Protein AF-A0A4S2IQI5-F1 (afdb_monomer)

Structure (mmCIF, N/CA/C/O backbone):
data_AF-A0A4S2IQI5-F1
#
_entry.id   AF-A0A4S2IQI5-F1
#
loop_
_atom_site.group_PDB
_atom_site.id
_atom_site.type_symbol
_atom_site.label_atom_id
_atom_site.label_alt_id
_atom_site.label_comp_id
_atom_site.label_asym_id
_atom_site.label_entity_id
_atom_site.label_seq_id
_atom_site.pdbx_PDB_ins_code
_atom_site.Cartn_x
_atom_site.Cartn_y
_atom_site.Cartn_z
_atom_site.occupancy
_atom_site.B_iso_or_equiv
_atom_site.auth_seq_id
_atom_site.auth_comp_id
_atom_site.auth_asym_id
_atom_site.auth_atom_id
_atom_site.pdbx_PDB_model_num
ATOM 1 N N . MET A 1 1 ? -12.179 1.549 22.633 1.00 78.75 1 MET A N 1
ATOM 2 C CA . MET A 1 1 ? -13.226 1.926 21.645 1.00 78.75 1 MET A CA 1
ATOM 3 C C . MET A 1 1 ? -14.650 1.801 22.226 1.00 78.75 1 MET A C 1
ATOM 5 O O . MET A 1 1 ? -14.870 0.925 23.069 1.00 78.75 1 MET A O 1
ATOM 9 N N . PRO A 1 2 ? -15.629 2.650 21.844 1.00 80.69 2 PRO A N 1
ATOM 10 C CA . PRO A 1 2 ? -17.055 2.474 22.178 1.00 80.69 2 PRO A CA 1
ATOM 11 C C . PRO A 1 2 ? -17.652 1.202 21.554 1.00 80.69 2 PRO A C 1
ATOM 13 O O . PRO A 1 2 ? -17.249 0.814 20.467 1.00 80.69 2 PRO A O 1
ATOM 16 N N . GLY A 1 3 ? -18.587 0.527 22.233 1.00 82.44 3 GLY A N 1
ATOM 17 C CA . GLY A 1 3 ? -19.268 -0.668 21.696 1.00 82.44 3 GLY A CA 1
ATOM 18 C C . GLY A 1 3 ? -18.464 -1.982 21.692 1.00 82.44 3 GLY A C 1
ATOM 19 O O . GLY A 1 3 ? -19.008 -3.016 21.309 1.00 82.44 3 GLY A O 1
ATOM 20 N N . VAL A 1 4 ? -17.208 -1.969 22.161 1.00 89.62 4 VAL A N 1
ATOM 21 C CA . VAL A 1 4 ? -16.311 -3.149 22.197 1.00 89.62 4 VAL A CA 1
ATOM 22 C C . VAL A 1 4 ? -16.664 -4.181 23.283 1.00 89.62 4 VAL A C 1
ATOM 24 O O . VAL A 1 4 ? -16.078 -5.247 23.349 1.00 89.62 4 VAL A O 1
ATOM 27 N N . GLY A 1 5 ? -17.649 -3.893 24.141 1.00 87.81 5 GLY A N 1
ATOM 28 C CA . GLY A 1 5 ? -18.143 -4.854 25.136 1.00 87.81 5 GLY A CA 1
ATOM 29 C C . GLY A 1 5 ? -17.539 -4.749 26.539 1.00 87.81 5 GLY A C 1
ATOM 30 O O . GLY A 1 5 ? -17.815 -5.617 27.355 1.00 87.81 5 GLY A O 1
ATOM 31 N N . LYS A 1 6 ? -16.799 -3.678 26.865 1.00 89.94 6 LYS A N 1
ATOM 32 C CA . LYS A 1 6 ? -16.174 -3.485 28.194 1.00 89.94 6 LYS A CA 1
ATOM 33 C C . LYS A 1 6 ? -17.148 -3.645 29.370 1.00 89.94 6 LYS A C 1
ATOM 35 O O . LYS A 1 6 ? -16.855 -4.382 30.300 1.00 89.94 6 LYS A O 1
ATOM 40 N N . SER A 1 7 ? -18.322 -3.016 29.301 1.00 88.25 7 SER A N 1
ATOM 41 C CA . SER A 1 7 ? -19.344 -3.117 30.353 1.00 88.25 7 SER A CA 1
ATOM 42 C C . SER A 1 7 ? -19.908 -4.535 30.487 1.00 88.25 7 SER A C 1
ATOM 44 O O . SER A 1 7 ? -20.199 -4.978 31.590 1.00 88.25 7 SER A O 1
ATOM 46 N N . ALA A 1 8 ? -20.032 -5.273 29.376 1.00 89.06 8 ALA A N 1
ATOM 47 C CA . ALA A 1 8 ? -20.459 -6.670 29.412 1.00 89.06 8 ALA A CA 1
ATOM 48 C C . ALA A 1 8 ? -19.377 -7.559 30.038 1.00 89.06 8 ALA A C 1
ATOM 50 O O . ALA A 1 8 ? -19.693 -8.357 30.909 1.00 89.06 8 ALA A O 1
ATOM 51 N N . LEU A 1 9 ? -18.108 -7.366 29.660 1.00 92.81 9 LEU A N 1
ATOM 52 C CA . LEU A 1 9 ? -16.983 -8.091 30.249 1.00 92.81 9 LEU A CA 1
ATOM 53 C C . LEU A 1 9 ? -16.879 -7.843 31.758 1.00 92.81 9 LEU A C 1
ATOM 55 O O . LEU A 1 9 ? -16.718 -8.793 32.510 1.00 92.81 9 LEU A O 1
ATOM 59 N N . ALA A 1 10 ? -17.029 -6.596 32.211 1.00 92.62 10 ALA A N 1
ATOM 60 C CA . ALA A 1 10 ? -17.003 -6.273 33.637 1.00 92.62 10 ALA A CA 1
ATOM 61 C C . ALA A 1 10 ? -18.103 -7.001 34.425 1.00 92.62 10 ALA A C 1
ATOM 63 O O . ALA A 1 10 ? -17.853 -7.471 35.531 1.00 92.62 10 ALA A O 1
ATOM 64 N N . VAL A 1 11 ? -19.302 -7.130 33.847 1.00 91.69 11 VAL A N 1
ATOM 65 C CA . VAL A 1 11 ? -20.400 -7.891 34.459 1.00 91.69 11 VAL A CA 1
ATOM 66 C C . VAL A 1 11 ? -20.099 -9.391 34.476 1.00 91.69 11 VAL A C 1
ATOM 68 O O . VAL A 1 11 ? -20.281 -10.015 35.514 1.00 91.69 11 VAL A O 1
ATOM 71 N N . GLU A 1 12 ? -19.604 -9.970 33.379 1.00 92.50 12 GLU A N 1
ATOM 72 C CA . GLU A 1 12 ? -19.247 -11.400 33.330 1.00 92.50 12 GLU A CA 1
ATOM 73 C C . GLU A 1 12 ? -18.115 -11.746 34.310 1.00 92.50 12 GLU A C 1
ATOM 75 O O . GLU A 1 12 ? -18.186 -12.751 35.013 1.00 92.50 12 GLU A O 1
ATOM 80 N N . VAL A 1 13 ? -17.098 -10.885 34.421 1.00 93.56 13 VAL A N 1
ATOM 81 C CA . VAL A 1 13 ? -16.024 -11.035 35.415 1.00 93.56 13 VAL A CA 1
ATOM 82 C C . VAL A 1 13 ? -16.589 -10.956 36.829 1.00 93.56 13 VAL A C 1
ATOM 84 O O . VAL A 1 13 ? -16.226 -11.769 37.672 1.00 93.56 13 VAL A O 1
ATOM 87 N N . ALA A 1 14 ? -17.504 -10.023 37.093 1.00 92.56 14 ALA A N 1
ATOM 88 C CA . ALA A 1 14 ? -18.126 -9.915 38.404 1.00 92.56 14 ALA A CA 1
ATOM 89 C C . ALA A 1 14 ? -18.928 -11.171 38.770 1.00 92.56 14 ALA A C 1
ATOM 91 O O . ALA A 1 14 ? -18.811 -11.652 39.891 1.00 92.56 14 ALA A O 1
ATOM 92 N N . VAL A 1 15 ? -19.658 -11.758 37.815 1.00 92.44 15 VAL A N 1
ATOM 93 C CA . VAL A 1 15 ? -20.350 -13.043 38.007 1.00 92.44 15 VAL A CA 1
ATOM 94 C C . VAL A 1 15 ? -19.356 -14.178 38.275 1.00 92.44 15 VAL A C 1
ATOM 96 O O . VAL A 1 15 ? -19.576 -14.984 39.174 1.00 92.44 15 VAL A O 1
ATOM 99 N N . ALA A 1 16 ? -18.244 -14.239 37.538 1.00 93.56 16 ALA A N 1
ATOM 100 C CA . ALA A 1 16 ? -17.218 -15.265 37.734 1.00 93.56 16 ALA A CA 1
ATOM 101 C C . ALA A 1 16 ? -16.493 -15.149 39.089 1.00 93.56 16 ALA A C 1
ATOM 103 O O . ALA A 1 16 ? -16.002 -16.148 39.616 1.00 93.56 16 ALA A O 1
ATOM 104 N N . LEU A 1 17 ? -16.420 -13.938 39.647 1.00 93.44 17 LEU A N 1
ATOM 105 C CA . LEU A 1 17 ? -15.749 -13.650 40.913 1.00 93.44 17 LEU A CA 1
ATOM 106 C C . LEU A 1 17 ? -16.695 -13.569 42.120 1.00 93.44 17 LEU A C 1
ATOM 108 O O . LEU A 1 17 ? -16.205 -13.389 43.231 1.00 93.44 17 LEU A O 1
ATOM 112 N N . ASP A 1 18 ? -18.007 -13.734 41.935 1.00 91.44 18 ASP A N 1
ATOM 113 C CA . ASP A 1 18 ? -19.039 -13.565 42.973 1.00 91.44 18 ASP A CA 1
ATOM 114 C C . ASP A 1 18 ? -18.711 -14.327 44.271 1.00 91.44 18 ASP A C 1
ATOM 116 O O . ASP A 1 18 ? -18.774 -13.777 45.367 1.00 91.44 18 ASP A O 1
ATOM 120 N N . GLN A 1 19 ? -18.206 -15.560 44.148 1.00 92.69 19 GLN A N 1
ATOM 121 C CA . GLN A 1 19 ? -17.821 -16.402 45.289 1.00 92.69 19 GLN A CA 1
ATOM 122 C C . GLN A 1 19 ? -16.702 -15.826 46.181 1.00 92.69 19 GLN A C 1
ATOM 124 O O . GLN A 1 19 ? -16.531 -16.286 47.309 1.00 92.69 19 GLN A O 1
ATOM 129 N N . TYR A 1 20 ? -15.916 -14.863 45.688 1.00 92.62 20 TYR A N 1
ATOM 130 C CA . TYR A 1 20 ? -14.817 -14.237 46.431 1.00 92.62 20 TYR A CA 1
ATOM 131 C C . TYR A 1 20 ? -15.238 -12.958 47.170 1.00 92.62 20 TYR A C 1
ATOM 133 O O . TYR A 1 20 ? -14.494 -12.488 48.028 1.00 92.62 20 TYR A O 1
ATOM 141 N N . PHE A 1 21 ? -16.422 -12.412 46.876 1.00 94.19 21 PHE A N 1
ATOM 142 C CA . PHE A 1 21 ? -16.916 -11.155 47.440 1.00 94.19 21 PHE A CA 1
ATOM 143 C C . PHE A 1 21 ? -18.197 -11.397 48.243 1.00 94.19 21 PHE A C 1
ATOM 145 O O . PHE A 1 21 ? -19.309 -11.146 47.784 1.00 94.19 21 PHE A O 1
ATOM 152 N N . ALA A 1 22 ? -18.027 -11.907 49.467 1.00 91.94 22 ALA A N 1
ATOM 153 C CA . ALA A 1 22 ? -19.124 -12.359 50.329 1.00 91.94 22 ALA A CA 1
ATOM 154 C C . ALA A 1 22 ? -20.135 -11.260 50.707 1.00 91.94 22 ALA A C 1
ATOM 156 O O . ALA A 1 22 ? -21.283 -11.570 51.024 1.00 91.94 22 ALA A O 1
ATOM 157 N N . ASP A 1 23 ? -19.724 -9.990 50.666 1.00 91.12 23 ASP A N 1
ATOM 158 C CA . ASP A 1 23 ? -20.580 -8.840 50.969 1.00 91.12 23 ASP A CA 1
ATOM 159 C C . ASP A 1 23 ? -21.266 -8.261 49.715 1.00 91.12 23 ASP A C 1
ATOM 161 O O . ASP A 1 23 ? -22.015 -7.285 49.805 1.00 91.12 23 ASP A O 1
ATOM 165 N N . GLY A 1 24 ? -21.055 -8.887 48.553 1.00 90.38 24 GLY A N 1
ATOM 166 C CA . GLY A 1 24 ? -21.800 -8.654 47.322 1.00 90.38 24 GLY A CA 1
ATOM 167 C C . GLY A 1 24 ? -21.104 -7.766 46.290 1.00 90.38 24 GLY A C 1
ATOM 168 O O . GLY A 1 24 ? -19.949 -7.354 46.418 1.00 90.38 24 GLY A O 1
ATOM 169 N N . ILE A 1 25 ? -21.849 -7.475 45.223 1.00 92.56 25 ILE A N 1
ATOM 170 C CA . ILE A 1 25 ? -21.382 -6.725 44.054 1.00 92.56 25 ILE A CA 1
ATOM 171 C C . ILE A 1 25 ? -22.230 -5.459 43.906 1.00 92.56 25 ILE A C 1
ATOM 173 O O . ILE A 1 25 ? -23.454 -5.529 43.789 1.00 92.56 25 ILE A O 1
ATOM 177 N N . LEU A 1 26 ? -21.582 -4.295 43.856 1.00 91.38 26 LEU A N 1
ATOM 178 C CA . LEU A 1 26 ? -22.236 -2.998 43.677 1.00 91.38 26 LEU A CA 1
ATOM 179 C C . LEU A 1 26 ? -21.862 -2.397 42.323 1.00 91.38 26 LEU A C 1
ATOM 181 O O . LEU A 1 26 ? -20.688 -2.188 42.026 1.00 91.38 26 LEU A O 1
ATOM 185 N N . ARG A 1 27 ? -22.863 -2.068 41.500 1.00 89.81 27 ARG A N 1
ATOM 186 C CA . ARG A 1 27 ? -22.655 -1.442 40.186 1.00 89.81 27 ARG A CA 1
ATOM 187 C C . ARG A 1 27 ? -23.141 0.002 40.163 1.00 89.81 27 ARG A C 1
ATOM 189 O O . ARG A 1 27 ? -24.308 0.287 40.432 1.00 89.81 27 ARG A O 1
ATOM 196 N N . VAL A 1 28 ? -22.256 0.889 39.726 1.00 87.31 28 VAL A N 1
ATOM 197 C CA . VAL A 1 28 ? -22.530 2.295 39.431 1.00 87.31 28 VAL A CA 1
ATOM 198 C C . VAL A 1 28 ? -22.365 2.507 37.934 1.00 87.31 28 VAL A C 1
ATOM 200 O O . VAL A 1 28 ? -21.309 2.218 37.385 1.00 87.31 28 VAL A O 1
ATOM 203 N N . ASP A 1 29 ? -23.397 3.028 37.278 1.00 83.06 29 ASP A N 1
ATOM 204 C CA . ASP A 1 29 ? -23.313 3.476 35.888 1.00 83.06 29 ASP A CA 1
ATOM 205 C C . ASP A 1 29 ? -23.379 5.002 35.838 1.00 83.06 29 ASP A C 1
ATOM 207 O O . ASP A 1 29 ? -24.419 5.600 36.126 1.00 83.06 29 ASP A O 1
ATOM 211 N N . PHE A 1 30 ? -22.265 5.634 35.472 1.00 75.25 30 PHE A N 1
ATOM 212 C CA . PHE A 1 30 ? -22.156 7.089 35.392 1.00 75.25 30 PHE A CA 1
ATOM 213 C C . PHE A 1 30 ? -22.896 7.705 34.198 1.00 75.25 30 PHE A C 1
ATOM 215 O O . PHE A 1 30 ? -23.077 8.924 34.175 1.00 75.25 30 PHE A O 1
ATOM 222 N N . ALA A 1 31 ? -23.321 6.898 33.221 1.00 62.41 31 ALA A N 1
ATOM 223 C CA . ALA A 1 31 ? -24.119 7.345 32.079 1.00 62.41 31 ALA A CA 1
ATOM 224 C C . ALA A 1 31 ? -25.637 7.184 32.294 1.00 62.41 31 ALA A C 1
ATOM 226 O O . ALA A 1 31 ? -26.407 7.470 31.378 1.00 62.41 31 ALA A O 1
ATOM 227 N N . GLY A 1 32 ? -26.075 6.735 33.479 1.00 51.44 32 GLY A N 1
ATOM 228 C CA . GLY A 1 32 ? -27.487 6.515 33.797 1.00 51.44 32 GLY A CA 1
ATOM 229 C C . GLY A 1 32 ? -28.382 7.746 33.577 1.00 51.44 32 GLY A C 1
ATOM 230 O O . GLY A 1 32 ? -27.926 8.887 33.625 1.00 51.44 32 GLY A O 1
ATOM 231 N N . VAL A 1 33 ? -29.678 7.500 33.343 1.00 38.66 33 VAL A N 1
ATOM 232 C CA . VAL A 1 33 ? -30.696 8.503 32.975 1.00 38.66 33 VAL A CA 1
ATOM 233 C C . VAL A 1 33 ? -30.832 9.593 34.047 1.00 38.66 33 VAL A C 1
ATOM 235 O O . VAL A 1 33 ? -31.588 9.447 35.007 1.00 38.66 33 VAL A O 1
ATOM 238 N N . VAL A 1 34 ? -30.136 10.714 33.854 1.00 40.91 34 VAL A N 1
ATOM 239 C CA . VAL A 1 34 ? -30.406 11.984 34.537 1.00 40.91 34 VAL A CA 1
ATOM 240 C C . VAL A 1 34 ? -30.634 13.057 33.464 1.00 40.91 34 VAL A C 1
ATOM 242 O O . VAL A 1 34 ? -29.778 13.219 32.593 1.00 40.91 34 VAL A O 1
ATOM 245 N N . PRO A 1 35 ? -31.754 13.804 33.494 1.00 35.59 35 PRO A N 1
ATOM 246 C CA . PRO A 1 35 ? -32.099 14.787 32.458 1.00 35.59 35 PRO A CA 1
ATOM 247 C C . PRO A 1 35 ? -31.101 15.947 32.262 1.00 35.59 35 PRO A C 1
ATOM 249 O O . PRO A 1 35 ? -31.210 16.659 31.269 1.00 35.59 35 PRO A O 1
ATOM 252 N N . GLU A 1 36 ? -30.137 16.153 33.170 1.00 37.09 36 GLU A N 1
ATOM 253 C CA . GLU A 1 36 ? -29.284 17.360 33.214 1.00 37.09 36 GLU A CA 1
ATOM 254 C C . GLU A 1 36 ? -27.766 17.091 33.334 1.00 37.09 36 GLU A C 1
ATOM 256 O O . GLU A 1 36 ? -26.997 17.971 33.719 1.00 37.09 36 GLU A O 1
ATOM 261 N N . GLY A 1 37 ? -27.289 15.905 32.945 1.00 50.12 37 GLY A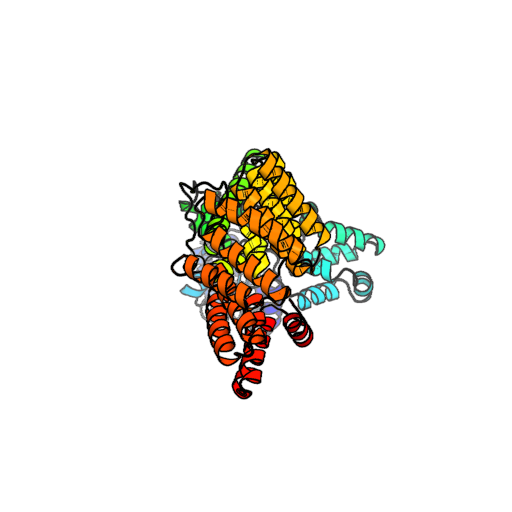 N 1
ATOM 262 C CA . GLY A 1 37 ? -25.852 15.601 32.861 1.00 50.12 37 GLY A CA 1
ATOM 263 C C . GLY A 1 37 ? -25.357 14.571 33.879 1.00 50.12 37 GLY A C 1
ATOM 264 O O . GLY A 1 37 ? -26.150 13.901 34.532 1.00 50.12 37 GLY A O 1
ATOM 265 N N . LEU A 1 38 ? -24.026 14.412 33.953 1.00 53.03 38 LEU A N 1
ATOM 266 C CA . LEU A 1 38 ? -23.328 13.403 34.771 1.00 53.03 38 LEU A CA 1
ATOM 267 C C . LEU A 1 38 ? -23.869 13.350 36.209 1.00 53.03 38 LEU A C 1
ATOM 269 O O . LEU A 1 38 ? -24.048 14.390 36.847 1.00 53.03 38 LEU A O 1
ATOM 273 N N . LEU A 1 39 ? -24.066 12.134 36.731 1.00 61.66 39 LEU A N 1
ATOM 274 C CA . LEU A 1 39 ? -24.396 11.908 38.139 1.00 61.66 39 LEU A CA 1
ATOM 275 C C . LEU A 1 39 ? -23.373 12.624 39.030 1.00 61.66 39 LEU A C 1
ATOM 277 O O . LEU A 1 39 ? -22.178 12.343 38.960 1.00 61.66 39 LEU A O 1
ATOM 281 N N . ARG A 1 40 ? -23.839 13.552 39.874 1.00 70.94 40 ARG A N 1
ATOM 282 C CA . ARG A 1 40 ? -22.966 14.207 40.858 1.00 70.94 40 ARG A CA 1
ATOM 283 C C . ARG A 1 40 ? -22.483 13.184 41.889 1.00 70.94 40 ARG A C 1
ATOM 285 O O . ARG A 1 40 ? -23.271 12.334 42.315 1.00 70.94 40 ARG A O 1
ATOM 292 N N . HIS A 1 41 ? -21.224 13.293 42.314 1.00 74.75 41 HIS A N 1
ATOM 293 C CA . HIS A 1 41 ? -20.594 12.384 43.280 1.00 74.75 41 HIS A CA 1
ATOM 294 C C . HIS A 1 41 ? -21.418 12.183 44.549 1.00 74.75 41 HIS A C 1
ATOM 296 O O . HIS A 1 41 ? -21.497 11.061 45.040 1.00 74.75 41 HIS A O 1
ATOM 302 N N . GLU A 1 42 ? -22.082 13.225 45.050 1.00 80.06 42 GLU A N 1
ATOM 303 C CA . GLU A 1 42 ? -22.905 13.140 46.257 1.00 80.06 42 GLU A CA 1
ATOM 304 C C . GLU A 1 42 ? -24.028 12.105 46.115 1.00 80.06 42 GLU A C 1
ATOM 306 O O . GLU A 1 42 ? -24.264 11.326 47.035 1.00 80.06 42 GLU A O 1
ATOM 311 N N . HIS A 1 43 ? -24.687 12.044 44.953 1.00 80.44 43 HIS A N 1
ATOM 312 C CA . HIS A 1 43 ? -25.762 11.080 44.707 1.00 80.44 43 HIS A CA 1
ATOM 313 C C . HIS A 1 43 ? -25.234 9.649 44.605 1.00 80.44 43 HIS A C 1
ATOM 315 O O . HIS A 1 43 ? -25.872 8.718 45.094 1.00 80.44 43 HIS A O 1
ATOM 321 N N . VAL A 1 44 ? -24.066 9.473 43.982 1.00 84.19 44 VAL A N 1
ATOM 322 C CA . VAL A 1 44 ? -23.434 8.159 43.823 1.00 84.19 44 VAL A CA 1
ATOM 323 C C . VAL A 1 44 ? -23.009 7.604 45.180 1.00 84.19 44 VAL A C 1
ATOM 325 O O . VAL A 1 44 ? -23.381 6.484 45.523 1.00 84.19 44 VAL A O 1
ATOM 328 N N . VAL A 1 45 ? -22.290 8.396 45.981 1.00 85.88 45 VAL A N 1
ATOM 329 C CA . VAL A 1 45 ? -21.825 7.968 47.308 1.00 85.88 45 VAL A CA 1
ATOM 330 C C . VAL A 1 45 ? -23.009 7.733 48.247 1.00 85.88 45 VAL A C 1
ATOM 332 O O . VAL A 1 45 ? -23.023 6.735 48.960 1.00 85.88 45 VAL A O 1
ATOM 335 N N . ALA A 1 46 ? -24.036 8.591 48.221 1.00 84.81 46 ALA A N 1
ATOM 336 C CA . ALA A 1 46 ? -25.238 8.396 49.032 1.00 84.81 46 ALA A CA 1
ATOM 337 C C . ALA A 1 46 ? -25.971 7.089 48.686 1.00 84.81 46 ALA A C 1
ATOM 339 O O . ALA A 1 46 ? -26.424 6.382 49.586 1.00 84.81 46 ALA A O 1
ATOM 340 N N . ARG A 1 47 ? -26.061 6.737 47.395 1.00 85.56 47 ARG A N 1
ATOM 341 C CA . ARG A 1 47 ? -26.623 5.452 46.959 1.00 85.56 47 ARG A CA 1
ATOM 342 C C . ARG A 1 47 ? -25.797 4.275 47.482 1.00 85.56 47 ARG A C 1
ATOM 344 O O . ARG A 1 47 ? -26.370 3.376 48.082 1.00 85.56 47 ARG A O 1
ATOM 351 N N . LEU A 1 48 ? -24.473 4.316 47.325 1.00 88.31 48 LEU A N 1
ATOM 352 C CA . LEU A 1 48 ? -23.581 3.258 47.814 1.00 88.31 48 LEU A CA 1
ATOM 353 C C . LEU A 1 48 ? -23.662 3.087 49.337 1.00 88.31 48 LEU A C 1
ATOM 355 O O . LEU A 1 48 ? -23.707 1.967 49.831 1.00 88.31 48 LEU A O 1
ATOM 359 N N . LEU A 1 49 ? -23.728 4.186 50.092 1.00 89.25 49 LEU A N 1
ATOM 360 C CA . LEU A 1 49 ? -23.910 4.152 51.546 1.00 89.25 49 LEU A CA 1
ATOM 361 C C . LEU A 1 49 ? -25.236 3.500 51.953 1.00 89.25 49 LEU A C 1
ATOM 363 O O . LEU A 1 49 ? -25.259 2.718 52.904 1.00 89.25 49 LEU A O 1
ATOM 367 N N . ASN A 1 50 ? -26.320 3.786 51.225 1.00 87.69 50 ASN A N 1
ATOM 368 C CA . ASN A 1 50 ? -27.615 3.144 51.451 1.00 87.69 50 ASN A CA 1
ATOM 369 C C . ASN A 1 50 ? -27.562 1.641 51.154 1.00 87.69 50 ASN A C 1
ATOM 371 O O . ASN A 1 50 ? -28.039 0.860 51.974 1.00 87.69 50 ASN A O 1
ATOM 375 N N . ASP A 1 51 ? -26.941 1.242 50.041 1.00 86.75 51 ASP A N 1
ATOM 376 C CA . ASP A 1 51 ? -26.779 -0.169 49.666 1.00 86.75 51 ASP A CA 1
ATOM 377 C C . ASP A 1 51 ? -25.916 -0.928 50.700 1.00 86.75 51 ASP A C 1
ATOM 379 O O . ASP A 1 51 ? -26.187 -2.084 51.017 1.00 86.75 51 ASP A O 1
ATOM 383 N N . LEU A 1 52 ? -24.928 -0.257 51.306 1.00 88.12 52 LEU A N 1
ATOM 384 C CA . LEU A 1 52 ? -24.095 -0.797 52.390 1.00 88.12 52 LEU A CA 1
ATOM 385 C C . LEU A 1 52 ? -24.757 -0.723 53.782 1.00 88.12 52 LEU A C 1
ATOM 387 O O . LEU A 1 52 ? -24.211 -1.275 54.746 1.00 88.12 52 LEU A O 1
ATOM 391 N N . GLY A 1 53 ? -25.899 -0.043 53.919 1.00 88.12 53 GLY A N 1
ATOM 392 C CA . GLY A 1 53 ? -26.602 0.149 55.190 1.00 88.12 53 GLY A CA 1
ATOM 393 C C . GLY A 1 53 ? -25.873 1.054 56.194 1.00 88.12 53 GLY A C 1
ATOM 394 O O . GLY A 1 53 ? -26.060 0.901 57.401 1.00 88.12 53 GLY A O 1
ATOM 395 N N . VAL A 1 54 ? -25.031 1.982 55.726 1.00 89.19 54 VAL A N 1
ATOM 396 C CA . VAL A 1 54 ? -24.190 2.847 56.574 1.00 89.19 54 VAL A CA 1
ATOM 397 C C . VAL A 1 54 ? -24.666 4.294 56.523 1.00 89.19 54 VAL A C 1
ATOM 399 O O . VAL A 1 54 ? -24.936 4.844 55.460 1.00 89.19 54 VAL A O 1
ATOM 402 N N . ARG A 1 55 ? -24.746 4.944 57.690 1.00 88.25 55 ARG A N 1
ATOM 403 C CA . ARG A 1 55 ? -25.067 6.374 57.792 1.00 88.25 55 ARG A CA 1
ATOM 404 C C . ARG A 1 55 ? -23.795 7.191 58.021 1.00 88.25 55 ARG A C 1
ATOM 406 O O . ARG A 1 55 ? -23.051 6.874 58.949 1.00 88.25 55 ARG A O 1
ATOM 413 N N . PRO A 1 56 ? -23.543 8.242 57.226 1.00 87.31 56 PRO A N 1
ATOM 414 C CA . PRO A 1 56 ? -22.376 9.090 57.412 1.00 87.31 56 PRO A CA 1
ATOM 415 C C . PRO A 1 56 ? -22.539 9.985 58.646 1.00 87.31 56 PRO A C 1
ATOM 417 O O . PRO A 1 56 ? -23.649 10.393 58.990 1.00 87.31 56 PRO A O 1
ATOM 420 N N . ALA A 1 57 ? -21.425 10.319 59.300 1.00 84.31 57 ALA A N 1
ATOM 421 C CA . ALA A 1 57 ? -21.425 11.201 60.472 1.00 84.31 57 ALA A CA 1
ATOM 422 C C . ALA A 1 57 ? -21.796 12.654 60.118 1.00 84.31 57 ALA A C 1
ATOM 424 O O . ALA A 1 57 ? -22.411 13.354 60.921 1.00 84.31 57 ALA A O 1
ATOM 425 N N . THR A 1 58 ? -21.449 13.100 58.908 1.00 85.81 58 THR A N 1
ATOM 426 C CA . THR A 1 58 ? -21.809 14.414 58.365 1.00 85.81 58 THR A CA 1
ATOM 427 C C . THR A 1 58 ? -22.368 14.267 56.947 1.00 85.81 58 THR A C 1
ATOM 429 O O . THR A 1 58 ? -21.908 13.407 56.197 1.00 85.81 58 THR A O 1
ATOM 432 N N . PRO A 1 59 ? -23.320 15.121 56.527 1.00 80.75 59 PRO A N 1
ATOM 433 C CA . PRO A 1 59 ? -23.897 15.084 55.179 1.00 80.75 59 PRO A CA 1
ATOM 434 C C . PRO A 1 59 ? -22.992 15.733 54.111 1.00 80.75 59 PRO A C 1
ATOM 436 O O . PRO A 1 59 ? -23.446 16.046 53.015 1.00 80.75 59 PRO A O 1
ATOM 439 N N . THR A 1 60 ? -21.722 15.991 54.431 1.00 87.69 60 THR A N 1
ATOM 440 C CA . THR A 1 60 ? -20.734 16.548 53.498 1.00 87.69 60 THR A CA 1
ATOM 441 C C . THR A 1 60 ? -20.167 15.448 52.605 1.00 87.69 60 THR A C 1
ATOM 443 O O . THR A 1 60 ? -20.090 14.296 53.027 1.00 87.69 60 THR A O 1
ATOM 446 N N . LEU A 1 61 ? -19.721 15.788 51.389 1.00 84.19 61 LEU A N 1
ATOM 447 C CA . LEU A 1 61 ? -19.122 14.810 50.472 1.00 84.19 61 LEU A CA 1
ATOM 448 C C . LEU A 1 61 ? -17.933 14.074 51.112 1.00 84.19 61 LEU A C 1
ATOM 450 O O . LEU A 1 61 ? -17.888 12.849 51.070 1.00 84.19 61 LEU A O 1
ATOM 454 N N . ASP A 1 62 ? -17.044 14.797 51.795 1.00 86.38 62 ASP A N 1
ATOM 455 C CA . ASP A 1 62 ? -15.916 14.195 52.517 1.00 86.38 62 ASP A CA 1
ATOM 456 C C . ASP A 1 62 ? -16.372 13.255 53.642 1.00 86.38 62 ASP A C 1
ATOM 458 O O . ASP A 1 62 ? -15.805 12.178 53.826 1.00 86.38 62 ASP A O 1
ATOM 462 N N . GLY A 1 63 ? -17.429 13.628 54.372 1.00 89.00 63 GLY A N 1
ATOM 463 C CA . GLY A 1 63 ? -18.016 12.791 55.419 1.00 89.00 63 GLY A CA 1
ATOM 464 C C . GLY A 1 63 ? -18.643 11.515 54.866 1.00 89.00 63 GLY A C 1
ATOM 465 O O . GLY A 1 63 ? -18.472 10.439 55.439 1.00 89.00 63 GLY A O 1
ATOM 466 N N . MET A 1 64 ? -19.316 11.622 53.719 1.00 90.38 64 MET A N 1
ATOM 467 C CA . MET A 1 64 ? -19.885 10.488 52.997 1.00 90.38 64 MET A CA 1
ATOM 468 C C . MET A 1 64 ? -18.799 9.555 52.455 1.00 90.38 64 MET A C 1
ATOM 470 O O . MET A 1 64 ? -18.891 8.347 52.657 1.00 90.38 64 MET A O 1
ATOM 474 N N . ILE A 1 65 ? -17.746 10.092 51.828 1.00 89.50 65 ILE A N 1
ATOM 475 C CA . ILE A 1 65 ? -16.612 9.301 51.321 1.00 89.50 65 ILE A CA 1
ATOM 476 C C . ILE A 1 65 ? -15.879 8.606 52.471 1.00 89.50 65 ILE A C 1
ATOM 478 O O . ILE A 1 65 ? -15.534 7.433 52.351 1.00 89.50 65 ILE A O 1
ATOM 482 N N . SER A 1 66 ? -15.657 9.307 53.587 1.00 90.19 66 SER A N 1
ATOM 483 C CA . SER A 1 66 ? -15.017 8.735 54.774 1.00 90.19 66 SER A CA 1
ATOM 484 C C . SER A 1 66 ? -15.825 7.555 55.319 1.00 90.19 66 SER A C 1
ATOM 486 O O . SER A 1 66 ? -15.298 6.451 55.428 1.00 90.19 66 SER A O 1
ATOM 488 N N . ALA A 1 67 ? -17.133 7.742 55.541 1.00 90.25 67 ALA A N 1
ATOM 489 C CA . ALA A 1 67 ? -18.020 6.676 56.006 1.00 90.25 67 ALA A CA 1
ATOM 490 C C . ALA A 1 67 ? -18.080 5.489 55.032 1.00 90.25 67 ALA A C 1
ATOM 492 O O . ALA A 1 67 ? -18.073 4.337 55.459 1.00 90.25 67 ALA A O 1
ATOM 493 N N . TYR A 1 68 ? -18.098 5.769 53.728 1.00 91.25 68 TYR A N 1
ATOM 494 C CA . TYR A 1 68 ? -18.091 4.760 52.674 1.00 91.25 68 TYR A CA 1
ATOM 495 C C . TYR A 1 68 ? -16.800 3.932 52.690 1.00 91.25 68 TYR A C 1
ATOM 497 O O . TYR A 1 68 ? -16.854 2.705 52.712 1.00 91.25 68 TYR A O 1
ATOM 505 N N . ARG A 1 69 ? -15.633 4.582 52.757 1.00 90.25 69 ARG A N 1
ATOM 506 C CA . ARG A 1 69 ? -14.341 3.884 52.821 1.00 90.25 69 ARG A CA 1
ATOM 507 C C . ARG A 1 69 ? -14.192 3.079 54.108 1.00 90.25 69 ARG A C 1
ATOM 509 O O . ARG A 1 69 ? -13.723 1.950 54.048 1.00 90.25 69 ARG A O 1
ATOM 516 N N . THR A 1 70 ? -14.636 3.610 55.248 1.00 90.38 70 THR A N 1
ATOM 517 C CA . THR A 1 70 ? -14.668 2.854 56.510 1.00 90.38 70 THR A CA 1
ATOM 518 C C . THR A 1 70 ? -15.571 1.626 56.404 1.00 90.38 70 THR A C 1
ATOM 520 O O . THR A 1 70 ? -15.196 0.563 56.883 1.00 90.38 70 THR A O 1
ATOM 523 N N . ALA A 1 71 ? -16.725 1.736 55.741 1.00 90.56 71 ALA A N 1
ATOM 524 C CA . ALA A 1 71 ? -17.632 0.606 55.541 1.00 90.56 71 ALA A CA 1
ATOM 525 C C . ALA A 1 71 ? -17.024 -0.518 54.686 1.00 90.56 71 ALA A C 1
ATOM 527 O O . ALA A 1 71 ? -17.353 -1.682 54.901 1.00 90.56 71 ALA A O 1
ATOM 528 N N . LEU A 1 72 ? -16.158 -0.177 53.728 1.00 92.00 72 LEU A N 1
ATOM 529 C CA . LEU A 1 72 ? -15.498 -1.137 52.839 1.00 92.00 72 LEU A CA 1
ATOM 530 C C . LEU A 1 72 ? -14.228 -1.767 53.420 1.00 92.00 72 LEU A C 1
ATOM 532 O O . LEU A 1 72 ? -13.773 -2.773 52.887 1.00 92.00 72 LEU A O 1
ATOM 536 N N . ALA A 1 73 ? -13.653 -1.202 54.486 1.00 89.19 73 ALA A N 1
ATOM 537 C CA . ALA A 1 73 ? -12.373 -1.657 55.034 1.00 89.19 73 ALA A CA 1
ATOM 538 C C . ALA A 1 73 ? -12.394 -3.139 55.460 1.00 89.19 73 ALA A C 1
ATOM 540 O O . ALA A 1 73 ? -11.444 -3.865 55.181 1.00 89.19 73 ALA A O 1
ATOM 541 N N . ASP A 1 74 ? -13.503 -3.586 56.058 1.00 85.62 74 ASP A N 1
ATOM 542 C CA . ASP A 1 74 ? -13.666 -4.950 56.582 1.00 85.62 74 ASP A CA 1
ATOM 543 C C . ASP A 1 74 ? -14.656 -5.804 55.766 1.00 85.62 74 ASP A C 1
ATOM 545 O O . ASP A 1 74 ? -15.017 -6.900 56.191 1.00 85.62 74 ASP A O 1
ATOM 549 N N . ARG A 1 75 ? -15.120 -5.312 54.606 1.00 92.31 75 ARG A N 1
ATOM 550 C CA . ARG A 1 75 ? -16.092 -6.009 53.747 1.00 92.31 75 ARG A CA 1
ATOM 551 C C . ARG A 1 75 ? -15.468 -6.436 52.428 1.00 92.31 75 ARG A C 1
ATOM 553 O O . ARG A 1 75 ? -14.702 -5.687 51.825 1.00 92.31 75 ARG A O 1
ATOM 560 N N . ALA A 1 76 ? -15.827 -7.618 51.954 1.00 93.75 76 ALA A N 1
ATOM 561 C CA . ALA A 1 76 ? -15.443 -8.150 50.657 1.00 93.75 76 ALA A CA 1
ATOM 562 C C . ALA A 1 76 ? -16.502 -7.773 49.610 1.00 93.75 76 ALA A C 1
ATOM 564 O O . ALA A 1 76 ? -17.394 -8.566 49.313 1.00 93.75 76 ALA A O 1
ATOM 565 N N . VAL A 1 77 ? -16.410 -6.552 49.070 1.00 94.69 77 VAL A N 1
ATOM 566 C CA . VAL A 1 77 ? -17.327 -6.024 48.046 1.00 94.69 77 VAL A CA 1
ATOM 567 C C . VAL A 1 77 ? -16.590 -5.815 46.726 1.00 94.69 77 VAL A C 1
ATOM 569 O O . VAL A 1 77 ? -15.493 -5.252 46.698 1.00 94.69 77 VAL A O 1
ATOM 572 N N . LEU A 1 78 ? -17.219 -6.202 45.615 1.00 94.94 78 LEU A N 1
ATOM 573 C CA . LEU A 1 78 ? -16.756 -5.850 44.272 1.00 94.94 78 LEU A CA 1
ATOM 574 C C . LEU A 1 78 ? -17.536 -4.651 43.728 1.00 94.94 78 LEU A C 1
ATOM 576 O O . LEU A 1 78 ? -18.755 -4.702 43.564 1.00 94.94 78 LEU A O 1
ATOM 580 N N . LEU A 1 79 ? -16.829 -3.575 43.398 1.00 94.06 79 LEU A N 1
ATOM 581 C CA . LEU A 1 79 ? -17.401 -2.375 42.790 1.00 94.06 79 LEU A CA 1
ATOM 582 C C . LEU A 1 79 ? -17.220 -2.392 41.275 1.00 94.06 79 LEU A C 1
ATOM 584 O O . LEU A 1 79 ? -16.104 -2.506 40.782 1.00 94.06 79 LEU A O 1
ATOM 588 N N . ILE A 1 80 ? -18.300 -2.196 40.524 1.00 93.88 80 ILE A N 1
ATOM 589 C CA . ILE A 1 80 ? -18.250 -1.969 39.076 1.00 93.88 80 ILE A CA 1
ATOM 590 C C . ILE A 1 80 ? -18.563 -0.498 38.817 1.00 93.88 80 ILE A C 1
ATOM 592 O O . ILE A 1 80 ? -19.702 -0.061 38.982 1.00 93.88 80 ILE A O 1
ATOM 596 N N . LEU A 1 81 ? -17.553 0.262 38.403 1.00 91.81 81 LEU A N 1
ATOM 597 C CA . LEU A 1 81 ? -17.643 1.688 38.092 1.00 91.81 81 LEU A CA 1
ATOM 598 C C . LEU A 1 81 ? -17.693 1.872 36.568 1.00 91.81 81 LEU A C 1
ATOM 600 O O . LEU A 1 81 ? -16.660 1.988 35.907 1.00 91.81 81 LEU A O 1
ATOM 604 N N . ASP A 1 82 ? -18.900 1.850 36.005 1.00 87.88 82 ASP A N 1
ATOM 605 C CA . ASP A 1 82 ? -19.163 1.813 34.564 1.00 87.88 82 ASP A CA 1
ATOM 606 C C . ASP A 1 82 ? -19.371 3.209 33.956 1.00 87.88 82 ASP A C 1
ATOM 608 O O . ASP A 1 82 ? -19.939 4.099 34.584 1.00 87.88 82 ASP A O 1
ATOM 612 N N . ASN A 1 83 ? -18.917 3.404 32.715 1.00 79.00 83 ASN A N 1
ATOM 613 C CA . ASN A 1 83 ? -18.872 4.694 32.012 1.00 79.00 83 ASN A CA 1
ATOM 614 C C . ASN A 1 83 ? -18.067 5.802 32.731 1.00 79.00 83 ASN A C 1
ATOM 616 O O . ASN A 1 83 ? -18.412 6.986 32.669 1.00 79.00 83 ASN A O 1
ATOM 620 N N . ALA A 1 84 ? -16.949 5.448 33.366 1.00 84.56 84 ALA A N 1
ATOM 621 C CA . ALA A 1 84 ? -16.045 6.409 33.990 1.00 84.56 84 ALA A CA 1
ATOM 622 C C . ALA A 1 84 ? -15.526 7.460 32.985 1.00 84.56 84 ALA A C 1
ATOM 624 O O . ALA A 1 84 ? -15.103 7.141 31.866 1.00 84.56 84 ALA A O 1
ATOM 625 N N . ARG A 1 85 ? -15.547 8.734 33.402 1.00 76.44 85 ARG A N 1
ATOM 626 C CA . ARG A 1 85 ? -15.132 9.881 32.569 1.00 76.44 85 ARG A CA 1
ATOM 627 C C . ARG A 1 85 ? -13.625 10.134 32.623 1.00 76.44 85 ARG A C 1
ATOM 629 O O . ARG A 1 85 ? -13.031 10.420 31.589 1.00 76.44 85 ARG A O 1
ATOM 636 N N . ASN A 1 86 ? -13.046 10.122 33.819 1.00 79.94 86 ASN A N 1
ATOM 637 C CA . ASN A 1 86 ? -11.629 10.360 34.103 1.00 79.94 86 ASN A CA 1
ATOM 638 C C . ASN A 1 86 ? -11.277 9.776 35.486 1.00 79.94 86 ASN A C 1
ATOM 640 O O . ASN A 1 86 ? -12.154 9.278 36.195 1.00 79.94 86 ASN A O 1
ATOM 644 N N . GLU A 1 87 ? -10.006 9.849 35.868 1.00 87.19 87 GLU A N 1
ATOM 645 C CA . GLU A 1 87 ? -9.483 9.291 37.117 1.00 87.19 87 GLU A CA 1
ATOM 646 C C . GLU A 1 87 ? -10.030 10.020 38.350 1.00 87.19 87 GLU A C 1
ATOM 648 O O . GLU A 1 87 ? -10.377 9.388 39.346 1.00 87.19 87 GLU A O 1
ATOM 653 N N . GLU A 1 88 ? -10.176 11.346 38.280 1.00 84.44 88 GLU A N 1
ATOM 654 C CA . GLU A 1 88 ? -10.752 12.156 39.365 1.00 84.44 88 GLU A CA 1
ATOM 655 C C . GLU A 1 88 ? -12.204 11.772 39.672 1.00 84.44 88 GLU A C 1
ATOM 657 O O . GLU A 1 88 ? -12.634 11.833 40.822 1.00 84.44 88 GLU A O 1
ATOM 662 N N . HIS A 1 89 ? -12.953 11.326 38.659 1.00 81.75 89 HIS A N 1
ATOM 663 C CA . HIS A 1 89 ? -14.333 10.887 38.816 1.00 81.75 89 HIS A CA 1
ATOM 664 C C . HIS A 1 89 ? -14.430 9.618 39.675 1.00 81.75 89 HIS A C 1
ATOM 666 O O . HIS A 1 89 ? -15.348 9.503 40.482 1.00 81.75 89 HIS A O 1
ATOM 672 N N . VAL A 1 90 ? -13.481 8.689 39.550 1.00 89.25 90 VAL A N 1
ATOM 673 C CA . VAL A 1 90 ? -13.562 7.373 40.205 1.00 89.25 90 VAL A CA 1
ATOM 674 C C . VAL A 1 90 ? -12.736 7.267 41.482 1.00 89.25 90 VAL A C 1
ATOM 676 O O . VAL A 1 90 ? -13.134 6.538 42.384 1.00 89.25 90 VAL A O 1
ATOM 679 N N . ARG A 1 91 ? -11.636 8.021 41.615 1.00 90.19 91 ARG A N 1
ATOM 680 C CA . ARG A 1 91 ? -10.708 7.939 42.760 1.00 90.19 91 ARG A CA 1
ATOM 681 C C . ARG A 1 91 ? -11.384 8.066 44.140 1.00 90.19 91 ARG A C 1
ATOM 683 O O . ARG A 1 91 ? -11.010 7.317 45.046 1.00 90.19 91 ARG A O 1
ATOM 690 N N . PRO A 1 92 ? -12.386 8.942 44.352 1.00 88.31 92 PRO A N 1
ATOM 691 C CA . PRO A 1 92 ? -13.098 9.004 45.631 1.00 88.31 92 PRO A CA 1
ATOM 692 C C . PRO A 1 92 ? -13.846 7.711 45.991 1.00 88.31 92 PRO A C 1
ATOM 694 O O . PRO A 1 92 ? -14.020 7.419 47.171 1.00 88.31 92 PRO A O 1
ATOM 697 N N . LEU A 1 93 ? -14.261 6.939 44.983 1.00 89.31 93 LEU A N 1
ATOM 698 C CA . LEU A 1 93 ? -15.091 5.740 45.108 1.00 89.31 93 LEU A CA 1
ATOM 699 C C . LEU A 1 93 ? -14.279 4.443 45.170 1.00 89.31 93 LEU A C 1
ATOM 701 O O . LEU A 1 93 ? -14.853 3.390 45.444 1.00 89.31 93 LEU A O 1
ATOM 705 N N . LEU A 1 94 ? -12.970 4.502 44.916 1.00 91.38 94 LEU A N 1
ATOM 706 C CA . LEU A 1 94 ? -12.114 3.324 44.996 1.00 91.38 94 LEU A CA 1
ATOM 707 C C . LEU A 1 94 ? -12.070 2.794 46.440 1.00 91.38 94 LEU A C 1
ATOM 709 O O . LEU A 1 94 ? -11.982 3.601 47.380 1.00 91.38 94 LEU A O 1
ATOM 713 N N . PRO A 1 95 ? -12.147 1.463 46.623 1.00 89.81 95 PRO A N 1
ATOM 714 C CA . PRO A 1 95 ? -12.037 0.853 47.938 1.00 89.81 95 PRO A CA 1
ATOM 715 C C . PRO A 1 95 ? -10.646 1.122 48.538 1.00 89.81 95 PRO A C 1
ATOM 717 O O . PRO A 1 95 ? -9.668 1.253 47.796 1.00 89.81 95 PRO A O 1
ATOM 720 N N . PRO A 1 96 ? -10.530 1.228 49.875 1.00 86.94 96 PRO A N 1
ATOM 721 C CA . PRO A 1 96 ? -9.229 1.220 50.535 1.00 86.94 96 PRO A CA 1
ATOM 722 C C . PRO A 1 96 ? -8.563 -0.161 50.404 1.00 86.94 96 PRO A C 1
ATOM 724 O O . PRO A 1 96 ? -9.202 -1.133 50.004 1.00 86.94 96 PRO A O 1
ATOM 727 N N . ALA A 1 97 ? -7.286 -0.260 50.785 1.00 83.50 97 ALA A N 1
ATOM 728 C CA . ALA A 1 97 ? -6.607 -1.551 50.880 1.00 83.50 97 ALA A CA 1
ATOM 729 C C . ALA A 1 97 ? -7.374 -2.489 51.830 1.00 83.50 97 ALA A C 1
ATOM 731 O O . ALA A 1 97 ? -7.662 -2.113 52.967 1.00 83.50 97 ALA A O 1
ATOM 732 N N . GLY A 1 98 ? -7.707 -3.691 51.359 1.00 87.44 98 GLY A N 1
ATOM 733 C CA . GLY A 1 98 ? -8.566 -4.626 52.078 1.00 87.44 98 GLY A CA 1
ATOM 734 C C . GLY A 1 98 ? -9.122 -5.723 51.163 1.00 87.44 98 GLY A C 1
ATOM 735 O O . GLY A 1 98 ? -8.573 -5.952 50.085 1.00 87.44 98 GLY A O 1
ATOM 736 N N . PRO A 1 99 ? -10.203 -6.407 51.575 1.00 91.25 99 PRO A N 1
ATOM 737 C CA . PRO A 1 99 ? -10.805 -7.502 50.813 1.00 91.25 99 PRO A CA 1
ATOM 738 C C . PRO A 1 99 ? -11.756 -7.038 49.692 1.00 91.25 99 PRO A C 1
ATOM 740 O O . PRO A 1 99 ? -12.273 -7.868 48.947 1.00 91.25 99 PRO A O 1
ATOM 743 N N . SER A 1 100 ? -12.003 -5.732 49.562 1.00 94.19 100 SER A N 1
ATOM 744 C CA . SER A 1 100 ? -12.794 -5.144 48.474 1.00 94.19 100 SER A CA 1
ATOM 745 C C . SER A 1 100 ? -11.947 -4.856 47.230 1.00 94.19 100 SER A C 1
ATOM 747 O O . SER A 1 100 ? -10.768 -4.525 47.333 1.00 94.19 100 SER A O 1
ATOM 749 N N . ALA A 1 101 ? -12.568 -4.897 46.049 1.00 93.75 101 ALA A N 1
ATOM 750 C CA . ALA A 1 101 ? -11.922 -4.569 44.776 1.00 93.75 101 ALA A CA 1
ATOM 751 C C . ALA A 1 101 ? -12.837 -3.730 43.871 1.00 93.75 101 ALA A C 1
ATOM 753 O O . ALA A 1 101 ? -14.050 -3.671 44.075 1.00 93.75 101 ALA A O 1
ATOM 754 N N . ALA A 1 102 ? -12.264 -3.072 42.859 1.00 94.38 102 ALA A N 1
ATOM 755 C CA . ALA A 1 102 ? -13.019 -2.282 41.890 1.00 94.38 102 ALA A CA 1
ATOM 756 C C . ALA A 1 102 ? -12.620 -2.596 40.443 1.00 94.38 102 ALA A C 1
ATOM 758 O O . ALA A 1 102 ? -11.441 -2.626 40.105 1.00 94.38 102 ALA A O 1
ATOM 759 N N . ILE A 1 103 ? -13.621 -2.750 39.578 1.00 95.06 103 ILE A N 1
ATOM 760 C CA . ILE A 1 103 ? -13.489 -2.796 38.123 1.00 95.06 103 ILE A CA 1
ATOM 761 C C . ILE A 1 103 ? -13.972 -1.454 37.578 1.00 95.06 103 ILE A C 1
ATOM 763 O O . ILE A 1 103 ? -15.149 -1.107 37.700 1.00 95.06 103 ILE A O 1
ATOM 767 N N . VAL A 1 104 ? -13.070 -0.699 36.956 1.00 93.50 104 VAL A N 1
ATOM 768 C CA . VAL A 1 104 ? -13.390 0.598 36.350 1.00 93.50 104 VAL A CA 1
ATOM 769 C C . VAL A 1 104 ? -13.502 0.448 34.840 1.00 93.50 104 VAL A C 1
ATOM 771 O O . VAL A 1 104 ? -12.544 0.084 34.164 1.00 93.50 104 VAL A O 1
ATOM 774 N N . VAL A 1 105 ? -14.669 0.778 34.288 1.00 89.62 105 VAL A N 1
ATOM 775 C CA . VAL A 1 105 ? -14.906 0.772 32.843 1.00 89.62 105 VAL A CA 1
ATOM 776 C C . VAL A 1 105 ? -14.993 2.208 32.345 1.00 89.62 105 VAL A C 1
ATOM 778 O O . VAL A 1 105 ? -15.998 2.893 32.516 1.00 89.62 105 VAL A O 1
ATOM 781 N N . GLY A 1 106 ? -13.929 2.669 31.694 1.00 84.25 106 GLY A N 1
ATOM 782 C CA . GLY A 1 106 ? -13.866 3.984 31.061 1.00 84.25 106 GLY A CA 1
ATOM 783 C C . GLY A 1 106 ? -14.031 3.921 29.546 1.00 84.25 106 GLY A C 1
ATOM 784 O O . GLY A 1 106 ? -13.757 2.906 28.906 1.00 84.25 106 GLY A O 1
ATOM 785 N N . ARG A 1 107 ? -14.448 5.035 28.935 1.00 76.75 107 ARG A N 1
ATOM 786 C CA . ARG A 1 107 ? -14.267 5.243 27.480 1.00 76.75 107 ARG A CA 1
ATOM 787 C C . ARG A 1 107 ? -12.888 5.807 27.145 1.00 76.75 107 ARG A C 1
ATOM 789 O O . ARG A 1 107 ? -12.517 5.787 25.975 1.00 76.75 107 ARG A O 1
ATOM 796 N N . ARG A 1 108 ? -12.175 6.295 28.164 1.00 78.75 108 ARG A N 1
ATOM 797 C CA . ARG A 1 108 ? -10.828 6.841 28.068 1.00 78.75 108 ARG A CA 1
ATOM 798 C C . ARG A 1 108 ? -9.781 5.866 28.592 1.00 78.75 108 ARG A C 1
ATOM 800 O O . ARG A 1 108 ? -10.107 5.054 29.455 1.00 78.75 108 ARG A O 1
ATOM 807 N N . HIS A 1 109 ? -8.545 6.002 28.123 1.00 79.88 109 HIS A N 1
ATOM 808 C CA . HIS A 1 109 ? -7.383 5.491 28.852 1.00 79.88 109 HIS A CA 1
ATOM 809 C C . HIS A 1 109 ? -7.275 6.234 30.193 1.00 79.88 109 HIS A C 1
ATOM 811 O O . HIS A 1 109 ? -7.355 7.464 30.219 1.00 79.88 109 HIS A O 1
ATOM 817 N N . LEU A 1 110 ? -7.201 5.479 31.293 1.00 84.56 110 LEU A N 1
ATOM 818 C CA . LEU A 1 110 ? -7.183 5.973 32.677 1.00 84.56 110 LEU A CA 1
ATOM 819 C C . LEU A 1 110 ? -5.814 5.696 33.311 1.00 84.56 110 LEU A C 1
ATOM 821 O O . LEU A 1 110 ? -5.723 5.1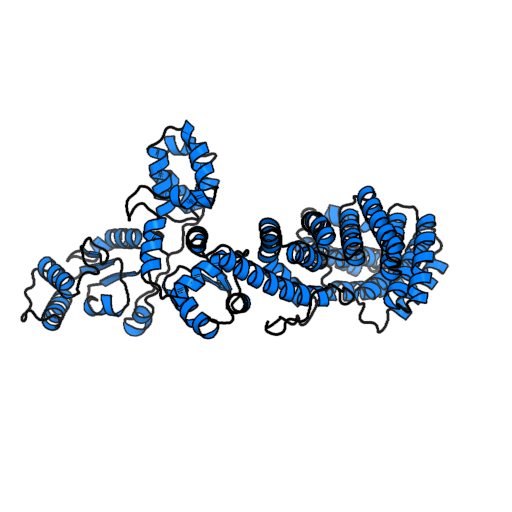07 34.388 1.00 84.56 110 LEU A O 1
ATOM 825 N N . ASP A 1 111 ? -4.745 6.077 32.610 1.00 86.06 111 ASP A N 1
ATOM 826 C CA . ASP A 1 111 ? -3.363 5.712 32.948 1.00 86.06 111 ASP A CA 1
ATOM 827 C C . ASP A 1 111 ? -2.955 6.201 34.344 1.00 86.06 111 ASP A C 1
ATOM 829 O O . ASP A 1 111 ? -2.137 5.578 35.023 1.00 86.06 111 ASP A O 1
ATOM 833 N N . GLY A 1 112 ? -3.585 7.282 34.820 1.00 86.81 112 GLY A N 1
ATOM 834 C CA . GLY A 1 112 ? -3.374 7.785 36.171 1.00 86.81 112 GLY A CA 1
ATOM 835 C C . GLY A 1 112 ? -3.708 6.765 37.264 1.00 86.81 112 GLY A C 1
ATOM 836 O O . GLY A 1 112 ? -3.060 6.811 38.308 1.00 86.81 112 GLY A O 1
ATOM 837 N N . LEU A 1 113 ? -4.651 5.844 37.016 1.00 90.06 113 LEU A N 1
ATOM 838 C CA . LEU A 1 113 ? -4.989 4.756 37.942 1.00 90.06 113 LEU A CA 1
ATOM 839 C C . LEU A 1 113 ? -3.890 3.694 38.009 1.00 90.06 113 LEU A C 1
ATOM 841 O O . LEU A 1 113 ? -3.593 3.200 39.091 1.00 90.06 113 LEU A O 1
ATOM 845 N N . GLY A 1 114 ? -3.245 3.381 36.884 1.00 88.38 114 GLY A N 1
ATOM 846 C CA . GLY A 1 114 ? -2.100 2.466 36.872 1.00 88.38 114 GLY A CA 1
ATOM 847 C C . GLY A 1 114 ? -0.896 3.048 37.612 1.00 88.38 114 GLY A C 1
ATOM 848 O O . GLY A 1 114 ? -0.221 2.354 38.357 1.00 88.38 114 GLY A O 1
ATOM 849 N N . 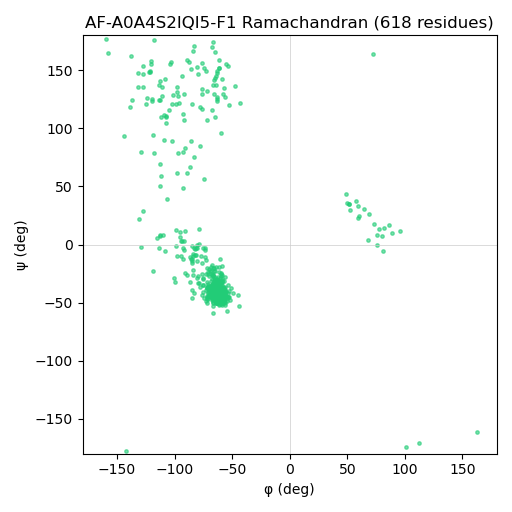ILE 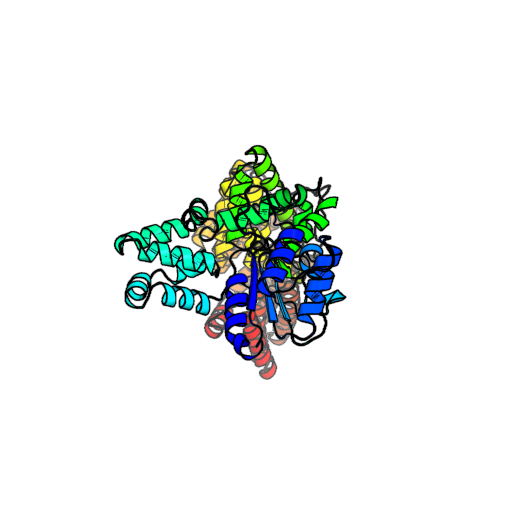A 1 115 ? -0.651 4.354 37.471 1.00 89.31 115 ILE A N 1
ATOM 850 C CA . ILE A 1 115 ? 0.522 5.008 38.074 1.00 89.31 115 ILE A CA 1
ATOM 851 C C . ILE A 1 115 ? 0.360 5.232 39.583 1.00 89.31 115 ILE A C 1
ATOM 853 O O . ILE A 1 115 ? 1.322 5.087 40.334 1.00 89.31 115 ILE A O 1
ATOM 857 N N . ARG A 1 116 ? -0.817 5.687 40.031 1.00 89.12 116 ARG A N 1
ATOM 858 C CA . ARG A 1 116 ? -1.025 6.119 41.427 1.00 89.12 116 ARG A CA 1
ATOM 859 C C . ARG A 1 116 ? -1.690 5.069 42.298 1.00 89.12 116 ARG A C 1
ATOM 861 O O . ARG A 1 116 ? -1.445 5.052 43.500 1.00 89.12 116 ARG A O 1
ATOM 868 N N . GLU A 1 117 ? -2.555 4.260 41.708 1.00 90.19 117 GLU A N 1
ATOM 869 C CA . GLU A 1 117 ? -3.361 3.266 42.408 1.00 90.19 117 GLU A CA 1
ATOM 870 C C . GLU A 1 117 ? -2.953 1.824 42.046 1.00 90.19 117 GLU A C 1
ATOM 872 O O . GLU A 1 117 ? -3.628 0.894 42.476 1.00 90.19 117 GLU A O 1
ATOM 877 N N . ASP A 1 118 ? -1.853 1.652 41.294 1.00 87.81 118 ASP A N 1
ATOM 878 C CA . ASP A 1 118 ? -1.292 0.362 40.846 1.00 87.81 118 ASP A CA 1
ATOM 879 C C . ASP A 1 118 ? -2.338 -0.537 40.161 1.00 87.81 118 ASP A C 1
ATOM 881 O O . ASP A 1 118 ? -2.367 -1.755 40.321 1.00 87.81 118 ASP A O 1
ATOM 885 N N . ALA A 1 119 ? -3.272 0.092 39.437 1.00 91.62 119 ALA A N 1
ATOM 886 C CA . ALA A 1 119 ? -4.364 -0.607 38.778 1.00 91.62 119 ALA A CA 1
ATOM 887 C C . ALA A 1 119 ? -3.896 -1.325 37.503 1.00 91.62 119 ALA A C 1
ATOM 889 O O . ALA A 1 119 ? -3.279 -0.715 36.626 1.00 91.62 119 ALA A O 1
ATOM 890 N N . ASP A 1 120 ? -4.306 -2.585 37.343 1.00 91.81 120 ASP A N 1
ATOM 891 C CA . ASP A 1 120 ? -4.109 -3.338 36.105 1.00 91.81 120 ASP A CA 1
ATOM 892 C C . ASP A 1 120 ? -4.956 -2.755 34.962 1.00 91.81 120 ASP A C 1
ATOM 894 O O . ASP A 1 120 ? -6.193 -2.773 34.983 1.00 91.81 120 ASP A O 1
ATOM 898 N N . LEU A 1 121 ? -4.288 -2.238 33.928 1.00 91.12 121 LEU A N 1
ATOM 899 C CA . LEU A 1 121 ? -4.941 -1.632 32.769 1.00 91.12 121 LEU A CA 1
ATOM 900 C C . LEU A 1 121 ? -5.138 -2.663 31.654 1.00 91.12 121 LEU A C 1
ATOM 902 O O . LEU A 1 121 ? -4.186 -3.095 31.008 1.00 91.12 121 LEU A O 1
ATOM 906 N N . ILE A 1 122 ? -6.399 -3.011 31.383 1.00 91.00 122 ILE A N 1
ATOM 907 C CA . ILE A 1 122 ? -6.770 -3.971 30.336 1.00 91.00 122 ILE A CA 1
ATOM 908 C C . ILE A 1 122 ? -7.404 -3.234 29.150 1.00 91.00 122 ILE A C 1
ATOM 910 O O . ILE A 1 122 ? -8.527 -2.726 29.231 1.00 91.00 122 ILE A O 1
ATOM 914 N N . ALA A 1 123 ? -6.695 -3.201 28.021 1.00 86.69 123 ALA A N 1
ATOM 915 C CA . ALA A 1 123 ? -7.225 -2.701 26.757 1.00 86.69 123 ALA A CA 1
ATOM 916 C C . ALA A 1 123 ? -7.998 -3.812 26.029 1.00 86.69 123 ALA A C 1
ATOM 918 O O . ALA A 1 123 ? -7.439 -4.857 25.711 1.00 86.69 123 ALA A O 1
ATOM 919 N N . LEU A 1 124 ? -9.288 -3.583 25.758 1.00 89.31 124 LEU A N 1
ATOM 920 C CA . LEU A 1 124 ? -10.126 -4.533 25.023 1.00 89.31 124 LEU A CA 1
ATOM 921 C C . LEU A 1 124 ? -10.194 -4.166 23.537 1.00 89.31 124 LEU A C 1
ATOM 923 O O . LEU A 1 124 ? -10.649 -3.068 23.184 1.00 89.31 124 LEU A O 1
ATOM 927 N N . GLU A 1 125 ? -9.778 -5.101 22.689 1.00 88.38 125 GLU A N 1
ATOM 928 C CA . GLU A 1 125 ? -9.818 -4.997 21.229 1.00 88.38 125 GLU A CA 1
ATOM 929 C C . GLU A 1 125 ? -11.148 -5.523 20.654 1.00 88.38 125 GLU A C 1
ATOM 931 O O . GLU A 1 125 ? -11.871 -6.259 21.335 1.00 88.38 125 GLU A O 1
ATOM 936 N N . PRO A 1 126 ? -11.533 -5.123 19.423 1.00 90.62 126 PRO A N 1
ATOM 937 C CA . PRO A 1 126 ? -12.618 -5.777 18.693 1.00 90.62 126 PRO A CA 1
ATOM 938 C C . PRO A 1 126 ? -12.393 -7.289 18.580 1.00 90.62 126 PRO A C 1
ATOM 940 O O . PRO A 1 126 ? -11.257 -7.755 18.583 1.00 90.62 126 PRO A O 1
ATOM 943 N N . LEU A 1 127 ? -13.481 -8.049 18.455 1.00 93.69 127 LEU A N 1
ATOM 944 C CA . LEU A 1 127 ? -13.396 -9.500 18.310 1.00 93.69 127 LEU A CA 1
ATOM 945 C C . LEU A 1 127 ? -12.707 -9.864 16.999 1.00 93.69 127 LEU A C 1
ATOM 947 O O . LEU A 1 127 ? -12.944 -9.232 15.962 1.00 93.69 127 LEU A O 1
ATOM 951 N N . ASP A 1 128 ? -11.917 -10.933 17.037 1.00 94.38 128 ASP A N 1
ATOM 952 C CA . ASP A 1 128 ? -11.405 -11.531 15.818 1.00 94.38 128 ASP A CA 1
ATOM 953 C C . ASP A 1 128 ? -12.542 -12.152 14.981 1.00 94.38 128 ASP A C 1
ATOM 955 O O . ASP A 1 128 ? -13.713 -12.202 15.375 1.00 94.38 128 ASP A O 1
ATOM 959 N N . ARG A 1 129 ? -12.211 -12.626 13.776 1.00 93.62 129 ARG A N 1
ATOM 960 C CA . ARG A 1 129 ? -13.216 -13.185 12.861 1.00 93.62 129 ARG A CA 1
ATOM 961 C C . ARG A 1 129 ? -13.912 -14.424 13.438 1.00 93.62 129 ARG A C 1
ATOM 963 O O . ARG A 1 129 ? -15.094 -14.622 13.144 1.00 93.62 129 ARG A O 1
ATOM 970 N N . ALA A 1 130 ? -13.206 -15.255 14.201 1.00 95.12 130 ALA A N 1
ATOM 971 C CA . ALA A 1 130 ? -13.756 -16.483 14.762 1.00 95.12 130 ALA A CA 1
ATOM 972 C C . ALA A 1 130 ? -14.742 -16.156 15.891 1.00 95.12 130 ALA A C 1
ATOM 974 O O . ALA A 1 130 ? -15.902 -16.565 15.819 1.00 95.12 130 ALA A O 1
ATOM 975 N N . ASP A 1 131 ? -14.336 -15.317 16.840 1.00 95.81 131 ASP A N 1
ATOM 976 C CA . ASP A 1 131 ? -15.159 -14.894 17.972 1.00 95.81 131 ASP A CA 1
ATOM 977 C C . ASP A 1 131 ? -16.357 -14.044 17.532 1.00 95.81 131 ASP A C 1
ATOM 979 O O . ASP A 1 131 ? -17.465 -14.184 18.052 1.00 95.81 131 ASP A O 1
ATOM 983 N N . ALA A 1 132 ? -16.184 -13.186 16.522 1.00 95.56 132 ALA A N 1
ATOM 984 C CA . ALA A 1 132 ? -17.281 -12.418 15.939 1.00 95.56 132 ALA A CA 1
ATOM 985 C C . ALA A 1 132 ? -18.323 -13.321 15.258 1.00 95.56 132 ALA A C 1
ATOM 987 O O . ALA A 1 132 ? -19.532 -13.089 15.382 1.00 95.56 132 ALA A O 1
ATOM 988 N N . THR A 1 133 ? -17.861 -14.359 14.553 1.00 96.00 133 THR A N 1
ATOM 989 C CA . THR A 1 133 ? -18.731 -15.368 13.932 1.00 96.00 133 THR A CA 1
ATOM 990 C C . THR A 1 133 ? -19.474 -16.167 14.994 1.00 96.00 133 THR A C 1
ATOM 992 O O . THR A 1 133 ? -20.678 -16.396 14.865 1.00 96.00 133 THR A O 1
ATOM 995 N N . GLU A 1 134 ? -18.782 -16.542 16.066 1.00 96.00 134 GLU A N 1
ATOM 996 C CA . GLU A 1 134 ? -19.364 -17.276 17.181 1.00 96.00 134 GLU A CA 1
ATOM 997 C C . GLU A 1 134 ? -20.417 -16.440 17.917 1.00 96.00 134 GLU A C 1
ATOM 999 O O . GLU A 1 134 ? -21.536 -16.902 18.145 1.00 96.00 134 GLU A O 1
ATOM 1004 N N . LEU A 1 135 ? -20.133 -15.163 18.186 1.00 95.00 135 LEU A N 1
ATOM 1005 C CA . LEU A 1 135 ? -21.109 -14.242 18.765 1.00 95.00 135 LEU A CA 1
ATOM 1006 C C . LEU A 1 135 ? -22.361 -14.115 17.883 1.00 95.00 135 LEU A C 1
ATOM 1008 O O . LEU A 1 135 ? -23.484 -14.093 18.399 1.00 95.00 135 LEU A O 1
ATOM 1012 N N . LEU A 1 136 ? -22.187 -14.034 16.560 1.00 95.50 136 LEU A N 1
ATOM 1013 C CA . LEU A 1 136 ? -23.301 -13.999 15.614 1.00 95.50 136 LEU A CA 1
ATOM 1014 C C . LEU A 1 136 ? -24.115 -15.300 15.670 1.00 95.50 136 LEU A C 1
ATOM 1016 O O . LEU A 1 136 ? -25.343 -15.240 15.767 1.00 95.50 136 LEU A O 1
ATOM 1020 N N . ARG A 1 137 ? -23.446 -16.461 15.677 1.00 95.44 137 ARG A N 1
ATOM 1021 C CA . ARG A 1 137 ? -24.078 -17.785 15.778 1.00 95.44 137 ARG A CA 1
ATOM 1022 C C . ARG A 1 137 ? -24.908 -17.910 17.052 1.00 95.44 137 ARG A C 1
ATOM 1024 O O . ARG A 1 137 ? -26.092 -18.235 16.970 1.00 95.44 137 ARG A O 1
ATOM 1031 N N . VAL A 1 138 ? -24.330 -17.577 18.208 1.00 94.81 138 VAL A N 1
ATOM 1032 C CA . VAL A 1 138 ? -25.007 -17.627 19.516 1.00 94.81 138 VAL A CA 1
ATOM 1033 C C . VAL A 1 138 ? -26.265 -16.754 19.528 1.00 94.81 138 VAL A C 1
ATOM 1035 O O . VAL A 1 138 ? -27.279 -17.132 20.109 1.00 94.81 138 VAL A O 1
ATOM 1038 N N . ARG A 1 139 ? -26.238 -15.589 18.870 1.00 93.81 139 ARG A N 1
ATOM 1039 C CA . ARG A 1 139 ? -27.383 -14.663 18.841 1.00 93.81 139 ARG A CA 1
ATOM 1040 C C . ARG A 1 139 ? -28.471 -15.040 17.840 1.00 93.81 139 ARG A C 1
ATOM 1042 O O . ARG A 1 139 ? -29.626 -14.683 18.064 1.00 93.81 139 ARG A O 1
ATOM 1049 N N . LEU A 1 140 ? -28.119 -15.714 16.749 1.00 93.44 140 LEU A N 1
ATOM 1050 C CA . LEU A 1 140 ? -29.071 -16.155 15.729 1.00 93.44 140 LEU A CA 1
ATOM 1051 C C . LEU A 1 140 ? -29.696 -17.520 16.049 1.00 93.44 140 LEU A C 1
ATOM 1053 O O . LEU A 1 140 ? -30.849 -17.756 15.684 1.00 93.44 140 LEU A O 1
ATOM 1057 N N . GLY A 1 141 ? -28.953 -18.406 16.714 1.00 92.69 141 GLY A N 1
ATOM 1058 C CA . GLY A 1 141 ? -29.283 -19.827 16.809 1.00 92.69 141 GLY A CA 1
ATOM 1059 C C . GLY A 1 141 ? -29.043 -20.571 15.486 1.00 92.69 141 GLY A C 1
ATOM 1060 O O . GLY A 1 141 ? -28.925 -19.966 14.418 1.00 92.69 141 GLY A O 1
ATOM 1061 N N . GLU A 1 142 ? -28.989 -21.904 15.547 1.00 90.88 142 GLU A N 1
ATOM 1062 C CA . GLU A 1 142 ? -28.553 -22.759 14.427 1.00 90.88 142 GLU A CA 1
ATOM 1063 C C . GLU A 1 142 ? -29.401 -22.604 13.152 1.00 90.88 142 GLU A C 1
ATOM 1065 O O . GLU A 1 142 ? -28.868 -22.463 12.049 1.00 90.88 142 GLU A O 1
ATOM 1070 N N . ASP A 1 143 ? -30.730 -22.548 13.279 1.00 87.56 143 ASP A N 1
ATOM 1071 C CA . ASP A 1 143 ? -31.620 -22.481 12.113 1.00 87.56 143 ASP A CA 1
ATOM 1072 C C . ASP A 1 143 ? -31.484 -21.171 11.323 1.00 87.56 143 ASP A C 1
ATOM 1074 O O . ASP A 1 143 ? -31.469 -21.169 10.083 1.00 87.56 143 ASP A O 1
ATOM 1078 N N . ARG A 1 144 ? -31.358 -20.039 12.025 1.00 89.12 144 ARG A N 1
ATOM 1079 C CA . ARG A 1 144 ? -31.137 -18.735 11.384 1.00 89.12 144 ARG A CA 1
ATOM 1080 C C . ARG A 1 144 ? -29.706 -18.606 10.887 1.00 89.12 144 ARG A C 1
ATOM 1082 O O . ARG A 1 144 ? -29.510 -18.043 9.811 1.00 89.12 144 ARG A O 1
ATOM 1089 N N . MET A 1 145 ? -28.735 -19.173 11.601 1.00 92.06 145 MET A N 1
ATOM 1090 C CA . MET A 1 145 ? -27.341 -19.185 11.169 1.00 92.06 145 MET A CA 1
ATOM 1091 C C . MET A 1 145 ? -27.169 -19.920 9.836 1.00 92.06 145 MET A C 1
ATOM 1093 O O . MET A 1 145 ? -26.530 -19.389 8.932 1.00 92.06 145 MET A O 1
ATOM 1097 N N . ARG A 1 146 ? -27.825 -21.074 9.644 1.00 91.31 146 ARG A N 1
ATOM 1098 C CA . ARG A 1 146 ? -27.811 -21.802 8.359 1.00 91.31 146 ARG A CA 1
ATOM 1099 C C . ARG A 1 146 ? -28.305 -20.945 7.192 1.00 91.31 146 ARG A C 1
ATOM 1101 O O . ARG A 1 146 ? -27.759 -21.016 6.097 1.00 91.31 146 ARG A O 1
ATOM 1108 N N . THR A 1 147 ? -29.316 -20.112 7.432 1.00 89.00 147 THR A N 1
ATOM 1109 C CA . THR A 1 147 ? -29.839 -19.175 6.423 1.00 89.00 147 THR A CA 1
ATOM 1110 C C . THR A 1 147 ? -28.857 -18.032 6.147 1.00 89.00 147 THR A C 1
ATOM 1112 O O . THR A 1 147 ? -28.768 -17.550 5.020 1.00 89.00 147 THR A O 1
ATOM 1115 N N . ALA A 1 148 ? -28.118 -17.596 7.169 1.00 90.00 148 ALA A N 1
ATOM 1116 C CA . ALA A 1 148 ? -27.162 -16.502 7.071 1.00 90.00 148 ALA A CA 1
ATOM 1117 C C . ALA A 1 148 ? -25.768 -16.912 6.587 1.00 90.00 148 ALA A C 1
ATOM 1119 O O . ALA A 1 148 ? -25.006 -16.028 6.208 1.00 90.00 148 ALA A O 1
ATOM 1120 N N . ALA A 1 149 ? -25.454 -18.211 6.548 1.00 92.88 149 ALA A N 1
ATOM 1121 C CA . ALA A 1 149 ? -24.135 -18.752 6.218 1.00 92.88 149 ALA A CA 1
ATOM 1122 C C . ALA A 1 149 ? -23.448 -18.103 4.995 1.00 92.88 149 ALA A C 1
ATOM 1124 O O . ALA A 1 149 ? -22.275 -17.751 5.124 1.00 92.88 149 ALA A O 1
ATOM 1125 N N . PRO A 1 150 ? -24.135 -17.838 3.859 1.00 94.06 150 PRO A N 1
ATOM 1126 C CA . PRO A 1 150 ? -23.504 -17.189 2.704 1.00 94.06 150 PRO A CA 1
ATOM 1127 C C . PRO A 1 150 ? -23.020 -15.754 2.961 1.00 94.06 150 PRO A C 1
ATOM 1129 O O . PRO A 1 150 ? -22.197 -15.247 2.209 1.00 94.06 150 PRO A O 1
ATOM 1132 N N . PHE A 1 151 ? -23.539 -15.095 3.998 1.00 94.50 151 PHE A N 1
ATOM 1133 C CA . PHE A 1 151 ? -23.319 -13.678 4.291 1.00 94.50 151 PHE A CA 1
ATOM 1134 C C . PHE A 1 151 ? -22.528 -13.430 5.582 1.00 94.50 151 PHE A C 1
ATOM 1136 O O . PHE A 1 151 ? -22.251 -12.280 5.916 1.00 94.50 151 PHE A O 1
ATOM 1143 N N . VAL A 1 152 ? -22.177 -14.479 6.335 1.00 94.06 152 VAL A N 1
ATOM 1144 C CA . VAL A 1 152 ? -21.497 -14.354 7.639 1.00 94.06 152 VAL A CA 1
ATOM 1145 C C . VAL A 1 152 ? -20.189 -13.582 7.514 1.00 94.06 152 VAL A C 1
ATOM 1147 O O . VAL A 1 152 ? -19.945 -12.678 8.310 1.00 94.06 152 VAL A O 1
ATOM 1150 N N . ALA A 1 153 ? -19.385 -13.901 6.496 1.00 93.25 153 ALA A N 1
ATOM 1151 C CA . ALA A 1 153 ? -18.115 -13.228 6.251 1.00 93.25 153 ALA A CA 1
ATOM 1152 C C . ALA A 1 153 ? -18.308 -11.715 6.059 1.00 93.25 153 ALA A C 1
ATOM 1154 O O . ALA A 1 153 ? -17.649 -10.937 6.743 1.00 93.25 153 ALA A O 1
ATOM 1155 N N . ASP A 1 154 ? -19.275 -11.308 5.229 1.00 92.81 154 ASP A N 1
ATOM 1156 C CA . ASP A 1 154 ? -19.571 -9.890 4.981 1.00 92.81 154 ASP A CA 1
ATOM 1157 C C . ASP A 1 154 ? -20.086 -9.172 6.230 1.00 92.81 154 ASP A C 1
ATOM 1159 O O . ASP A 1 154 ? -19.742 -8.018 6.481 1.00 92.81 154 ASP A O 1
ATOM 1163 N N . ILE A 1 155 ? -20.947 -9.837 7.011 1.00 93.94 155 ILE A N 1
ATOM 1164 C CA . ILE A 1 155 ? -21.506 -9.263 8.238 1.00 93.94 155 ILE A CA 1
ATOM 1165 C C . ILE A 1 155 ? -20.378 -9.002 9.233 1.00 93.94 155 ILE A C 1
ATOM 1167 O O . ILE A 1 155 ? -20.272 -7.897 9.757 1.00 93.94 155 ILE A O 1
ATOM 1171 N N . VAL A 1 156 ? -19.526 -10.000 9.477 1.00 94.62 156 VAL A N 1
ATOM 1172 C CA . VAL A 1 156 ? -18.407 -9.884 10.419 1.00 94.62 156 VAL A CA 1
ATOM 1173 C C . VAL A 1 156 ? -17.403 -8.832 9.952 1.00 94.62 156 VAL A C 1
ATOM 1175 O O . VAL A 1 156 ? -16.982 -8.001 10.757 1.00 94.62 156 VAL A O 1
ATOM 1178 N N . GLU A 1 157 ? -17.071 -8.823 8.660 1.00 92.44 157 GLU A N 1
ATOM 1179 C CA . GLU A 1 157 ? -16.154 -7.852 8.063 1.00 92.44 157 GLU A CA 1
ATOM 1180 C C . GLU A 1 157 ? -16.671 -6.417 8.210 1.00 92.44 157 GLU A C 1
ATOM 1182 O O . GLU A 1 157 ? -15.946 -5.548 8.681 1.00 92.44 157 GLU A O 1
ATOM 1187 N N . HIS A 1 158 ? -17.935 -6.149 7.875 1.00 92.81 158 HIS A N 1
ATOM 1188 C CA . HIS A 1 158 ? -18.476 -4.784 7.888 1.00 92.81 158 HIS A CA 1
ATOM 1189 C C . HIS A 1 158 ? -19.018 -4.327 9.246 1.00 92.81 158 HIS A C 1
ATOM 1191 O O . HIS A 1 158 ? -19.293 -3.139 9.438 1.00 92.81 158 HIS A O 1
ATOM 1197 N N . CYS A 1 159 ? -19.153 -5.245 10.202 1.00 93.38 159 CYS A N 1
ATOM 1198 C CA . CYS A 1 159 ? -19.237 -4.918 11.622 1.00 93.38 159 CYS A CA 1
ATOM 1199 C C . CYS A 1 159 ? -17.853 -4.689 12.252 1.00 93.38 159 CYS A C 1
ATOM 1201 O O . CYS A 1 159 ? -17.800 -4.237 13.398 1.00 93.38 159 CYS A O 1
ATOM 1203 N N . SER A 1 160 ? -16.764 -4.989 11.532 1.00 89.81 160 SER A N 1
ATOM 1204 C CA . SER A 1 160 ? -15.368 -4.804 11.947 1.00 89.81 160 SER A CA 1
ATOM 1205 C C . SER A 1 160 ? -15.085 -5.372 13.343 1.00 89.81 160 SER A C 1
ATOM 1207 O O . SER A 1 160 ? -14.505 -4.708 14.194 1.00 89.81 160 SER A O 1
ATOM 1209 N N . GLY A 1 161 ? -15.597 -6.576 13.623 1.00 90.38 161 GLY A N 1
ATOM 1210 C CA . GLY A 1 161 ? -15.399 -7.254 14.912 1.00 90.38 161 GLY A CA 1
ATOM 1211 C C . GLY A 1 161 ? -16.087 -6.596 16.118 1.00 90.38 161 GLY A C 1
ATOM 1212 O O . GLY A 1 161 ? -15.928 -7.062 17.244 1.00 90.38 161 GLY A O 1
ATOM 1213 N N . LEU A 1 162 ? -16.871 -5.526 15.933 1.00 92.75 162 LEU A N 1
ATOM 1214 C CA . LEU A 1 162 ? -17.475 -4.794 17.044 1.00 92.75 162 LEU A CA 1
ATOM 1215 C C . LEU A 1 162 ? -18.684 -5.560 17.625 1.00 92.75 162 LEU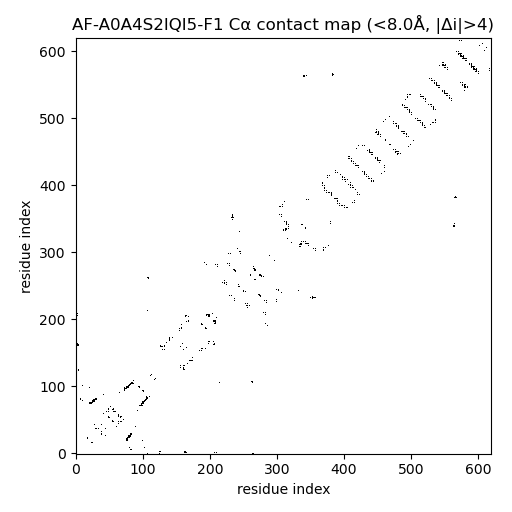 A C 1
ATOM 1217 O O . LEU A 1 162 ? -19.713 -5.666 16.946 1.00 92.75 162 LEU A O 1
ATOM 1221 N N . PRO A 1 163 ? -18.653 -6.015 18.896 1.00 92.81 163 PRO A N 1
ATOM 1222 C CA . PRO A 1 163 ? -19.741 -6.796 19.490 1.00 92.81 163 PRO A CA 1
ATOM 1223 C C . PRO A 1 163 ? -21.103 -6.108 19.440 1.00 92.81 163 PRO A C 1
ATOM 1225 O O . PRO A 1 163 ? -22.117 -6.763 19.198 1.00 92.81 163 PRO A O 1
ATOM 1228 N N . LEU A 1 164 ? -21.150 -4.788 19.656 1.00 91.19 164 LEU A N 1
ATOM 1229 C CA . LEU A 1 164 ? -22.389 -4.017 19.548 1.00 91.19 164 LEU A CA 1
ATOM 1230 C C . LEU A 1 164 ? -22.978 -4.083 18.129 1.00 91.19 164 LEU A C 1
ATOM 1232 O O . LEU A 1 164 ? -24.168 -4.353 17.975 1.00 91.19 164 LEU A O 1
ATOM 1236 N N . ALA A 1 165 ? -22.149 -3.899 17.097 1.00 92.75 165 ALA A N 1
ATOM 1237 C CA . ALA A 1 165 ? -22.587 -3.965 15.704 1.00 92.75 165 ALA A CA 1
ATOM 1238 C C . ALA A 1 165 ? -23.113 -5.365 15.346 1.00 92.75 165 ALA A C 1
ATOM 1240 O O . ALA A 1 165 ? -24.190 -5.489 14.761 1.00 92.75 165 ALA A O 1
ATOM 1241 N N . ILE A 1 166 ? -22.407 -6.416 15.779 1.00 94.19 166 ILE A N 1
ATOM 1242 C CA . ILE A 1 166 ? -22.805 -7.816 15.565 1.00 94.19 166 ILE A CA 1
ATOM 1243 C C . ILE A 1 166 ? -24.149 -8.106 16.243 1.00 94.19 166 ILE A C 1
ATOM 1245 O O . ILE A 1 166 ? -25.043 -8.682 15.624 1.00 94.19 166 ILE A O 1
ATOM 1249 N N . LYS A 1 167 ? -24.340 -7.660 17.493 1.00 92.50 167 LYS A N 1
ATOM 1250 C CA . LYS A 1 167 ? -25.607 -7.821 18.227 1.00 92.50 167 LYS A CA 1
ATOM 1251 C C . LYS A 1 167 ? -26.769 -7.102 17.537 1.00 92.50 167 LYS A C 1
ATOM 1253 O O . LYS A 1 167 ? -27.859 -7.667 17.449 1.00 92.50 167 LYS A O 1
ATOM 1258 N N . ILE A 1 168 ? -26.543 -5.894 17.018 1.00 91.75 168 ILE A N 1
ATOM 1259 C CA . ILE A 1 168 ? -27.554 -5.141 16.263 1.00 91.75 168 ILE A CA 1
ATOM 1260 C C . ILE A 1 168 ? -27.924 -5.878 14.973 1.00 91.75 168 ILE A C 1
ATOM 1262 O O . ILE A 1 168 ? -29.111 -6.061 14.693 1.00 91.75 168 ILE A O 1
ATOM 1266 N N . MET A 1 169 ? -26.932 -6.357 14.216 1.00 93.19 169 MET A N 1
ATOM 1267 C CA . MET A 1 169 ? -27.183 -7.131 13.001 1.00 93.19 169 MET A CA 1
ATOM 1268 C C . MET A 1 169 ? -27.932 -8.425 13.301 1.00 93.19 169 MET A C 1
ATOM 1270 O O . MET A 1 169 ? -28.943 -8.690 12.652 1.00 93.19 169 MET A O 1
ATOM 1274 N N . ALA A 1 170 ? -27.525 -9.178 14.324 1.00 92.62 170 ALA A N 1
ATOM 1275 C CA . ALA A 1 170 ? -28.234 -10.378 14.749 1.00 92.62 170 ALA A CA 1
ATOM 1276 C C . ALA A 1 170 ? -29.702 -10.074 15.094 1.00 92.62 170 ALA A C 1
ATOM 1278 O O . ALA A 1 170 ? -30.609 -10.736 14.593 1.00 92.62 170 ALA A O 1
ATOM 1279 N N . ALA A 1 171 ? -29.961 -9.009 15.861 1.00 90.38 171 ALA A N 1
ATOM 1280 C CA . ALA A 1 171 ? -31.316 -8.588 16.207 1.00 90.38 171 ALA A CA 1
ATOM 1281 C C . ALA A 1 171 ? -32.148 -8.172 14.979 1.00 90.38 171 ALA A C 1
ATOM 1283 O O . ALA A 1 171 ? -33.327 -8.529 14.888 1.00 90.38 171 ALA A O 1
ATOM 1284 N N . ARG A 1 172 ? -31.560 -7.455 14.007 1.00 89.94 172 ARG A N 1
ATOM 1285 C CA . ARG A 1 172 ? -32.242 -7.113 12.744 1.00 89.94 172 ARG A CA 1
ATOM 1286 C C . ARG A 1 172 ? -32.573 -8.361 11.935 1.00 89.94 172 ARG A C 1
ATOM 1288 O O . ARG A 1 172 ? -33.684 -8.457 11.416 1.00 89.94 172 ARG A O 1
ATOM 1295 N N . ILE A 1 173 ? -31.638 -9.308 11.848 1.00 91.31 173 ILE A N 1
ATOM 1296 C CA . ILE A 1 173 ? -31.831 -10.566 11.125 1.00 91.31 173 ILE A CA 1
ATOM 1297 C C . ILE A 1 173 ? -32.976 -11.333 11.776 1.00 91.31 173 ILE A C 1
ATOM 1299 O O . ILE A 1 173 ? -33.901 -11.719 11.076 1.00 91.31 173 ILE A O 1
ATOM 1303 N N . THR A 1 174 ? -32.996 -11.498 13.096 1.00 90.00 174 THR A N 1
ATOM 1304 C CA . THR A 1 174 ? -34.074 -12.219 13.797 1.00 90.00 174 THR A CA 1
ATOM 1305 C C . THR A 1 174 ? -35.460 -11.603 13.566 1.00 90.00 174 THR A C 1
ATOM 1307 O O . THR A 1 174 ? -36.445 -12.331 13.492 1.00 90.00 174 THR A O 1
ATOM 1310 N N . ARG A 1 175 ? -35.553 -10.278 13.384 1.00 87.12 175 ARG A N 1
ATOM 1311 C CA . ARG A 1 175 ? -36.824 -9.557 13.176 1.00 87.12 175 ARG A CA 1
ATOM 1312 C C . ARG A 1 175 ? -37.338 -9.549 11.730 1.00 87.12 175 ARG A C 1
ATOM 1314 O O . ARG A 1 175 ? -38.448 -9.069 11.505 1.00 87.12 175 ARG A O 1
ATOM 1321 N N . ARG A 1 176 ? -36.565 -10.017 10.742 1.00 84.12 176 ARG A N 1
ATOM 1322 C CA . ARG A 1 176 ? -36.941 -9.962 9.315 1.00 84.12 176 ARG A CA 1
ATOM 1323 C C . ARG A 1 176 ? -37.019 -11.339 8.659 1.00 84.12 176 ARG A C 1
ATOM 1325 O O . ARG A 1 176 ? -36.379 -12.304 9.083 1.00 84.12 176 ARG A O 1
ATOM 1332 N N . SER A 1 177 ? -37.806 -11.427 7.586 1.00 84.44 177 SER A N 1
ATOM 1333 C CA . SER A 1 177 ? -37.891 -12.639 6.767 1.00 84.44 177 SER A CA 1
ATOM 1334 C C . SER A 1 177 ? -36.526 -12.978 6.154 1.00 84.44 177 SER A C 1
ATOM 1336 O O . SER A 1 177 ? -35.701 -12.098 5.913 1.00 84.44 177 SER A O 1
ATOM 1338 N N . ALA A 1 178 ? -36.280 -14.264 5.884 1.00 82.44 178 ALA A N 1
ATOM 1339 C CA . ALA A 1 178 ? -35.027 -14.721 5.270 1.00 82.44 178 ALA A CA 1
ATOM 1340 C C . ALA A 1 178 ? -34.736 -14.048 3.912 1.00 82.44 178 ALA A C 1
ATOM 1342 O O . ALA A 1 178 ? -33.583 -13.799 3.577 1.00 82.44 178 ALA A O 1
ATOM 1343 N N . GLN A 1 179 ? -35.786 -13.699 3.164 1.00 86.69 179 GLN A N 1
ATOM 1344 C CA . GLN A 1 179 ? -35.695 -13.048 1.854 1.00 86.69 179 GLN A CA 1
ATOM 1345 C C . GLN A 1 179 ? -35.109 -11.629 1.923 1.00 86.69 179 GLN A C 1
ATOM 1347 O O . GLN A 1 179 ? -34.574 -11.152 0.931 1.00 86.69 179 GLN A O 1
ATOM 1352 N N . ALA A 1 180 ? -35.171 -10.963 3.081 1.00 89.62 180 ALA A N 1
ATOM 1353 C CA . ALA A 1 180 ? -34.630 -9.615 3.261 1.00 89.62 180 ALA A CA 1
ATOM 1354 C C . ALA A 1 180 ? -33.124 -9.595 3.583 1.00 89.62 180 ALA A C 1
ATOM 1356 O O . ALA A 1 180 ? -32.516 -8.524 3.605 1.00 89.62 180 ALA A O 1
ATOM 1357 N N . LEU A 1 181 ? -32.513 -10.753 3.863 1.00 90.62 181 LEU A N 1
ATOM 1358 C CA . LEU A 1 181 ? -31.117 -10.829 4.294 1.00 90.62 181 LEU A CA 1
ATOM 1359 C C . LEU A 1 181 ? -30.112 -10.312 3.245 1.00 90.62 181 LEU A C 1
ATOM 1361 O O . LEU A 1 181 ? -29.247 -9.523 3.631 1.00 90.62 181 LEU A O 1
ATOM 1365 N N . PRO A 1 182 ? -30.224 -10.658 1.946 1.00 92.81 182 PRO A N 1
ATOM 1366 C CA . PRO A 1 182 ? -29.310 -10.133 0.931 1.00 92.81 182 PRO A CA 1
ATOM 1367 C C . PRO A 1 182 ? -29.340 -8.601 0.856 1.00 92.81 182 PRO A C 1
ATOM 1369 O O . PRO A 1 182 ? -28.293 -7.961 0.765 1.00 92.81 182 PRO A O 1
ATOM 1372 N N . ASP A 1 183 ? -30.527 -7.997 0.965 1.00 91.75 183 ASP A N 1
ATOM 1373 C CA . ASP A 1 183 ? -30.684 -6.541 0.967 1.00 91.75 183 ASP A CA 1
ATOM 1374 C C . ASP A 1 183 ? -30.079 -5.889 2.208 1.00 91.75 183 ASP A C 1
ATOM 1376 O O . ASP A 1 183 ? -29.408 -4.865 2.096 1.00 91.75 183 ASP A O 1
ATOM 1380 N N . MET A 1 184 ? -30.246 -6.495 3.384 1.00 90.06 184 MET A N 1
ATOM 1381 C CA . MET A 1 184 ? -29.620 -5.999 4.612 1.00 90.06 184 MET A CA 1
ATOM 1382 C C . MET A 1 184 ? -28.091 -6.018 4.528 1.00 90.06 184 MET A C 1
ATOM 1384 O O . MET A 1 184 ? -27.435 -5.073 4.962 1.00 90.06 184 MET A O 1
ATOM 1388 N N . VAL A 1 185 ? -27.516 -7.079 3.960 1.00 92.50 185 VAL A N 1
ATOM 1389 C CA . VAL A 1 185 ? -26.063 -7.204 3.776 1.00 92.50 185 VAL A CA 1
ATOM 1390 C C . VAL A 1 185 ? -25.573 -6.204 2.729 1.00 92.50 185 VAL A C 1
ATOM 1392 O O . VAL A 1 185 ? -24.542 -5.562 2.920 1.00 92.50 185 VAL A O 1
ATOM 1395 N N . ARG A 1 186 ? -26.345 -5.985 1.658 1.00 92.44 186 ARG A N 1
ATOM 1396 C CA . ARG A 1 186 ? -26.073 -4.941 0.662 1.00 92.44 186 ARG A CA 1
ATOM 1397 C C . ARG A 1 186 ? -26.085 -3.538 1.280 1.00 92.44 186 ARG A C 1
ATOM 1399 O O . ARG A 1 186 ? -25.199 -2.746 0.976 1.00 92.44 186 ARG A O 1
ATOM 1406 N N . GLU A 1 187 ? -27.036 -3.234 2.163 1.00 91.31 187 GLU A N 1
ATOM 1407 C CA . GLU A 1 187 ? -27.062 -1.971 2.920 1.00 91.31 187 GLU A CA 1
ATOM 1408 C C . GLU A 1 187 ? -25.857 -1.823 3.867 1.00 91.31 187 GLU A C 1
ATOM 1410 O O . GLU A 1 187 ? -25.351 -0.715 4.043 1.00 91.31 187 GLU A O 1
ATOM 1415 N N . LEU A 1 188 ? -25.383 -2.920 4.466 1.00 92.31 188 LEU A N 1
ATOM 1416 C CA . LEU A 1 188 ? -24.222 -2.924 5.361 1.00 92.31 188 LEU A CA 1
ATOM 1417 C C . LEU A 1 188 ? -22.894 -2.717 4.601 1.00 92.31 188 LEU A C 1
ATOM 1419 O O . LEU A 1 188 ? -22.003 -2.013 5.085 1.00 92.31 188 LEU A O 1
ATOM 1423 N N . ARG A 1 189 ? -22.783 -3.285 3.392 1.00 91.69 189 ARG A N 1
ATOM 1424 C CA . ARG A 1 189 ? -21.635 -3.114 2.479 1.00 91.69 189 ARG A CA 1
ATOM 1425 C C . ARG A 1 189 ? -21.405 -1.647 2.118 1.00 91.69 189 ARG A C 1
ATOM 1427 O O . ARG A 1 189 ? -20.268 -1.178 2.115 1.00 91.69 189 ARG A O 1
ATOM 1434 N N . VAL A 1 190 ? -22.478 -0.901 1.871 1.00 90.19 190 VAL A N 1
ATOM 1435 C CA . VAL A 1 190 ? -22.409 0.499 1.434 1.00 90.19 190 VAL A CA 1
ATOM 1436 C C . VAL A 1 190 ? -22.110 1.438 2.611 1.00 90.19 190 VAL A C 1
ATOM 1438 O O . VAL A 1 190 ? -22.909 1.565 3.534 1.00 90.19 190 VAL A O 1
ATOM 1441 N N . GLU A 1 191 ? -20.981 2.154 2.552 1.00 85.12 191 GLU A N 1
ATOM 1442 C CA . GLU A 1 191 ? -20.501 3.055 3.620 1.00 85.12 191 GLU A CA 1
ATOM 1443 C C . GLU A 1 191 ? -21.543 4.094 4.051 1.00 85.12 191 GLU A C 1
ATOM 1445 O O . GLU A 1 191 ? -21.804 4.252 5.244 1.00 85.12 191 GLU A O 1
ATOM 1450 N N . SER A 1 192 ? -22.219 4.735 3.093 1.00 82.75 192 SER A N 1
ATOM 1451 C CA . SER A 1 192 ? -23.223 5.771 3.371 1.00 82.75 192 SER A CA 1
ATOM 1452 C C . SER A 1 192 ? -24.463 5.253 4.111 1.00 82.75 192 SER A C 1
ATOM 1454 O O . SER A 1 192 ? -25.149 6.026 4.780 1.00 82.75 192 SER A O 1
ATOM 1456 N N . THR A 1 193 ? -24.754 3.950 4.033 1.00 87.38 193 THR A N 1
ATOM 1457 C CA . THR A 1 193 ? -25.883 3.310 4.727 1.00 87.38 193 THR A CA 1
ATOM 1458 C C . THR A 1 193 ? -25.456 2.413 5.884 1.00 87.38 193 THR A C 1
ATOM 1460 O O . THR A 1 193 ? -26.323 1.944 6.626 1.00 87.38 193 THR A O 1
ATOM 1463 N N . ARG A 1 194 ? -24.151 2.198 6.091 1.00 92.12 194 ARG A N 1
ATOM 1464 C CA . ARG A 1 194 ? -23.612 1.253 7.078 1.00 92.12 194 ARG A CA 1
ATOM 1465 C C . ARG A 1 194 ? -24.017 1.606 8.504 1.00 92.12 194 ARG A C 1
ATOM 1467 O O . ARG A 1 194 ? -24.601 0.776 9.188 1.00 92.12 194 ARG A O 1
ATOM 1474 N N . LEU A 1 195 ? -23.806 2.849 8.945 1.00 90.25 195 LEU A N 1
ATOM 1475 C CA . LEU A 1 195 ? -24.188 3.256 10.308 1.00 90.25 195 LEU A CA 1
ATOM 1476 C C . LEU A 1 195 ? -25.700 3.235 10.531 1.00 90.25 195 LEU A C 1
ATOM 1478 O O . LEU A 1 195 ? -26.148 2.811 11.587 1.00 90.25 195 LEU A O 1
ATOM 1482 N N . ARG A 1 196 ? -26.488 3.615 9.518 1.00 88.00 196 ARG A N 1
ATOM 1483 C CA . ARG A 1 196 ? -27.953 3.489 9.562 1.00 88.00 196 ARG A CA 1
ATOM 1484 C C . ARG A 1 196 ? -28.387 2.025 9.668 1.00 88.00 196 ARG A C 1
ATOM 1486 O O . ARG A 1 196 ? -29.413 1.722 10.262 1.00 88.00 196 ARG A O 1
ATOM 1493 N N . SER A 1 197 ? -27.607 1.113 9.091 1.00 87.19 197 SER A N 1
ATOM 1494 C CA . SER A 1 197 ? -27.846 -0.325 9.195 1.00 87.19 197 SER A CA 1
ATOM 1495 C C . SER A 1 197 ? -27.528 -0.886 10.584 1.00 87.19 197 SER A C 1
ATOM 1497 O O . SER A 1 197 ? -28.032 -1.949 10.947 1.00 87.19 197 SER A O 1
ATOM 1499 N N . LEU A 1 198 ? -26.727 -0.167 11.364 1.00 90.25 198 LEU A N 1
ATOM 1500 C CA . LEU A 1 198 ? -26.302 -0.516 12.715 1.00 90.25 198 LEU A CA 1
ATOM 1501 C C . LEU A 1 198 ? -27.015 0.355 13.758 1.00 90.25 198 LEU A C 1
ATOM 1503 O O . LEU A 1 198 ? -26.410 0.783 14.743 1.00 90.25 198 LEU A O 1
ATOM 1507 N N . ASP A 1 199 ? -28.300 0.618 13.518 1.00 88.00 199 ASP A N 1
ATOM 1508 C CA . ASP A 1 199 ? -29.149 1.440 14.372 1.00 88.00 199 ASP A CA 1
ATOM 1509 C C . ASP A 1 199 ? -30.535 0.799 14.554 1.00 88.00 199 ASP A C 1
ATOM 1511 O O . ASP A 1 199 ? -31.231 0.483 13.584 1.00 88.00 199 ASP A O 1
ATOM 1515 N N . LEU A 1 200 ? -30.924 0.586 15.812 1.00 83.81 200 LEU A N 1
ATOM 1516 C CA . LEU A 1 200 ? -32.258 0.128 16.216 1.00 83.81 200 LEU A CA 1
ATOM 1517 C C . LEU A 1 200 ? -33.046 1.194 16.998 1.00 83.81 200 LEU A C 1
ATOM 1519 O O . LEU A 1 200 ? -34.128 0.887 17.498 1.00 83.81 200 LEU A O 1
ATOM 1523 N N . GLY A 1 201 ? -32.543 2.432 17.073 1.00 70.69 201 GLY A N 1
ATOM 1524 C CA . GLY A 1 201 ? -33.266 3.584 17.616 1.00 70.69 201 GLY A CA 1
ATOM 1525 C C . GLY A 1 201 ? -33.124 3.820 19.123 1.00 70.69 201 GLY A C 1
ATOM 1526 O O . GLY A 1 201 ? -33.838 4.665 19.657 1.00 70.69 201 GLY A O 1
ATOM 1527 N N . SER A 1 202 ? -32.224 3.115 19.817 1.00 69.81 202 SER A N 1
ATOM 1528 C CA . SER A 1 202 ? -31.863 3.397 21.217 1.00 69.81 202 SER A CA 1
ATOM 1529 C C . SER A 1 202 ? -30.349 3.544 21.385 1.00 69.81 202 SER A C 1
ATOM 1531 O O . SER A 1 202 ? -29.581 2.982 20.603 1.00 69.81 202 SER A O 1
ATOM 1533 N N . GLU A 1 203 ? -29.910 4.295 22.403 1.00 63.59 203 GLU A N 1
ATOM 1534 C CA . GLU A 1 203 ? -28.485 4.596 22.637 1.00 63.59 203 GLU A CA 1
ATOM 1535 C C . GLU A 1 203 ? -27.643 3.321 22.841 1.00 63.59 203 GLU A C 1
ATOM 1537 O O . GLU A 1 203 ? -26.562 3.198 22.267 1.00 63.59 203 GLU A O 1
ATOM 1542 N N . ASP A 1 204 ? -28.196 2.315 23.527 1.00 69.31 204 ASP A N 1
ATOM 1543 C CA . ASP A 1 204 ? -27.549 1.011 23.748 1.00 69.31 204 ASP A CA 1
ATOM 1544 C C . ASP A 1 204 ? -27.578 0.070 22.531 1.00 69.31 204 ASP A C 1
ATOM 1546 O O . ASP A 1 204 ? -26.930 -0.977 22.538 1.00 69.31 204 ASP A O 1
ATOM 1550 N N . LEU A 1 205 ? -28.338 0.410 21.483 1.00 81.50 205 LEU A N 1
ATOM 1551 C CA . LEU A 1 205 ? -28.511 -0.399 20.269 1.00 81.50 205 LEU A CA 1
ATOM 1552 C C . LEU A 1 205 ? -28.222 0.407 18.994 1.00 81.50 205 LEU A C 1
ATOM 1554 O O . LEU A 1 205 ? -28.775 0.120 17.928 1.00 81.50 205 LEU A O 1
ATOM 1558 N N . SER A 1 206 ? -27.347 1.407 19.100 1.00 86.12 206 SER A N 1
ATOM 1559 C CA . SER A 1 206 ? -26.914 2.225 17.974 1.00 86.12 206 SER A CA 1
ATOM 1560 C C . SER A 1 206 ? -25.420 2.498 18.047 1.00 86.12 206 SER A C 1
ATOM 1562 O O . SER A 1 206 ? -24.920 3.146 18.969 1.00 86.12 206 SER A O 1
ATOM 1564 N N . VAL A 1 207 ? -24.686 2.037 17.031 1.00 87.38 207 VAL A N 1
ATOM 1565 C CA . VAL A 1 207 ? -23.251 2.343 16.913 1.00 87.38 207 VAL A CA 1
ATOM 1566 C C . VAL A 1 207 ? -23.045 3.850 16.758 1.00 87.38 207 VAL A C 1
ATOM 1568 O O . VAL A 1 207 ? -22.125 4.412 17.350 1.00 87.38 207 VAL A O 1
ATOM 1571 N N . ARG A 1 208 ? -23.926 4.518 16.003 1.00 88.50 208 ARG A N 1
ATOM 1572 C CA . ARG A 1 208 ? -23.851 5.962 15.773 1.00 88.50 208 ARG A CA 1
ATOM 1573 C C . ARG A 1 208 ? -24.013 6.748 17.072 1.00 88.50 208 ARG A C 1
ATOM 1575 O O . ARG A 1 208 ? -23.154 7.571 17.364 1.00 88.50 208 ARG A O 1
ATOM 1582 N N . LEU A 1 209 ? -25.048 6.464 17.866 1.00 85.12 209 LEU A N 1
ATOM 1583 C CA . LEU A 1 209 ? -25.277 7.184 19.127 1.00 85.12 209 LEU A CA 1
ATOM 1584 C C . LEU A 1 209 ? -24.140 6.953 20.135 1.00 85.12 209 LEU A C 1
ATOM 1586 O O . LEU A 1 209 ? -23.721 7.886 20.820 1.00 85.12 209 LEU A O 1
ATOM 1590 N N . SER A 1 210 ? -23.568 5.742 20.166 1.00 84.81 210 SER A N 1
ATOM 1591 C CA . SER A 1 210 ? -22.387 5.442 20.987 1.00 84.81 210 SER A CA 1
ATOM 1592 C C . SER A 1 210 ? -21.174 6.307 20.605 1.00 84.81 210 SER A C 1
ATOM 1594 O O . SER A 1 210 ? -20.479 6.825 21.485 1.00 84.81 210 SER A O 1
ATOM 1596 N N . LEU A 1 211 ? -20.946 6.509 19.300 1.00 88.06 211 LEU A N 1
ATOM 1597 C CA . LEU A 1 211 ? -19.888 7.378 18.777 1.00 88.06 211 LEU A CA 1
ATOM 1598 C C . LEU A 1 211 ? -20.191 8.866 19.007 1.00 88.06 211 LEU A C 1
ATOM 1600 O O . LEU A 1 211 ? -19.294 9.584 19.442 1.00 88.06 211 LEU A O 1
ATOM 1604 N N . ASP A 1 212 ? -21.439 9.310 18.826 1.00 87.25 212 ASP A N 1
ATOM 1605 C CA . ASP A 1 212 ? -21.878 10.686 19.113 1.00 87.25 212 ASP A CA 1
ATOM 1606 C C . ASP A 1 212 ? -21.633 11.063 20.583 1.00 87.25 212 ASP A C 1
ATOM 1608 O O . ASP A 1 212 ? -21.162 12.158 20.896 1.00 87.25 212 ASP A O 1
ATOM 1612 N N . ALA A 1 213 ? -21.887 10.144 21.515 1.00 82.44 213 ALA A N 1
ATOM 1613 C CA . ALA A 1 213 ? -21.615 10.359 22.933 1.00 82.44 213 ALA A CA 1
ATOM 1614 C C . ALA A 1 213 ? -20.113 10.512 23.253 1.00 82.44 213 ALA A C 1
ATOM 1616 O O . ALA A 1 213 ? -19.762 11.274 24.156 1.00 82.44 213 ALA A O 1
ATOM 1617 N N . SER A 1 214 ? -19.224 9.830 22.522 1.00 85.56 214 SER A N 1
ATOM 1618 C CA . SER A 1 214 ? -17.773 10.051 22.634 1.00 85.56 214 SER A CA 1
ATOM 1619 C C . SER A 1 214 ? -17.334 11.345 21.945 1.00 85.56 214 SER A C 1
ATOM 1621 O O . SER A 1 214 ? -16.530 12.090 22.499 1.00 85.56 214 SER A O 1
ATOM 1623 N N . HIS A 1 215 ? -17.892 11.648 20.771 1.00 88.25 215 HIS A N 1
ATOM 1624 C CA . HIS A 1 215 ? -17.585 12.852 19.995 1.00 88.25 215 HIS A CA 1
ATOM 1625 C C . HIS A 1 215 ? -17.950 14.143 20.737 1.00 88.25 215 HIS A C 1
ATOM 1627 O O . HIS A 1 215 ? -17.143 15.069 20.766 1.00 88.25 215 HIS A O 1
ATOM 1633 N N . ARG A 1 216 ? -19.095 14.181 21.434 1.00 88.12 216 ARG A N 1
ATOM 1634 C CA . ARG A 1 216 ? -19.523 15.331 22.260 1.00 88.12 216 ARG A CA 1
ATOM 1635 C C . ARG A 1 216 ? -18.549 15.706 23.382 1.00 88.12 216 ARG A C 1
ATOM 1637 O O . ARG A 1 216 ? -18.646 16.804 23.918 1.00 88.12 216 ARG A O 1
ATOM 1644 N N . GLN A 1 217 ? -17.640 14.808 23.763 1.00 85.75 217 GLN A N 1
ATOM 1645 C CA . GLN A 1 217 ? -16.634 15.072 24.794 1.00 85.75 217 GLN A CA 1
ATOM 1646 C C . GLN A 1 217 ? -15.317 15.621 24.238 1.00 85.75 217 GLN A C 1
ATOM 1648 O O . GLN A 1 217 ? -14.426 15.908 25.038 1.00 85.75 217 GLN A O 1
ATOM 1653 N N . LEU A 1 218 ? -15.178 15.714 22.911 1.00 90.50 218 LEU A N 1
ATOM 1654 C CA . LEU A 1 218 ? -13.964 16.188 22.260 1.00 90.50 218 LEU A CA 1
ATOM 1655 C C . LEU A 1 218 ? -13.865 17.711 22.277 1.00 90.50 218 LEU A C 1
ATOM 1657 O O . LEU A 1 218 ? -14.856 18.424 22.102 1.00 90.50 218 LEU A O 1
ATOM 1661 N N . SER A 1 219 ? -12.636 18.205 22.375 1.00 91.56 219 SER A N 1
ATOM 1662 C CA . SER A 1 219 ? -12.312 19.586 22.045 1.00 91.56 219 SER A CA 1
ATOM 1663 C C . SER A 1 219 ? -12.600 19.904 20.567 1.00 91.56 219 SER A C 1
ATOM 1665 O O . SER A 1 219 ? -12.644 19.027 19.693 1.00 91.56 219 SER A O 1
ATOM 1667 N N . ALA A 1 220 ? -12.765 21.192 20.249 1.00 89.94 220 ALA A N 1
ATOM 1668 C CA . ALA A 1 220 ? -12.936 21.630 18.864 1.00 89.94 220 ALA A CA 1
ATOM 1669 C C . ALA A 1 220 ? -11.741 21.245 17.953 1.00 89.94 220 ALA A C 1
ATOM 1671 O O . ALA A 1 220 ? -11.988 20.796 16.829 1.00 89.94 220 ALA A O 1
ATOM 1672 N N . PRO A 1 221 ? -10.464 21.348 18.385 1.00 90.56 221 PRO A N 1
ATOM 1673 C CA . PRO A 1 221 ? -9.324 20.811 17.635 1.00 90.56 221 PRO A CA 1
ATOM 1674 C C . PRO A 1 221 ? -9.411 19.303 17.351 1.00 90.56 221 PRO A C 1
ATOM 1676 O O . PRO A 1 221 ? -9.287 18.911 16.190 1.00 90.56 221 PRO A O 1
ATOM 1679 N N . ALA A 1 222 ? -9.701 18.463 18.352 1.00 91.69 222 ALA A N 1
ATOM 1680 C CA . ALA A 1 222 ? -9.797 17.010 18.169 1.00 91.69 222 ALA A CA 1
ATOM 1681 C C . ALA A 1 222 ? -10.964 16.603 17.255 1.00 91.69 222 ALA A C 1
ATOM 1683 O O . ALA A 1 222 ? -10.810 15.751 16.379 1.00 91.69 222 ALA A O 1
ATOM 1684 N N . SER A 1 223 ? -12.116 17.269 17.383 1.00 91.69 223 SER A N 1
ATOM 1685 C CA . SER A 1 223 ? -13.265 17.073 16.489 1.00 91.69 223 SER A CA 1
ATOM 1686 C C . SER A 1 223 ? -12.936 17.423 15.030 1.00 91.69 223 SER A C 1
ATOM 1688 O O . SER A 1 223 ? -13.281 16.668 14.114 1.00 91.69 223 SER A O 1
ATOM 1690 N N . ARG A 1 224 ? -12.225 18.537 14.791 1.00 89.62 224 ARG A N 1
ATOM 1691 C CA . ARG A 1 224 ? -11.753 18.915 13.447 1.00 89.62 224 ARG A CA 1
ATOM 1692 C C . ARG A 1 224 ? -10.763 17.889 12.904 1.00 89.62 224 ARG A C 1
ATOM 1694 O O . ARG A 1 224 ? -10.916 17.464 11.760 1.00 89.62 224 ARG A O 1
ATOM 1701 N N . LEU A 1 225 ? -9.794 17.460 13.714 1.00 91.69 225 LEU A N 1
ATOM 1702 C CA . LEU A 1 225 ? -8.803 16.460 13.323 1.00 91.69 225 LEU A CA 1
ATOM 1703 C C . LEU A 1 225 ? -9.462 15.129 12.933 1.00 91.69 225 LEU A C 1
ATOM 1705 O O . LEU A 1 225 ? -9.165 14.610 11.861 1.00 91.69 225 LEU A O 1
ATOM 1709 N N . LEU A 1 226 ? -10.427 14.634 13.714 1.00 92.62 226 LEU A N 1
ATOM 1710 C CA . LEU A 1 226 ? -11.163 13.401 13.410 1.00 92.62 226 LEU A CA 1
ATOM 1711 C C . LEU A 1 226 ? -11.797 13.425 12.006 1.00 92.62 226 LEU A C 1
ATOM 1713 O O . LEU A 1 226 ? -11.657 12.473 11.239 1.00 92.62 226 LEU A O 1
ATOM 1717 N N . ARG A 1 227 ? -12.440 14.539 11.633 1.00 91.00 227 ARG A N 1
ATOM 1718 C CA . ARG A 1 227 ? -13.041 14.727 10.296 1.00 91.00 227 ARG A CA 1
ATOM 1719 C C . ARG A 1 227 ? -11.989 14.749 9.184 1.00 91.00 227 ARG A C 1
ATOM 1721 O O . ARG A 1 227 ? -12.226 14.218 8.103 1.00 91.00 227 ARG A O 1
ATOM 1728 N N . ARG A 1 228 ? -10.822 15.352 9.439 1.00 89.25 228 ARG A N 1
ATOM 1729 C CA . ARG A 1 228 ? -9.697 15.400 8.485 1.00 89.25 228 ARG A CA 1
ATOM 1730 C C . ARG A 1 228 ? -9.100 14.014 8.256 1.00 89.25 228 ARG A C 1
ATOM 1732 O O . ARG A 1 228 ? -8.853 13.646 7.111 1.00 89.25 228 ARG A O 1
ATOM 1739 N N . LEU A 1 229 ? -8.930 13.237 9.325 1.00 91.25 229 LEU A N 1
ATOM 1740 C CA . LEU A 1 229 ? -8.427 11.863 9.269 1.00 91.25 229 LEU A CA 1
ATOM 1741 C C . LEU A 1 229 ? -9.308 10.963 8.392 1.00 91.25 229 LEU A C 1
ATOM 1743 O O . LEU A 1 229 ? -8.784 10.128 7.660 1.00 91.25 229 LEU A O 1
ATOM 1747 N N . ALA A 1 230 ? -10.626 11.176 8.389 1.00 90.38 230 ALA A N 1
ATOM 1748 C CA . ALA A 1 230 ? -11.545 10.429 7.528 1.00 90.38 230 ALA A CA 1
ATOM 1749 C C . ALA A 1 230 ? -11.360 10.704 6.025 1.00 90.38 230 ALA A C 1
ATOM 1751 O O . ALA A 1 230 ? -11.675 9.846 5.206 1.00 90.38 230 ALA A O 1
ATOM 1752 N N . ILE A 1 231 ? -10.838 11.880 5.651 1.00 91.38 231 ILE A N 1
ATOM 1753 C CA . ILE A 1 231 ? -10.550 12.232 4.249 1.00 91.38 231 ILE A CA 1
ATOM 1754 C C . ILE A 1 231 ? -9.273 11.536 3.756 1.00 91.38 231 ILE A C 1
ATOM 1756 O O . ILE A 1 231 ? -9.118 11.319 2.552 1.00 91.38 231 ILE A O 1
ATOM 1760 N N . HIS A 1 232 ? -8.358 11.178 4.662 1.00 92.50 232 HIS A N 1
ATOM 1761 C CA . HIS A 1 232 ? -7.125 10.498 4.294 1.00 92.50 232 HIS A CA 1
ATOM 1762 C C . HIS A 1 232 ? -7.427 9.116 3.673 1.00 92.50 232 HIS A C 1
ATOM 1764 O O . HIS A 1 232 ? -8.098 8.295 4.305 1.00 92.50 232 HIS A O 1
ATOM 1770 N N . PRO A 1 233 ? -6.925 8.821 2.458 1.00 91.75 233 PRO A N 1
ATOM 1771 C CA . PRO A 1 233 ? -7.330 7.645 1.685 1.00 91.75 233 PRO A CA 1
ATOM 1772 C C . PRO A 1 233 ? -6.724 6.325 2.190 1.00 91.75 233 PRO A C 1
ATOM 1774 O O . PRO A 1 233 ? -7.184 5.251 1.807 1.00 91.75 233 PRO A O 1
ATOM 1777 N N . GLY A 1 234 ? -5.680 6.393 3.019 1.00 87.44 234 GLY A N 1
ATOM 1778 C CA . GLY A 1 234 ? -4.973 5.226 3.547 1.00 87.44 234 GLY A CA 1
ATOM 1779 C C . GLY A 1 234 ? -5.577 4.662 4.835 1.00 87.44 234 GLY A C 1
ATOM 1780 O O . GLY A 1 234 ? -6.227 5.411 5.574 1.00 87.44 234 GLY A O 1
ATOM 1781 N N . PRO A 1 235 ? -5.329 3.372 5.138 1.00 81.06 235 PRO A N 1
ATOM 1782 C CA . PRO A 1 235 ? -5.779 2.726 6.375 1.00 81.06 235 PRO A CA 1
ATOM 1783 C C . PRO A 1 235 ? -5.131 3.355 7.616 1.00 81.06 235 PRO A C 1
ATOM 1785 O O . PRO A 1 235 ? -5.795 3.546 8.633 1.00 81.06 235 PRO A O 1
ATOM 1788 N N . THR A 1 236 ? -3.868 3.759 7.479 1.00 88.31 236 THR A N 1
ATOM 1789 C CA . THR A 1 236 ? -3.081 4.484 8.478 1.00 88.31 236 THR A CA 1
ATOM 1790 C C . THR A 1 236 ? -2.625 5.829 7.920 1.00 88.31 236 THR A C 1
ATOM 1792 O O . THR A 1 236 ? -2.501 5.990 6.705 1.00 88.31 236 THR A O 1
ATOM 1795 N N . ILE A 1 237 ? -2.312 6.777 8.797 1.00 89.81 237 ILE A N 1
ATOM 1796 C CA . ILE A 1 237 ? -1.711 8.068 8.462 1.00 89.81 237 ILE A CA 1
ATOM 1797 C C . ILE A 1 237 ? -0.451 8.283 9.305 1.00 89.81 237 ILE A C 1
ATOM 1799 O O . ILE A 1 237 ? -0.457 8.011 10.504 1.00 89.81 237 ILE A O 1
ATOM 1803 N N . SER A 1 238 ? 0.635 8.754 8.693 1.00 90.06 238 SER A N 1
ATOM 1804 C CA . SER A 1 238 ? 1.845 9.126 9.434 1.00 90.06 238 SER A CA 1
ATOM 1805 C C . SER A 1 238 ? 1.681 10.472 10.142 1.00 90.06 238 SER A C 1
ATOM 1807 O O . SER A 1 238 ? 0.917 11.331 9.697 1.00 90.06 238 SER A O 1
ATOM 1809 N N . TRP A 1 239 ? 2.447 10.704 11.204 1.00 89.81 239 TRP A N 1
ATOM 1810 C CA . TRP A 1 239 ? 2.50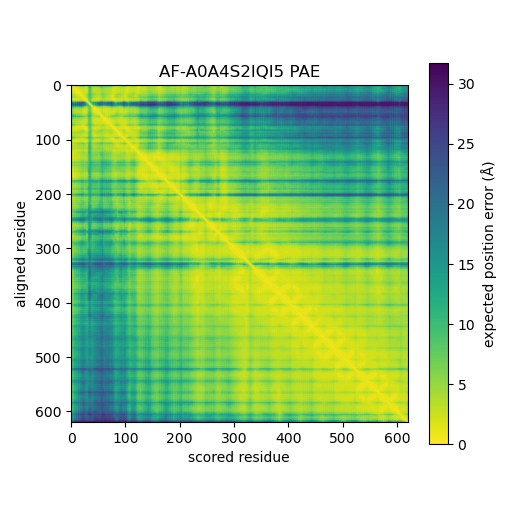8 12.002 11.880 1.00 89.81 239 TRP A CA 1
ATOM 1811 C C . TRP A 1 239 ? 2.841 13.158 10.920 1.00 89.81 239 TRP A C 1
ATOM 1813 O O . TRP A 1 239 ? 2.198 14.210 10.948 1.00 89.81 239 TRP A O 1
ATOM 1823 N N . ALA A 1 240 ? 3.789 12.943 10.002 1.00 88.50 240 ALA A N 1
ATOM 1824 C CA . ALA A 1 240 ? 4.141 13.919 8.971 1.00 88.50 240 ALA A CA 1
ATOM 1825 C C . ALA A 1 240 ? 2.945 14.266 8.065 1.00 88.50 240 ALA A C 1
ATOM 1827 O O . ALA A 1 240 ? 2.677 15.445 7.822 1.00 88.50 240 ALA A O 1
ATOM 1828 N N . ALA A 1 241 ? 2.189 13.257 7.618 1.00 88.88 241 ALA A N 1
ATOM 1829 C CA . ALA A 1 241 ? 0.980 13.463 6.826 1.00 88.88 241 ALA A CA 1
ATOM 1830 C C . ALA A 1 241 ? -0.100 14.200 7.630 1.00 88.88 241 ALA A C 1
ATOM 1832 O O . ALA A 1 241 ? -0.711 15.137 7.123 1.00 88.88 241 ALA A O 1
ATOM 1833 N N . LEU A 1 242 ? -0.299 13.829 8.898 1.00 89.44 242 LEU A N 1
ATOM 1834 C CA . LEU A 1 242 ? -1.275 14.452 9.792 1.00 89.44 242 LEU A CA 1
ATOM 1835 C C . LEU A 1 242 ? -1.017 15.959 9.939 1.00 89.44 242 LEU A C 1
ATOM 1837 O O . LEU A 1 242 ? -1.940 16.758 9.769 1.00 89.44 242 LEU A O 1
ATOM 1841 N N . ARG A 1 243 ? 0.242 16.358 10.158 1.00 87.06 243 ARG A N 1
ATOM 1842 C CA . ARG A 1 243 ? 0.645 17.773 10.230 1.00 87.06 243 ARG A CA 1
ATOM 1843 C C . ARG A 1 243 ? 0.497 18.508 8.897 1.00 87.06 243 ARG A C 1
ATOM 1845 O O . ARG A 1 243 ? 0.148 19.685 8.887 1.00 87.06 243 ARG A O 1
ATOM 1852 N N . ALA A 1 244 ? 0.741 17.830 7.775 1.00 84.75 244 ALA A N 1
ATOM 1853 C CA . ALA A 1 244 ? 0.634 18.428 6.445 1.00 84.75 244 ALA A CA 1
ATOM 1854 C C . ALA A 1 244 ? -0.817 18.714 6.016 1.00 84.75 244 ALA A C 1
ATOM 1856 O O . ALA A 1 244 ? -1.057 19.606 5.200 1.00 84.75 244 ALA A O 1
ATOM 1857 N N . ILE A 1 245 ? -1.795 17.983 6.560 1.00 82.62 245 ILE A N 1
ATOM 1858 C CA . ILE A 1 245 ? -3.213 18.178 6.227 1.00 82.62 245 ILE A CA 1
ATOM 1859 C C . ILE A 1 245 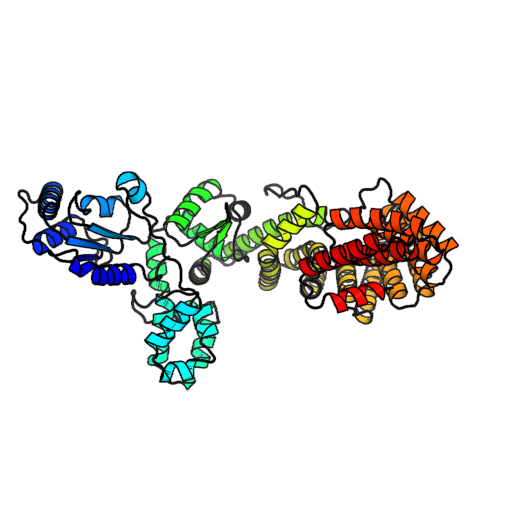? -3.727 19.539 6.709 1.00 82.62 245 ILE A C 1
ATOM 1861 O O . ILE A 1 245 ? -4.571 20.153 6.040 1.00 82.62 245 ILE A O 1
ATOM 1865 N N . ASP A 1 246 ? -3.211 20.037 7.834 1.00 77.00 246 ASP A N 1
ATOM 1866 C CA . ASP A 1 246 ? -3.521 21.386 8.286 1.00 77.00 246 ASP A CA 1
ATOM 1867 C C . ASP A 1 246 ? -2.346 22.110 8.954 1.00 77.00 246 ASP A C 1
ATOM 1869 O O . ASP A 1 246 ? -2.168 22.021 10.169 1.00 77.00 246 ASP A O 1
ATOM 1873 N N . PRO A 1 247 ? -1.579 22.884 8.168 1.00 75.38 247 PRO A N 1
ATOM 1874 C CA . PRO A 1 247 ? -0.465 23.671 8.684 1.00 75.38 247 PRO A CA 1
ATOM 1875 C C . PRO A 1 247 ? -0.884 24.721 9.723 1.00 75.38 247 PRO A C 1
ATOM 1877 O O . PRO A 1 247 ? -0.089 25.059 10.594 1.00 75.38 247 PRO A O 1
ATOM 1880 N N . GLU A 1 248 ? -2.117 25.233 9.640 1.00 75.62 248 GLU A N 1
ATOM 1881 C CA . GLU A 1 248 ? -2.615 26.321 10.493 1.00 75.62 248 GLU A CA 1
ATOM 1882 C C . GLU A 1 248 ? -2.873 25.852 11.935 1.00 75.62 248 GLU A C 1
ATOM 1884 O O . GLU A 1 248 ? -2.519 26.550 12.881 1.00 75.62 248 GLU A O 1
ATOM 1889 N N . ASP A 1 249 ? -3.407 24.639 12.119 1.00 76.12 249 ASP A N 1
ATOM 1890 C CA . ASP A 1 249 ? -3.584 24.015 13.438 1.00 76.12 249 ASP A CA 1
ATOM 1891 C C . ASP A 1 249 ? -2.422 23.072 13.822 1.00 76.12 249 ASP A C 1
ATOM 1893 O O . ASP A 1 249 ? -2.526 22.342 14.810 1.00 76.12 249 ASP A O 1
ATOM 1897 N N . ALA A 1 250 ? -1.302 23.059 13.085 1.00 75.06 250 ALA A N 1
ATOM 1898 C CA . ALA A 1 250 ? -0.224 22.083 13.294 1.00 75.06 250 ALA A CA 1
ATOM 1899 C C . ALA A 1 250 ? 0.375 22.113 14.714 1.00 75.06 250 ALA A C 1
ATOM 1901 O O . ALA A 1 250 ? 0.874 21.090 15.181 1.00 75.06 250 ALA A O 1
ATOM 1902 N N . ALA A 1 251 ? 0.303 23.254 15.409 1.00 79.25 251 ALA A N 1
ATOM 1903 C CA . ALA A 1 251 ? 0.722 23.387 16.805 1.00 79.25 251 ALA A CA 1
ATOM 1904 C C . ALA A 1 251 ? -0.167 22.587 17.779 1.00 79.25 251 ALA A C 1
ATOM 1906 O O . ALA A 1 251 ? 0.340 22.016 18.736 1.00 79.25 251 ALA A O 1
ATOM 1907 N N . HIS A 1 252 ? -1.471 22.484 17.500 1.00 84.31 252 HIS A N 1
ATOM 1908 C CA . HIS A 1 252 ? -2.439 21.745 18.323 1.00 84.31 252 HIS A CA 1
ATOM 1909 C C . HIS A 1 252 ? -2.623 20.293 17.864 1.00 84.31 252 HIS A C 1
ATOM 1911 O O . HIS A 1 252 ? -3.377 19.539 18.478 1.00 84.31 252 HIS A O 1
ATOM 1917 N N . ALA A 1 253 ? -1.962 19.883 16.776 1.00 86.81 253 ALA A N 1
ATOM 1918 C CA . ALA A 1 253 ? -2.100 18.541 16.220 1.00 86.81 253 ALA A CA 1
ATOM 1919 C C . ALA A 1 253 ? -1.704 17.451 17.228 1.00 86.81 253 ALA A C 1
ATOM 1921 O O . ALA A 1 253 ? -2.331 16.395 17.236 1.00 86.81 253 ALA A O 1
ATOM 1922 N N . GLY A 1 254 ? -0.710 17.714 18.086 1.00 89.06 254 GLY A N 1
ATOM 1923 C CA . GLY A 1 254 ? -0.251 16.768 19.111 1.00 89.06 254 GLY A CA 1
ATOM 1924 C C . GLY A 1 254 ? -1.320 16.547 20.170 1.00 89.06 254 GLY A C 1
ATOM 1925 O O . GLY A 1 254 ? -1.855 15.451 20.281 1.00 89.06 254 GLY A O 1
ATOM 1926 N N . GLU A 1 255 ? -1.734 17.625 20.838 1.00 91.56 255 GLU A N 1
ATOM 1927 C CA . GLU A 1 255 ? -2.778 17.594 21.872 1.00 91.56 255 GLU A CA 1
ATOM 1928 C C . GLU A 1 255 ? -4.094 16.989 21.359 1.00 91.56 255 GLU A C 1
ATOM 1930 O O . GLU A 1 255 ? -4.729 16.186 22.044 1.00 91.56 255 GLU A O 1
ATOM 1935 N N . ALA A 1 256 ? -4.490 17.333 20.129 1.00 92.62 256 ALA A N 1
ATOM 1936 C CA . ALA A 1 256 ? -5.673 16.774 19.485 1.00 92.62 256 ALA A CA 1
ATOM 1937 C C . ALA A 1 256 ? -5.526 15.272 19.191 1.00 92.62 256 ALA A C 1
ATOM 1939 O O . ALA A 1 256 ? -6.491 14.524 19.344 1.00 92.62 256 ALA A O 1
ATOM 1940 N N . THR A 1 257 ? -4.340 14.817 18.775 1.00 93.06 257 THR A N 1
ATOM 1941 C CA . THR A 1 257 ? -4.067 13.392 18.528 1.00 93.06 257 THR A CA 1
ATOM 1942 C C . THR A 1 257 ? -4.084 12.609 19.836 1.00 93.06 257 THR A C 1
ATOM 1944 O O . THR A 1 257 ? -4.772 11.592 19.918 1.00 93.06 257 THR A O 1
ATOM 1947 N N . ASP A 1 258 ? -3.435 13.126 20.880 1.00 91.06 258 ASP A N 1
ATOM 1948 C CA . ASP A 1 258 ? -3.429 12.531 22.218 1.00 91.06 258 ASP A CA 1
ATOM 1949 C C . ASP A 1 258 ? -4.842 12.431 22.794 1.00 91.06 258 ASP A C 1
ATOM 1951 O O . ASP A 1 258 ? -5.203 11.437 23.421 1.00 91.06 258 ASP A O 1
ATOM 1955 N N . GLU A 1 259 ? -5.686 13.439 22.564 1.00 92.12 259 GLU A N 1
ATOM 1956 C CA . GLU A 1 259 ? -7.090 13.390 22.959 1.00 92.12 259 GLU A CA 1
ATOM 1957 C C . GLU A 1 259 ? -7.870 12.297 22.211 1.00 92.12 259 GLU A C 1
ATOM 1959 O O . GLU A 1 259 ? -8.634 11.555 22.836 1.00 92.12 259 GLU A O 1
ATOM 1964 N N . LEU A 1 260 ? -7.667 12.154 20.898 1.00 92.62 260 LEU A N 1
ATOM 1965 C CA . LEU A 1 260 ? -8.322 11.111 20.101 1.00 92.62 260 LEU A CA 1
ATOM 1966 C C . LEU A 1 260 ? -7.853 9.696 20.475 1.00 92.62 260 LEU A C 1
ATOM 1968 O O . LEU A 1 260 ? -8.688 8.784 20.517 1.00 92.62 260 LEU A O 1
ATOM 1972 N N . LEU A 1 261 ? -6.561 9.522 20.777 1.00 90.12 261 LEU A N 1
ATOM 1973 C CA . LEU A 1 261 ? -5.988 8.286 21.323 1.00 90.12 261 LEU A CA 1
ATOM 1974 C C . LEU A 1 261 ? -6.598 7.972 22.686 1.00 90.12 261 LEU A C 1
ATOM 1976 O O . LEU A 1 261 ? -7.136 6.884 22.893 1.00 90.12 261 LEU A O 1
ATOM 1980 N N . ARG A 1 262 ? -6.622 8.961 23.589 1.00 86.88 262 ARG A N 1
ATOM 1981 C CA . ARG A 1 262 ? -7.208 8.819 24.924 1.00 86.88 262 ARG A CA 1
ATOM 1982 C C . ARG A 1 262 ? -8.666 8.397 24.845 1.00 86.88 262 ARG A C 1
ATOM 1984 O O . ARG A 1 262 ? -9.072 7.589 25.660 1.00 86.88 262 ARG A O 1
ATOM 1991 N N . MET A 1 263 ? -9.437 8.885 23.871 1.00 84.25 263 MET A N 1
ATOM 1992 C CA . MET A 1 263 ? -10.842 8.507 23.637 1.00 84.25 263 MET A CA 1
ATOM 1993 C C . MET A 1 263 ? -11.033 7.186 22.869 1.00 84.25 263 MET A C 1
ATOM 1995 O O . MET A 1 263 ? -12.171 6.792 22.589 1.00 84.25 263 MET A O 1
ATOM 1999 N N . SER A 1 264 ? -9.942 6.516 22.486 1.00 84.88 264 SER A N 1
ATOM 2000 C CA . SER A 1 264 ? -9.925 5.339 21.611 1.00 84.88 264 SER A CA 1
ATOM 2001 C C . SER A 1 264 ? -10.738 5.518 20.317 1.00 84.88 264 SER A C 1
ATOM 2003 O O . SER A 1 264 ? -11.423 4.586 19.876 1.00 84.88 264 SER A O 1
ATOM 2005 N N . LEU A 1 265 ? -10.731 6.730 19.754 1.00 89.06 265 LEU A N 1
ATOM 2006 C CA . LEU A 1 265 ? -11.285 7.024 18.425 1.00 89.06 265 LEU A CA 1
ATOM 2007 C C . LEU A 1 265 ? -10.214 6.879 17.339 1.00 89.06 265 LEU A C 1
ATOM 2009 O O . LEU A 1 265 ? -10.536 6.599 16.187 1.00 89.06 265 LEU A O 1
ATOM 2013 N N . VAL A 1 266 ? -8.953 7.031 17.733 1.00 90.88 266 VAL A N 1
ATOM 2014 C CA . VAL A 1 266 ? -7.756 6.747 16.946 1.00 90.88 266 VAL A CA 1
ATOM 2015 C C . VAL A 1 266 ? -6.933 5.709 17.705 1.00 90.88 266 VAL A C 1
ATOM 2017 O O . VAL A 1 266 ? -6.965 5.679 18.935 1.00 90.88 266 VAL A O 1
ATOM 2020 N N . THR A 1 267 ? -6.206 4.863 16.985 1.00 86.94 267 THR A N 1
ATOM 2021 C CA . THR A 1 267 ? -5.184 3.974 17.550 1.00 86.94 267 THR A CA 1
ATOM 2022 C C . THR A 1 267 ? -3.834 4.260 16.911 1.00 86.94 267 THR A C 1
ATOM 2024 O O . THR A 1 267 ? -3.767 4.646 15.745 1.00 86.94 267 THR A O 1
ATOM 2027 N N . GLU A 1 268 ? -2.751 4.070 17.657 1.00 87.06 268 GLU A N 1
ATOM 2028 C CA . GLU A 1 268 ? -1.398 4.090 17.107 1.00 87.06 268 GLU A CA 1
ATOM 2029 C C . GLU A 1 268 ? -1.011 2.656 16.725 1.00 87.06 268 GLU A C 1
ATOM 2031 O O . GLU A 1 268 ? -0.829 1.800 17.584 1.00 87.06 268 GLU A O 1
ATOM 2036 N N . SER A 1 269 ? -0.972 2.362 15.423 1.00 78.56 269 SER A N 1
ATOM 2037 C CA . SER A 1 269 ? -0.690 1.006 14.911 1.00 78.56 269 SER A CA 1
ATOM 2038 C C . SER A 1 269 ? 0.804 0.674 14.930 1.00 78.56 269 SER A C 1
ATOM 2040 O O . SER A 1 269 ? 1.202 -0.485 14.994 1.00 78.56 269 SER A O 1
ATOM 2042 N N . SER A 1 270 ? 1.634 1.706 14.837 1.00 79.88 270 SER A N 1
ATOM 2043 C CA . SER A 1 270 ? 3.086 1.677 14.992 1.00 79.88 270 SER A CA 1
ATOM 2044 C C . SER A 1 270 ? 3.537 3.088 15.351 1.00 79.88 270 SER A C 1
ATOM 2046 O O . SER A 1 270 ? 2.786 4.022 15.085 1.00 79.88 270 SER A O 1
ATOM 2048 N N . PHE A 1 271 ? 4.763 3.253 15.848 1.00 82.44 271 PHE A N 1
ATOM 2049 C CA . PHE A 1 271 ? 5.323 4.569 16.176 1.00 82.44 271 PHE A CA 1
ATOM 2050 C C . PHE A 1 271 ? 5.023 5.620 15.089 1.00 82.44 271 PHE A C 1
ATOM 2052 O O . PHE A 1 271 ? 5.351 5.412 13.916 1.00 82.44 271 PHE A O 1
ATOM 2059 N N . GLU A 1 272 ? 4.353 6.705 15.482 1.00 86.69 272 GLU A N 1
ATOM 2060 C CA . GLU A 1 272 ? 3.930 7.826 14.632 1.00 86.69 272 GLU A CA 1
ATOM 2061 C C . GLU A 1 272 ? 2.992 7.457 13.462 1.00 86.69 272 GLU A C 1
ATOM 2063 O O . GLU A 1 272 ? 2.893 8.199 12.476 1.00 86.69 272 GLU A O 1
ATOM 2068 N N . ARG A 1 273 ? 2.270 6.328 13.538 1.00 89.25 273 ARG A N 1
ATOM 2069 C CA . ARG A 1 273 ? 1.227 5.959 12.565 1.00 89.25 273 ARG A CA 1
ATOM 2070 C C . ARG A 1 273 ? -0.107 5.690 13.237 1.00 89.25 273 ARG A C 1
ATOM 2072 O O . ARG A 1 273 ? -0.266 4.758 14.022 1.00 89.25 273 ARG A O 1
ATOM 2079 N N . TYR A 1 274 ? -1.094 6.467 12.820 1.00 89.69 274 TYR A N 1
ATOM 2080 C CA . TYR A 1 274 ? -2.420 6.502 13.413 1.00 89.69 274 TYR A CA 1
ATOM 2081 C C . TYR A 1 274 ? -3.454 5.859 12.494 1.00 89.69 274 TYR A C 1
ATOM 2083 O O . TYR A 1 274 ? -3.405 6.040 11.277 1.00 89.69 274 TYR A O 1
ATOM 2091 N N . ALA A 1 275 ? -4.413 5.141 13.062 1.00 88.44 275 ALA A N 1
ATOM 2092 C CA . ALA A 1 275 ? -5.504 4.503 12.340 1.00 88.44 275 ALA A CA 1
ATOM 2093 C C . ALA A 1 275 ? -6.859 4.883 12.939 1.00 88.44 275 ALA A C 1
ATOM 2095 O O . ALA A 1 275 ? -7.007 5.056 14.149 1.00 88.44 275 ALA A O 1
ATOM 2096 N N . LEU A 1 276 ? -7.864 4.979 12.071 1.00 90.06 276 LEU A N 1
ATOM 2097 C CA . LEU A 1 276 ? -9.266 4.987 12.471 1.00 90.06 276 LEU A CA 1
ATOM 2098 C C . LEU A 1 276 ? -9.810 3.578 12.289 1.00 90.06 276 LEU A C 1
ATOM 2100 O O . LEU A 1 276 ? -9.683 3.014 11.203 1.00 90.06 276 LEU A O 1
ATOM 2104 N N . HIS A 1 277 ? -10.481 3.053 13.309 1.00 89.75 277 HIS A N 1
ATOM 2105 C CA . HIS A 1 277 ? -11.293 1.853 13.145 1.00 89.75 277 HIS A CA 1
ATOM 2106 C C . HIS A 1 277 ? -12.373 2.091 12.074 1.00 89.75 277 HIS A C 1
ATOM 2108 O O . HIS A 1 277 ? -12.959 3.174 12.043 1.00 89.75 277 HIS A O 1
ATOM 2114 N N . ASP A 1 278 ? -12.700 1.101 11.242 1.00 86.88 278 ASP A N 1
ATOM 2115 C CA . ASP A 1 278 ? -13.569 1.284 10.064 1.00 86.88 278 ASP A CA 1
ATOM 2116 C C . ASP A 1 278 ? -14.909 1.962 10.385 1.00 86.88 278 ASP A C 1
ATOM 2118 O O . ASP A 1 278 ? -15.323 2.901 9.709 1.00 86.88 278 ASP A O 1
ATOM 2122 N N . LEU A 1 279 ? -15.585 1.542 11.460 1.00 90.44 279 LEU A N 1
ATOM 2123 C CA . LEU A 1 279 ? -16.837 2.179 11.893 1.00 90.44 279 LEU A CA 1
ATOM 2124 C C . LEU A 1 279 ? -16.646 3.629 12.376 1.00 90.44 279 LEU A C 1
ATOM 2126 O O . LEU A 1 279 ? -17.530 4.458 12.160 1.00 90.44 279 LEU A O 1
ATOM 2130 N N . VAL A 1 280 ? -15.494 3.962 12.972 1.00 91.94 280 VAL A N 1
ATOM 2131 C CA . VAL A 1 280 ? -15.142 5.352 13.319 1.00 91.94 280 VAL A CA 1
ATOM 2132 C C . VAL A 1 280 ? -14.826 6.146 12.057 1.00 91.94 280 VAL A C 1
ATOM 2134 O O . VAL A 1 280 ? -15.225 7.301 11.964 1.00 91.94 280 VAL A O 1
ATOM 2137 N N . ARG A 1 281 ? -14.177 5.539 11.057 1.00 91.00 281 ARG A N 1
ATOM 2138 C CA . ARG A 1 281 ? -13.918 6.168 9.757 1.00 91.00 281 ARG A CA 1
ATOM 2139 C C . ARG A 1 281 ? -15.217 6.526 9.041 1.00 91.00 281 ARG A C 1
ATOM 2141 O O . ARG A 1 281 ? -15.368 7.674 8.642 1.00 91.00 281 ARG A O 1
ATOM 2148 N N . VAL A 1 282 ? -16.178 5.601 8.956 1.00 90.06 282 VAL A N 1
ATOM 2149 C CA . VAL A 1 282 ? -17.506 5.871 8.363 1.00 90.06 282 VAL A CA 1
ATOM 2150 C C . VAL A 1 282 ? -18.233 6.983 9.120 1.00 90.06 282 VAL A C 1
ATOM 2152 O O . VAL A 1 282 ? -18.853 7.859 8.518 1.00 90.06 282 VAL A O 1
ATOM 2155 N N . TYR A 1 283 ? -18.142 6.978 10.450 1.00 92.69 283 TYR A N 1
ATOM 2156 C CA . TYR A 1 283 ? -18.718 8.025 11.290 1.00 92.69 283 TYR A CA 1
ATOM 2157 C C . TYR A 1 283 ? -18.074 9.393 11.045 1.00 92.69 283 TYR A C 1
ATOM 2159 O O . TYR A 1 283 ? -18.766 10.376 10.790 1.00 92.69 283 TYR A O 1
ATOM 2167 N N . ALA A 1 284 ? -16.747 9.453 11.066 1.00 92.31 284 ALA A N 1
ATOM 2168 C CA . ALA A 1 284 ? -15.988 10.672 10.849 1.00 92.31 284 ALA A CA 1
ATOM 2169 C C . ALA A 1 284 ? -16.144 11.204 9.414 1.00 92.31 284 ALA A C 1
ATOM 2171 O O . ALA A 1 284 ? -16.184 12.419 9.210 1.00 92.31 284 ALA A O 1
ATOM 2172 N N . GLU A 1 285 ? -16.317 10.322 8.424 1.00 89.50 285 GLU A N 1
ATOM 2173 C CA . GLU A 1 285 ? -16.663 10.727 7.064 1.00 89.50 285 GLU A CA 1
ATOM 2174 C C . GLU A 1 285 ? -18.059 11.353 7.024 1.00 89.50 285 GLU A C 1
ATOM 2176 O O . GLU A 1 285 ? -18.220 12.421 6.433 1.00 89.50 285 GLU A O 1
ATOM 2181 N N . ALA A 1 286 ? -19.050 10.764 7.704 1.00 88.81 286 ALA A N 1
ATOM 2182 C CA . ALA A 1 286 ? -20.385 11.350 7.816 1.00 88.81 286 ALA A CA 1
ATOM 2183 C C . ALA A 1 286 ? -20.340 12.764 8.432 1.00 88.81 286 ALA A C 1
ATOM 2185 O O . ALA A 1 286 ? -20.996 13.672 7.922 1.00 88.81 286 ALA A O 1
ATOM 2186 N N . LEU A 1 287 ? -19.508 12.979 9.459 1.00 88.81 287 LEU A N 1
ATOM 2187 C CA . LEU A 1 287 ? -19.276 14.301 10.060 1.00 88.81 287 LEU A CA 1
ATOM 2188 C C . LEU A 1 287 ? -18.583 15.290 9.107 1.00 88.81 287 LEU A C 1
ATOM 2190 O O . LEU A 1 287 ? -18.776 16.500 9.217 1.00 88.81 287 LEU A O 1
ATOM 2194 N N . SER A 1 288 ? -17.768 14.806 8.165 1.00 85.31 288 SER A N 1
ATOM 2195 C CA . SER A 1 288 ? -17.075 15.668 7.197 1.00 85.31 288 SER A CA 1
ATOM 2196 C C . SER A 1 288 ? -18.028 16.360 6.211 1.00 85.31 288 SER A C 1
ATOM 2198 O O . SER A 1 288 ? -17.664 17.385 5.638 1.00 85.31 288 SER A O 1
ATOM 2200 N N . TYR A 1 289 ? -19.253 15.845 6.033 1.00 85.06 289 TYR A N 1
ATOM 2201 C CA . TYR A 1 289 ? -20.281 16.469 5.189 1.00 85.06 289 TYR A CA 1
ATOM 2202 C C . TYR A 1 289 ? -20.903 17.727 5.810 1.00 85.06 289 TYR A C 1
ATOM 2204 O O . TYR A 1 289 ? -21.606 18.452 5.112 1.00 85.06 289 TYR A O 1
ATOM 2212 N N . GLU A 1 290 ? -20.638 18.009 7.088 1.00 85.56 290 GLU A N 1
ATOM 2213 C CA . GLU A 1 290 ? -21.002 19.292 7.700 1.00 85.56 290 GLU A CA 1
ATOM 2214 C C . GLU A 1 290 ? -20.159 20.453 7.156 1.00 85.56 290 GLU A C 1
ATOM 2216 O O . GLU A 1 290 ? -20.582 21.605 7.221 1.00 85.56 290 GLU A O 1
ATOM 2221 N N . TRP A 1 291 ? -18.965 20.169 6.622 1.00 86.44 291 TRP A N 1
ATOM 2222 C CA . TRP A 1 291 ? -18.165 21.180 5.942 1.00 86.44 291 TRP A CA 1
ATOM 2223 C C . TRP A 1 291 ? -18.727 21.505 4.569 1.00 86.44 291 TRP A C 1
ATOM 2225 O O . TRP A 1 291 ? -19.298 20.664 3.869 1.00 86.44 291 TRP A O 1
ATOM 2235 N N . THR A 1 292 ? -18.473 22.733 4.130 1.00 90.50 292 THR A N 1
ATOM 2236 C CA . THR A 1 292 ? -18.778 23.115 2.759 1.00 90.50 292 THR A CA 1
ATOM 2237 C C . THR A 1 292 ? -17.980 22.250 1.779 1.00 90.50 292 THR A C 1
ATOM 2239 O O . THR A 1 292 ? -16.855 21.811 2.043 1.00 90.50 292 THR A O 1
ATOM 2242 N N . ARG A 1 293 ? -18.531 22.051 0.576 1.00 88.81 293 ARG A N 1
ATOM 2243 C CA . ARG A 1 293 ? -17.839 21.326 -0.504 1.00 88.81 293 ARG A CA 1
ATOM 2244 C C . ARG A 1 293 ? -16.445 21.905 -0.791 1.00 88.81 293 ARG A C 1
ATOM 2246 O O . ARG A 1 293 ? -15.530 21.151 -1.118 1.00 88.81 293 ARG A O 1
ATOM 2253 N N . VAL A 1 294 ? -16.285 23.224 -0.663 1.00 90.94 294 VAL A N 1
ATOM 2254 C CA . VAL A 1 294 ? -15.018 23.935 -0.887 1.00 90.94 294 VAL A CA 1
ATOM 2255 C C . VAL A 1 294 ? -13.984 23.575 0.178 1.00 90.94 294 VAL A C 1
ATOM 2257 O O . VAL A 1 294 ? -12.843 23.268 -0.164 1.00 90.94 294 VAL A O 1
ATOM 2260 N N . GLU A 1 295 ? -14.370 23.559 1.453 1.00 89.38 295 GLU A N 1
ATOM 2261 C CA . GLU A 1 295 ? -13.481 23.172 2.554 1.00 89.38 295 GLU A CA 1
ATOM 2262 C C . GLU A 1 295 ? -13.045 21.714 2.435 1.00 89.38 295 GLU A C 1
ATOM 2264 O O . GLU A 1 295 ? -11.850 21.425 2.504 1.00 89.38 295 GLU A O 1
ATOM 2269 N N . ARG A 1 296 ? -13.981 20.797 2.163 1.00 90.44 296 ARG A N 1
ATOM 2270 C CA . ARG A 1 296 ? -13.639 19.383 1.968 1.00 90.44 296 ARG A CA 1
ATOM 2271 C C . ARG A 1 296 ? -12.680 19.196 0.791 1.00 90.44 296 ARG A C 1
ATOM 2273 O O . ARG A 1 296 ? -11.679 18.496 0.928 1.00 90.44 296 ARG A O 1
ATOM 2280 N N . LEU A 1 297 ? -12.937 19.851 -0.345 1.00 92.81 297 LEU A N 1
ATOM 2281 C CA . LEU A 1 297 ? -12.056 19.772 -1.514 1.00 92.81 297 LEU A CA 1
ATOM 2282 C C . LEU A 1 297 ? -10.667 20.364 -1.234 1.00 92.81 297 LEU A C 1
ATOM 2284 O O . LEU A 1 297 ? -9.671 19.838 -1.730 1.00 92.81 297 LEU A O 1
ATOM 2288 N N . ARG A 1 298 ? -10.577 21.422 -0.417 1.00 91.56 298 ARG A N 1
ATOM 2289 C CA . ARG A 1 298 ? -9.298 21.987 0.038 1.00 91.56 298 ARG A CA 1
ATOM 2290 C C . ARG A 1 298 ? -8.483 20.949 0.810 1.00 91.56 298 ARG A C 1
ATOM 2292 O O . ARG A 1 298 ? -7.301 20.786 0.519 1.00 91.56 298 ARG A O 1
ATOM 2299 N N . ILE A 1 299 ? -9.109 20.220 1.736 1.00 91.31 299 ILE A N 1
ATOM 2300 C CA . ILE A 1 299 ? -8.438 19.161 2.504 1.00 91.31 299 ILE A CA 1
ATOM 2301 C C . ILE A 1 299 ? -8.022 17.994 1.602 1.00 91.31 299 ILE A C 1
ATOM 2303 O O . ILE A 1 299 ? -6.875 17.560 1.675 1.00 91.31 299 ILE A O 1
ATOM 2307 N N . VAL A 1 300 ? -8.896 17.545 0.692 1.00 94.25 300 VAL A N 1
ATOM 2308 C CA . VAL A 1 300 ? -8.552 16.514 -0.308 1.00 94.25 300 VAL A CA 1
ATOM 2309 C C . VAL A 1 300 ? -7.314 16.926 -1.107 1.00 94.25 300 VAL A C 1
ATOM 2311 O O . VAL A 1 300 ? -6.373 16.147 -1.222 1.00 94.25 300 VAL A O 1
ATOM 2314 N N . ARG A 1 301 ? -7.267 18.164 -1.617 1.00 94.19 301 ARG A N 1
ATOM 2315 C CA . ARG A 1 301 ? -6.104 18.673 -2.360 1.00 94.19 301 ARG A CA 1
ATOM 2316 C C . ARG A 1 301 ? -4.836 18.691 -1.510 1.00 94.19 301 ARG A C 1
ATOM 2318 O O . ARG A 1 301 ? -3.803 18.272 -2.012 1.00 94.19 301 ARG A O 1
ATOM 2325 N N . ARG A 1 302 ? -4.902 19.115 -0.241 1.00 92.12 302 ARG A N 1
ATOM 2326 C CA . ARG A 1 302 ? -3.742 19.099 0.674 1.00 92.12 302 ARG A CA 1
ATOM 2327 C C . ARG A 1 302 ? -3.208 17.679 0.891 1.00 92.12 302 ARG A C 1
ATOM 2329 O O . ARG A 1 302 ? -2.006 17.469 0.763 1.00 92.12 302 ARG A O 1
ATOM 2336 N N . VAL A 1 303 ? -4.093 16.706 1.133 1.00 93.69 303 VAL A N 1
ATOM 2337 C CA . VAL A 1 303 ? -3.721 15.285 1.272 1.00 93.69 303 VAL A CA 1
ATOM 2338 C C . VAL A 1 303 ? -3.033 14.775 0.005 1.00 93.69 303 VAL A C 1
ATOM 2340 O O . VAL A 1 303 ? -1.933 14.234 0.073 1.00 93.69 303 VAL A O 1
ATOM 2343 N N . LEU A 1 304 ? -3.657 14.971 -1.160 1.00 95.81 304 LEU A N 1
ATOM 2344 C CA . LEU A 1 304 ? -3.117 14.501 -2.439 1.00 95.81 304 LEU A CA 1
ATOM 2345 C C . LEU A 1 304 ? -1.794 15.184 -2.792 1.00 95.81 304 LEU A C 1
ATOM 2347 O O . LEU A 1 304 ? -0.890 14.539 -3.310 1.00 95.81 304 LEU A O 1
ATOM 2351 N N . HIS A 1 305 ? -1.666 16.474 -2.486 1.00 94.50 305 HIS A N 1
ATOM 2352 C CA . HIS A 1 305 ? -0.442 17.236 -2.688 1.00 94.50 305 HIS A CA 1
ATOM 2353 C C . HIS A 1 305 ? 0.702 16.702 -1.827 1.00 94.50 305 HIS A C 1
ATOM 2355 O O . HIS A 1 305 ? 1.768 16.413 -2.365 1.00 94.50 305 HIS A O 1
ATOM 2361 N N . PHE A 1 306 ? 0.468 16.482 -0.530 1.00 93.88 306 PHE A N 1
ATOM 2362 C CA . PHE A 1 306 ? 1.458 15.862 0.350 1.00 93.88 306 PHE A CA 1
ATOM 2363 C C . PHE A 1 306 ? 1.897 14.489 -0.177 1.00 93.88 306 PHE A C 1
ATOM 2365 O O . PHE A 1 306 ? 3.089 14.259 -0.377 1.00 93.88 306 PHE A O 1
ATOM 2372 N N . LEU A 1 307 ? 0.941 13.603 -0.477 1.00 95.44 307 LEU A N 1
ATOM 2373 C CA . LEU A 1 307 ? 1.234 12.259 -0.980 1.00 95.44 307 LEU A CA 1
ATOM 2374 C C . LEU A 1 307 ? 1.996 12.286 -2.310 1.00 95.44 307 LEU A C 1
ATOM 2376 O O . LEU A 1 307 ? 2.920 11.497 -2.493 1.00 95.44 307 LEU A O 1
ATOM 2380 N N . LEU A 1 308 ? 1.659 13.215 -3.211 1.00 96.75 308 LEU A N 1
ATOM 2381 C CA . LEU A 1 308 ? 2.359 13.380 -4.481 1.00 96.75 308 LEU A CA 1
ATOM 2382 C C . LEU A 1 308 ? 3.817 13.789 -4.277 1.00 96.75 308 LEU A C 1
ATOM 2384 O O . LEU A 1 308 ? 4.691 13.214 -4.916 1.00 96.75 308 LEU A O 1
ATOM 2388 N N . HIS A 1 309 ? 4.101 14.741 -3.387 1.00 95.50 309 HIS A N 1
ATOM 2389 C CA . HIS A 1 309 ? 5.481 15.160 -3.132 1.00 95.50 309 HIS A CA 1
ATOM 2390 C C . HIS A 1 309 ? 6.313 14.069 -2.454 1.00 95.50 309 HIS A C 1
ATOM 2392 O O . HIS A 1 309 ? 7.477 13.893 -2.812 1.00 95.50 309 HIS A O 1
ATOM 2398 N N . GLN A 1 310 ? 5.717 13.297 -1.541 1.00 95.19 310 GLN A N 1
ATOM 2399 C CA . GLN A 1 310 ? 6.384 12.144 -0.935 1.00 95.19 310 GLN A CA 1
ATOM 2400 C C . GLN A 1 310 ? 6.691 11.054 -1.974 1.00 95.19 310 GLN A C 1
ATOM 2402 O O . GLN A 1 310 ? 7.828 10.587 -2.070 1.00 95.19 310 GLN A O 1
ATOM 2407 N N . ALA A 1 311 ? 5.698 10.701 -2.800 1.00 96.75 311 ALA A N 1
ATOM 2408 C CA . ALA A 1 311 ? 5.865 9.734 -3.880 1.00 96.75 311 ALA A CA 1
ATOM 2409 C C . ALA A 1 311 ? 6.899 10.210 -4.904 1.00 96.75 311 ALA A C 1
ATOM 2411 O O . ALA A 1 311 ? 7.741 9.430 -5.334 1.00 96.75 311 ALA A O 1
ATOM 2412 N N . TRP A 1 312 ? 6.897 11.499 -5.242 1.00 96.06 312 TRP A N 1
ATOM 2413 C CA . TRP A 1 312 ? 7.858 12.084 -6.170 1.00 96.06 312 TRP A CA 1
ATOM 2414 C C . TRP A 1 312 ? 9.293 12.043 -5.644 1.00 96.06 312 TRP A C 1
ATOM 2416 O O . TRP A 1 312 ? 10.212 11.713 -6.389 1.00 96.06 312 TRP A O 1
ATOM 2426 N N . ALA A 1 313 ? 9.507 12.331 -4.359 1.00 94.56 313 ALA A N 1
ATOM 2427 C CA . ALA A 1 313 ? 10.834 12.218 -3.760 1.00 94.56 313 ALA A CA 1
ATOM 2428 C C . ALA A 1 313 ? 11.375 10.783 -3.807 1.00 94.56 313 ALA A C 1
ATOM 2430 O O . ALA A 1 313 ? 12.563 10.583 -4.066 1.00 94.56 313 ALA A O 1
ATOM 2431 N N . CYS A 1 314 ? 10.500 9.791 -3.621 1.00 95.81 314 CYS A N 1
ATOM 2432 C CA . CYS A 1 314 ? 10.857 8.385 -3.759 1.00 95.81 314 CYS A CA 1
ATOM 2433 C C . CYS A 1 314 ? 11.093 7.986 -5.220 1.00 95.81 314 CYS A C 1
ATOM 2435 O O . CYS A 1 314 ? 12.126 7.388 -5.515 1.00 95.81 314 CYS A O 1
ATOM 2437 N N . ASP A 1 315 ? 10.211 8.359 -6.151 1.00 95.44 315 ASP A N 1
ATOM 2438 C CA . ASP A 1 315 ? 10.371 8.030 -7.573 1.00 95.44 315 ASP A CA 1
ATOM 2439 C C . ASP A 1 315 ? 11.640 8.649 -8.161 1.00 95.44 315 ASP A C 1
ATOM 2441 O O . ASP A 1 315 ? 12.379 7.946 -8.834 1.00 95.44 315 ASP A O 1
ATOM 2445 N N . ARG A 1 316 ? 12.002 9.890 -7.805 1.00 92.88 316 ARG A N 1
ATOM 2446 C CA . ARG A 1 316 ? 13.286 10.492 -8.218 1.00 92.88 316 ARG A CA 1
ATOM 2447 C C . ARG A 1 316 ? 14.511 9.707 -7.751 1.00 92.88 316 ARG A C 1
ATOM 2449 O O . ARG A 1 316 ? 15.573 9.821 -8.358 1.00 92.88 316 ARG A O 1
ATOM 2456 N N . ARG A 1 317 ? 14.401 8.936 -6.664 1.00 92.12 317 ARG A N 1
ATOM 2457 C CA . ARG A 1 317 ? 15.476 8.042 -6.215 1.00 92.12 317 ARG A CA 1
ATOM 2458 C C . ARG A 1 317 ? 15.505 6.744 -7.017 1.00 92.12 317 ARG A C 1
ATOM 2460 O O . ARG A 1 317 ? 16.591 6.195 -7.215 1.00 92.12 317 ARG A O 1
ATOM 2467 N N . LEU A 1 318 ? 14.338 6.264 -7.451 1.00 91.75 318 LEU A N 1
ATOM 2468 C CA . LEU A 1 318 ? 14.204 5.079 -8.294 1.00 91.75 318 LEU A CA 1
ATOM 2469 C C . LEU A 1 318 ? 14.621 5.374 -9.743 1.00 91.75 318 LEU A C 1
ATOM 2471 O O . LEU A 1 318 ? 15.383 4.593 -10.307 1.00 91.75 318 LEU A O 1
ATOM 2475 N N . GLU A 1 319 ? 14.164 6.488 -10.310 1.00 88.94 319 GLU A N 1
ATOM 2476 C CA . GLU A 1 319 ? 14.371 6.934 -11.690 1.00 88.94 319 GLU A CA 1
ATOM 2477 C C . GLU A 1 319 ? 14.887 8.392 -11.721 1.00 88.94 319 GLU A C 1
ATOM 2479 O O . GLU A 1 319 ? 14.118 9.329 -11.952 1.00 88.94 319 GLU A O 1
ATOM 2484 N N . PRO A 1 320 ? 16.197 8.623 -11.484 1.00 84.62 320 PRO A N 1
ATOM 2485 C CA . PRO A 1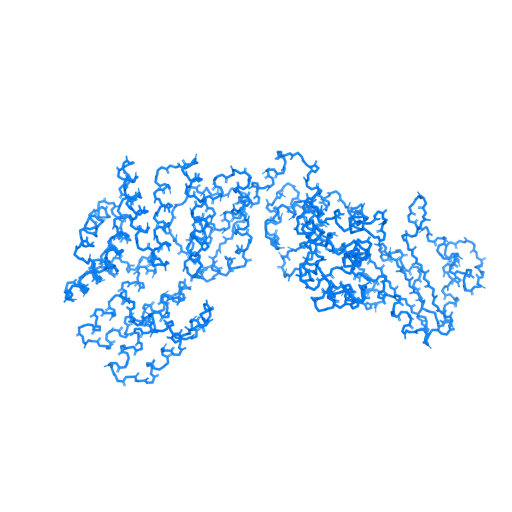 320 ? 16.773 9.971 -11.393 1.00 84.62 320 PRO A CA 1
ATOM 2486 C C . PRO A 1 320 ? 16.618 10.826 -12.655 1.00 84.62 320 PRO A C 1
ATOM 2488 O O . PRO A 1 320 ? 16.648 12.054 -12.566 1.00 84.62 320 PRO A O 1
ATOM 2491 N N . GLY A 1 321 ? 16.463 10.185 -13.818 1.00 82.25 321 GLY A N 1
ATOM 2492 C CA . GLY A 1 321 ? 16.261 10.853 -15.102 1.00 82.25 321 GLY A CA 1
ATOM 2493 C C . GLY A 1 321 ? 14.824 11.316 -15.350 1.00 82.25 321 GLY A C 1
ATOM 2494 O O . GLY A 1 321 ? 14.604 12.123 -16.256 1.00 82.25 321 GLY A O 1
ATOM 2495 N N . ARG A 1 322 ? 13.834 10.853 -14.565 1.00 88.44 322 ARG A N 1
ATOM 2496 C CA . ARG A 1 322 ? 12.436 11.248 -14.776 1.00 88.44 322 ARG A CA 1
ATOM 2497 C C . ARG A 1 322 ? 12.259 12.732 -14.478 1.00 88.44 322 ARG A C 1
ATOM 2499 O O . ARG A 1 322 ? 12.732 13.251 -13.467 1.00 88.44 322 ARG A O 1
ATOM 2506 N N . ARG A 1 323 ? 11.501 13.407 -15.340 1.00 89.75 323 ARG A N 1
ATOM 2507 C CA . ARG A 1 323 ? 11.003 14.764 -15.119 1.00 89.75 323 ARG A CA 1
ATOM 2508 C C . ARG A 1 323 ? 9.482 14.722 -15.140 1.00 89.75 323 ARG A C 1
ATOM 2510 O O . ARG A 1 323 ? 8.901 14.234 -16.100 1.00 89.75 323 ARG A O 1
ATOM 2517 N N . LEU A 1 324 ? 8.865 15.196 -14.066 1.00 93.06 324 LEU A N 1
ATOM 2518 C CA . LEU A 1 324 ? 7.425 15.414 -13.962 1.00 93.06 324 LEU A CA 1
ATOM 2519 C C . LEU A 1 324 ? 7.195 16.897 -13.631 1.00 93.06 324 LEU A C 1
ATOM 2521 O O . LEU A 1 324 ? 8.036 17.471 -12.930 1.00 93.06 324 LEU A O 1
ATOM 2525 N N . PRO A 1 325 ? 6.083 17.517 -14.072 1.00 93.38 325 PRO A N 1
ATOM 2526 C CA . PRO A 1 325 ? 5.735 18.911 -13.774 1.00 93.38 325 PRO A CA 1
ATOM 2527 C C . PRO A 1 325 ? 5.244 19.077 -12.322 1.00 93.38 325 PRO A C 1
ATOM 2529 O O . PRO A 1 325 ? 4.127 19.526 -12.046 1.00 93.38 325 PRO A O 1
ATOM 2532 N N . ILE A 1 326 ? 6.090 18.663 -11.378 1.00 92.19 326 ILE A N 1
ATOM 2533 C CA . ILE A 1 326 ? 5.891 18.726 -9.933 1.00 92.19 326 ILE A CA 1
ATOM 2534 C C . ILE A 1 326 ? 6.888 19.737 -9.382 1.00 92.19 326 ILE A C 1
ATOM 2536 O O . ILE A 1 326 ? 8.095 19.483 -9.344 1.00 92.19 326 ILE A O 1
ATOM 2540 N N . ASP A 1 327 ? 6.366 20.874 -8.938 1.00 86.81 327 ASP A N 1
ATOM 2541 C CA . ASP A 1 327 ? 7.171 21.953 -8.380 1.00 86.81 327 ASP A CA 1
ATOM 2542 C C . ASP A 1 327 ? 7.857 21.536 -7.073 1.00 86.81 327 ASP A C 1
ATOM 2544 O O . ASP A 1 327 ? 7.522 20.526 -6.447 1.00 86.81 327 ASP A O 1
ATOM 2548 N N . ARG A 1 328 ? 8.846 22.312 -6.628 1.00 79.19 328 ARG A N 1
ATOM 2549 C CA . ARG A 1 328 ? 9.366 22.124 -5.271 1.00 79.19 328 ARG A CA 1
ATOM 2550 C C . ARG A 1 328 ? 8.321 22.634 -4.281 1.00 79.19 328 ARG A C 1
ATOM 2552 O O . ARG A 1 328 ? 7.811 23.731 -4.483 1.00 79.19 328 ARG A O 1
ATOM 2559 N N . PRO A 1 329 ? 7.988 21.873 -3.231 1.00 78.94 329 PRO A N 1
ATOM 2560 C CA . PRO A 1 329 ? 7.043 22.364 -2.249 1.00 78.94 329 PRO A CA 1
ATOM 2561 C C . PRO A 1 329 ? 7.722 23.392 -1.341 1.00 78.94 329 PRO A C 1
ATOM 2563 O O . PRO A 1 329 ? 8.776 23.113 -0.773 1.00 78.94 329 PRO A O 1
ATOM 2566 N N . ASP A 1 330 ? 7.094 24.554 -1.170 1.00 68.31 330 ASP A N 1
ATOM 2567 C CA . ASP A 1 330 ? 7.657 25.651 -0.370 1.00 68.31 330 ASP A CA 1
ATOM 2568 C C . ASP A 1 330 ? 7.569 25.399 1.146 1.00 68.31 330 ASP A C 1
ATOM 2570 O O . ASP A 1 330 ? 8.402 25.877 1.912 1.00 68.31 330 ASP A O 1
ATOM 2574 N N . THR A 1 331 ? 6.563 24.644 1.599 1.00 73.62 331 THR A N 1
ATOM 2575 C CA . THR A 1 331 ? 6.234 24.505 3.033 1.00 73.62 331 THR A CA 1
ATOM 2576 C C . THR A 1 331 ? 6.103 23.062 3.517 1.00 73.62 331 THR A C 1
ATOM 2578 O O . THR A 1 331 ? 5.821 22.838 4.694 1.00 73.62 331 THR A O 1
ATOM 2581 N N . LEU A 1 332 ? 6.251 22.069 2.634 1.00 80.94 332 LEU A N 1
ATOM 2582 C CA . LEU A 1 332 ? 6.132 20.661 3.014 1.00 80.94 332 LEU A CA 1
ATOM 2583 C C . LEU A 1 332 ? 7.498 20.097 3.392 1.00 80.94 332 LEU A C 1
ATOM 2585 O O . LEU A 1 332 ? 8.453 20.183 2.623 1.00 80.94 332 LEU A O 1
ATOM 2589 N N . SER A 1 333 ? 7.565 19.448 4.553 1.00 81.31 333 SER A N 1
ATOM 2590 C CA . SER A 1 333 ? 8.684 18.566 4.861 1.00 81.31 333 SER A CA 1
ATOM 2591 C C . SER A 1 333 ? 8.544 17.319 3.997 1.00 81.31 333 SER A C 1
ATOM 2593 O O . SER A 1 333 ? 7.638 16.512 4.212 1.00 81.31 333 SER A O 1
ATOM 2595 N N . VAL A 1 334 ? 9.406 17.216 2.987 1.00 85.12 334 VAL A N 1
ATOM 2596 C CA . VAL A 1 334 ? 9.451 16.065 2.092 1.00 85.12 334 VAL A CA 1
ATOM 2597 C C . VAL A 1 334 ? 10.544 15.117 2.540 1.00 85.12 334 VAL A C 1
ATOM 2599 O O . VAL A 1 334 ? 11.654 15.544 2.857 1.00 85.12 334 VAL A O 1
ATOM 2602 N N . MET A 1 335 ? 10.236 13.825 2.552 1.00 85.50 335 MET A N 1
ATOM 2603 C CA . MET A 1 335 ? 11.242 12.817 2.866 1.00 85.50 335 MET A CA 1
ATOM 2604 C C . MET A 1 335 ? 12.379 12.810 1.839 1.00 85.50 335 MET A C 1
ATOM 2606 O O . MET A 1 335 ? 12.173 13.028 0.646 1.00 85.50 335 MET A O 1
ATOM 2610 N N . THR A 1 336 ? 13.580 12.483 2.299 1.00 87.81 336 THR A N 1
ATOM 2611 C CA . THR A 1 336 ? 14.751 12.269 1.446 1.00 87.81 336 THR A CA 1
ATOM 2612 C C . THR A 1 336 ? 15.222 10.832 1.624 1.00 87.81 336 THR A C 1
ATOM 2614 O O . THR A 1 336 ? 15.970 10.568 2.569 1.00 87.81 336 THR A O 1
ATOM 2617 N N . PRO A 1 337 ? 14.776 9.896 0.766 1.00 90.50 337 PRO A N 1
ATOM 2618 C CA . PRO A 1 337 ? 15.209 8.510 0.849 1.00 90.50 337 PRO A CA 1
ATOM 2619 C C . PRO A 1 337 ? 16.726 8.421 0.726 1.00 90.50 337 PRO A C 1
ATOM 2621 O O . PRO A 1 337 ? 17.325 8.989 -0.193 1.00 90.50 337 PRO A O 1
ATOM 2624 N N . THR A 1 338 ? 17.340 7.707 1.660 1.00 91.56 338 THR A N 1
ATOM 2625 C CA . THR A 1 338 ? 18.798 7.538 1.719 1.00 91.56 338 THR A CA 1
ATOM 2626 C C . THR A 1 338 ? 19.314 6.747 0.517 1.00 91.56 338 THR A C 1
ATOM 2628 O O . THR A 1 338 ? 20.277 7.131 -0.155 1.00 91.56 338 THR A O 1
ATOM 2631 N N . ASP A 1 339 ? 18.612 5.671 0.175 1.00 89.44 339 ASP A N 1
ATOM 2632 C CA . ASP A 1 339 ? 18.902 4.832 -0.972 1.00 89.44 339 ASP A CA 1
ATOM 2633 C C . ASP A 1 339 ? 17.634 4.316 -1.672 1.00 89.44 339 ASP A C 1
ATOM 2635 O O . ASP A 1 339 ? 16.501 4.679 -1.352 1.00 89.44 339 ASP A O 1
ATOM 2639 N N . THR A 1 340 ? 17.838 3.497 -2.703 1.00 91.31 340 THR A N 1
ATOM 2640 C CA . THR A 1 340 ? 16.751 2.866 -3.457 1.00 91.31 340 THR A CA 1
ATOM 2641 C C . THR A 1 340 ? 15.916 1.926 -2.585 1.00 91.31 340 THR A C 1
ATOM 2643 O O . THR A 1 340 ? 14.706 1.842 -2.777 1.00 91.31 340 THR A O 1
ATOM 2646 N N . ALA A 1 341 ? 16.531 1.211 -1.639 1.00 90.12 341 ALA A N 1
ATOM 2647 C CA . ALA A 1 341 ? 15.826 0.263 -0.782 1.00 90.12 341 ALA A CA 1
ATOM 2648 C C . ALA A 1 341 ? 14.903 0.991 0.206 1.00 90.12 341 ALA A C 1
ATOM 2650 O O . ALA A 1 341 ? 13.775 0.554 0.422 1.00 90.12 341 ALA A O 1
ATOM 2651 N N . ASP A 1 342 ? 15.350 2.128 0.736 1.00 93.31 342 ASP A N 1
ATOM 2652 C CA . ASP A 1 342 ? 14.567 3.030 1.580 1.00 93.31 342 ASP A CA 1
ATOM 2653 C C . ASP A 1 342 ? 13.343 3.588 0.826 1.00 93.31 342 ASP A C 1
ATOM 2655 O O . ASP A 1 342 ? 12.212 3.507 1.311 1.00 93.31 342 ASP A O 1
ATOM 2659 N N . ALA A 1 343 ? 13.529 4.027 -0.427 1.00 95.56 343 ALA A N 1
ATOM 2660 C CA . ALA A 1 343 ? 12.428 4.462 -1.293 1.00 95.56 343 ALA A CA 1
ATOM 2661 C C . ALA A 1 343 ? 11.416 3.332 -1.577 1.00 95.56 343 ALA A C 1
ATOM 2663 O O . ALA A 1 343 ? 10.207 3.541 -1.469 1.00 95.56 343 ALA A O 1
ATOM 2664 N N . MET A 1 344 ? 11.891 2.120 -1.899 1.00 94.31 344 MET A N 1
ATOM 2665 C CA . MET A 1 344 ? 11.025 0.949 -2.111 1.00 94.31 344 MET A CA 1
ATOM 2666 C C . MET A 1 344 ? 10.251 0.575 -0.838 1.00 94.31 344 MET A C 1
ATOM 2668 O O . MET A 1 344 ? 9.062 0.271 -0.913 1.00 94.31 344 MET A O 1
ATOM 2672 N N . LYS A 1 345 ? 10.896 0.632 0.335 1.00 92.56 345 LYS A N 1
ATOM 2673 C CA . LYS A 1 345 ? 10.265 0.349 1.633 1.00 92.56 345 LYS A CA 1
ATOM 2674 C C . LYS A 1 345 ? 9.156 1.349 1.952 1.00 92.56 345 LYS A C 1
ATOM 2676 O O . LYS A 1 345 ? 8.103 0.947 2.444 1.00 92.56 345 LYS A O 1
ATOM 2681 N N . TRP A 1 346 ? 9.375 2.633 1.669 1.00 94.50 346 TRP A N 1
ATOM 2682 C CA . TRP A 1 346 ? 8.347 3.652 1.859 1.00 94.50 346 TRP A CA 1
ATOM 2683 C C . TRP A 1 346 ? 7.147 3.433 0.934 1.00 94.50 346 TRP A C 1
ATOM 2685 O O . TRP A 1 346 ? 6.011 3.433 1.407 1.00 94.50 346 TRP A O 1
ATOM 2695 N N . PHE A 1 347 ? 7.387 3.180 -0.358 1.00 96.00 347 PHE A N 1
ATOM 2696 C CA . PHE A 1 347 ? 6.304 2.886 -1.296 1.00 96.00 347 PHE A CA 1
ATOM 2697 C C . PHE A 1 347 ? 5.497 1.660 -0.875 1.00 96.00 347 PHE A C 1
ATOM 2699 O O . PHE A 1 347 ? 4.276 1.714 -0.929 1.00 96.00 347 PHE A O 1
ATOM 2706 N N . GLU A 1 348 ? 6.145 0.591 -0.406 1.00 92.12 348 GLU A N 1
ATOM 2707 C CA . GLU A 1 348 ? 5.452 -0.594 0.111 1.00 92.12 348 GLU A CA 1
ATOM 2708 C C . GLU A 1 348 ? 4.560 -0.240 1.315 1.00 92.12 348 GLU A C 1
ATOM 2710 O O . GLU A 1 348 ? 3.392 -0.622 1.366 1.00 92.12 348 GLU A O 1
ATOM 2715 N N . ALA A 1 349 ? 5.073 0.567 2.249 1.00 87.06 349 ALA A N 1
ATOM 2716 C CA . ALA A 1 349 ? 4.353 0.990 3.450 1.00 87.06 349 ALA A CA 1
ATOM 2717 C C . ALA A 1 349 ? 3.186 1.967 3.191 1.00 87.06 349 ALA A C 1
ATOM 2719 O O . ALA A 1 349 ? 2.306 2.097 4.050 1.00 87.06 349 ALA A O 1
ATOM 2720 N N . GLU A 1 350 ? 3.188 2.666 2.052 1.00 92.38 350 GLU A N 1
ATOM 2721 C CA . GLU A 1 350 ? 2.163 3.641 1.646 1.00 92.38 350 GLU A CA 1
ATOM 2722 C C . GLU A 1 350 ? 1.375 3.212 0.397 1.00 92.38 350 GLU A C 1
ATOM 2724 O O . GLU A 1 350 ? 0.536 3.964 -0.098 1.00 92.38 350 GLU A O 1
ATOM 2729 N N . TYR A 1 351 ? 1.592 2.000 -0.124 1.00 93.31 351 TYR A N 1
ATOM 2730 C CA . TYR A 1 351 ? 1.047 1.588 -1.421 1.00 93.31 351 TYR A CA 1
ATOM 2731 C C . TYR A 1 351 ? -0.484 1.639 -1.476 1.00 93.31 351 TYR A C 1
ATOM 2733 O O . TYR A 1 351 ? -1.073 2.139 -2.440 1.00 93.31 351 TYR A O 1
ATOM 2741 N N . SER A 1 352 ? -1.139 1.153 -0.417 1.00 86.81 352 SER A N 1
ATOM 2742 C CA . SER A 1 352 ? -2.598 1.199 -0.286 1.00 86.81 352 SER A CA 1
ATOM 2743 C C . SER A 1 352 ? -3.104 2.643 -0.208 1.00 86.81 352 SER A C 1
ATOM 2745 O O . SER A 1 352 ? -4.053 2.998 -0.908 1.00 86.81 352 SER A O 1
ATOM 2747 N N . THR A 1 353 ? -2.423 3.503 0.559 1.00 93.62 353 THR A N 1
ATOM 2748 C CA . THR A 1 353 ? -2.694 4.945 0.642 1.00 93.62 353 THR A CA 1
ATOM 2749 C C . THR A 1 353 ? -2.614 5.608 -0.732 1.00 93.62 353 THR A C 1
ATOM 2751 O O . THR A 1 353 ? -3.539 6.321 -1.118 1.00 93.62 353 THR A O 1
ATOM 2754 N N . LEU A 1 354 ? -1.541 5.361 -1.488 1.00 96.88 354 LEU A N 1
ATOM 2755 C CA . LEU A 1 354 ? -1.292 5.979 -2.793 1.00 96.88 354 LEU A CA 1
ATOM 2756 C C . LEU A 1 354 ? -2.274 5.487 -3.865 1.00 96.88 354 LEU A C 1
ATOM 2758 O O . LEU A 1 354 ? -2.797 6.290 -4.637 1.00 96.88 354 LEU A O 1
ATOM 2762 N N . THR A 1 355 ? -2.606 4.195 -3.870 1.00 91.25 355 THR A N 1
ATOM 2763 C CA . THR A 1 355 ? -3.613 3.632 -4.788 1.00 91.25 355 THR A CA 1
ATOM 2764 C C . THR A 1 355 ? -4.996 4.233 -4.520 1.00 91.25 355 THR A C 1
ATOM 2766 O O . THR A 1 355 ? -5.688 4.677 -5.443 1.00 91.25 355 THR A O 1
ATOM 2769 N N . ASN A 1 356 ? -5.381 4.339 -3.245 1.00 92.25 356 ASN A N 1
ATOM 2770 C CA . ASN A 1 356 ? -6.628 4.990 -2.851 1.00 92.25 356 ASN A CA 1
ATOM 2771 C C . ASN A 1 356 ? -6.601 6.504 -3.122 1.00 92.25 356 ASN A C 1
ATOM 2773 O O . ASN A 1 356 ? -7.646 7.090 -3.410 1.00 92.25 356 ASN A O 1
ATOM 2777 N N . ALA A 1 357 ? -5.430 7.145 -3.076 1.00 97.00 357 ALA A N 1
ATOM 2778 C CA . ALA A 1 357 ? -5.254 8.553 -3.420 1.00 97.00 357 ALA A CA 1
ATOM 2779 C C . ALA A 1 357 ? -5.515 8.819 -4.910 1.00 97.00 357 ALA A C 1
ATOM 2781 O O . ALA A 1 357 ? -6.218 9.778 -5.231 1.00 97.00 357 ALA A O 1
ATOM 2782 N N . VAL A 1 358 ? -5.050 7.948 -5.815 1.00 96.44 358 VAL A N 1
ATOM 2783 C CA . VAL A 1 358 ? -5.389 8.026 -7.252 1.00 96.44 358 VAL A CA 1
ATOM 2784 C C . VAL A 1 358 ? -6.905 7.924 -7.451 1.00 96.44 358 VAL A C 1
ATOM 2786 O O . VAL A 1 358 ? -7.501 8.752 -8.142 1.00 96.44 358 VAL A O 1
ATOM 2789 N N . ALA A 1 359 ? -7.561 6.962 -6.792 1.00 91.62 359 ALA A N 1
ATOM 2790 C CA . ALA A 1 359 ? -9.016 6.816 -6.862 1.00 91.62 359 ALA A CA 1
ATOM 2791 C C . ALA A 1 359 ? -9.758 8.036 -6.279 1.00 91.62 359 ALA A C 1
ATOM 2793 O O . ALA A 1 359 ? -10.762 8.487 -6.837 1.00 91.62 359 ALA A O 1
ATOM 2794 N N . LEU A 1 360 ? -9.264 8.603 -5.174 1.00 94.75 360 LEU A N 1
ATOM 2795 C CA . LEU A 1 360 ? -9.811 9.815 -4.567 1.00 94.75 360 LEU A CA 1
ATOM 2796 C C . LEU A 1 360 ? -9.683 11.023 -5.506 1.00 94.75 360 LEU A C 1
ATOM 2798 O O . LEU A 1 360 ? -10.662 11.748 -5.687 1.00 94.75 360 LEU A O 1
ATOM 2802 N N . ALA A 1 361 ? -8.519 11.213 -6.131 1.00 97.69 361 ALA A N 1
ATOM 2803 C CA . ALA A 1 361 ? -8.285 12.269 -7.112 1.00 97.69 361 ALA A CA 1
ATOM 2804 C C . ALA A 1 361 ? -9.263 12.165 -8.291 1.00 97.69 361 ALA A C 1
ATOM 2806 O O . ALA A 1 361 ? -9.926 13.149 -8.628 1.00 97.69 361 ALA A O 1
ATOM 2807 N N . GLN A 1 362 ? -9.433 10.957 -8.836 1.00 95.69 362 GLN A N 1
ATOM 2808 C CA . GLN A 1 362 ? -10.344 10.694 -9.946 1.00 95.69 362 GLN A CA 1
ATOM 2809 C C . GLN A 1 362 ? -11.805 10.998 -9.579 1.00 95.69 362 GLN A C 1
ATOM 2811 O O . GLN A 1 362 ? -12.496 11.683 -10.331 1.00 95.69 362 GLN A O 1
ATOM 2816 N N . ARG A 1 363 ? -12.278 10.556 -8.402 1.00 94.44 363 ARG A N 1
ATOM 2817 C CA . ARG A 1 363 ? -13.652 10.834 -7.927 1.00 94.44 363 ARG A CA 1
ATOM 2818 C C . ARG A 1 363 ? -13.955 12.327 -7.810 1.00 94.44 363 ARG A C 1
ATOM 2820 O O . ARG A 1 363 ? -15.100 12.734 -7.990 1.00 94.44 363 ARG A O 1
ATOM 2827 N N . HIS A 1 364 ? -12.946 13.138 -7.500 1.00 95.25 364 HIS A N 1
ATOM 2828 C CA . HIS A 1 364 ? -13.081 14.589 -7.380 1.00 95.25 364 HIS A CA 1
ATOM 2829 C C . HIS A 1 364 ? -12.734 15.357 -8.666 1.00 95.25 364 HIS A C 1
ATOM 2831 O O . HIS A 1 364 ? -12.779 16.588 -8.643 1.00 95.25 364 HIS A O 1
ATOM 2837 N N . GLY A 1 365 ? -12.413 14.669 -9.769 1.00 95.94 365 GLY A N 1
ATOM 2838 C CA . GLY A 1 365 ? -12.031 15.299 -11.038 1.00 95.94 365 GLY A CA 1
ATOM 2839 C C . GLY A 1 365 ? -10.727 16.095 -10.947 1.00 95.94 365 GLY A C 1
ATOM 2840 O O . GLY A 1 365 ? -10.580 17.126 -11.595 1.00 95.94 365 GLY A O 1
ATOM 2841 N N . LEU A 1 366 ? -9.804 15.675 -10.079 1.00 97.62 366 LEU A N 1
ATOM 2842 C CA . LEU A 1 366 ? -8.510 16.326 -9.907 1.00 97.62 366 LEU A CA 1
ATOM 2843 C C . LEU A 1 366 ? -7.472 15.649 -10.810 1.00 97.62 366 LEU A C 1
ATOM 2845 O O . LEU A 1 366 ? -6.683 14.812 -10.362 1.00 97.62 366 LEU A O 1
ATOM 2849 N N . ASP A 1 367 ? -7.502 16.014 -12.092 1.00 98.00 367 ASP A N 1
ATOM 2850 C CA . ASP A 1 367 ? -6.713 15.369 -13.149 1.00 98.00 367 ASP A CA 1
ATOM 2851 C C . ASP A 1 367 ? -5.209 15.381 -12.846 1.00 98.00 367 ASP A C 1
ATOM 2853 O O . ASP A 1 367 ? -4.596 14.313 -12.860 1.00 98.00 367 ASP A O 1
ATOM 2857 N N . ARG A 1 368 ? -4.656 16.529 -12.419 1.00 97.62 368 ARG A N 1
ATOM 2858 C CA . ARG A 1 368 ? -3.250 16.691 -11.996 1.00 97.62 368 ARG A CA 1
ATOM 2859 C C . ARG A 1 368 ? -2.757 15.562 -11.086 1.00 97.62 368 ARG A C 1
ATOM 2861 O O . ARG A 1 368 ? -1.743 14.931 -11.356 1.00 97.62 368 ARG A O 1
ATOM 2868 N N . TYR A 1 369 ? -3.478 15.278 -9.999 1.00 98.06 369 TYR A N 1
ATOM 2869 C CA . TYR A 1 369 ? -3.067 14.235 -9.050 1.00 98.06 369 TYR A CA 1
ATOM 2870 C C . TYR A 1 369 ? -3.335 12.828 -9.584 1.00 98.06 369 TYR A C 1
ATOM 2872 O O . TYR A 1 369 ? -2.596 11.910 -9.247 1.00 98.06 369 TYR A O 1
ATOM 2880 N N . THR A 1 370 ? -4.362 12.651 -10.420 1.00 98.38 370 THR A N 1
ATOM 2881 C CA . THR A 1 370 ? -4.708 11.346 -11.001 1.00 98.38 370 THR A CA 1
ATOM 2882 C C . THR A 1 370 ? -3.566 10.816 -11.864 1.00 98.38 370 THR A C 1
ATOM 2884 O O . THR A 1 370 ? -3.156 9.663 -11.703 1.00 98.38 370 THR A O 1
ATOM 2887 N N . TRP A 1 371 ? -3.017 11.653 -12.749 1.00 98.38 371 TRP A N 1
ATOM 2888 C CA . TRP A 1 371 ? -1.941 11.216 -13.634 1.00 98.38 371 TRP A CA 1
ATOM 2889 C C . TRP A 1 371 ? -0.565 11.271 -12.963 1.00 98.38 371 TRP A C 1
ATOM 2891 O O . TRP A 1 371 ? 0.183 10.303 -13.077 1.00 98.38 371 TRP A O 1
ATOM 2901 N N . LEU A 1 372 ? -0.248 12.319 -12.189 1.00 98.44 372 LEU A N 1
ATOM 2902 C CA . LEU A 1 372 ? 1.073 12.448 -11.560 1.00 98.44 372 LEU A CA 1
ATOM 2903 C C . LEU A 1 372 ? 1.339 11.385 -10.489 1.00 98.44 372 LEU A C 1
ATOM 2905 O O . LEU A 1 372 ? 2.447 10.858 -10.435 1.00 98.44 372 LEU A O 1
ATOM 2909 N N . LEU A 1 373 ? 0.344 11.018 -9.666 1.00 98.38 373 LEU A N 1
ATOM 2910 C CA . LEU A 1 373 ? 0.517 9.922 -8.701 1.00 98.38 373 LEU A CA 1
ATOM 2911 C C . LEU A 1 373 ? 0.715 8.583 -9.417 1.00 98.38 373 LEU A C 1
ATOM 2913 O O . LEU A 1 373 ? 1.590 7.813 -9.036 1.00 98.38 373 LEU A O 1
ATOM 2917 N N . SER A 1 374 ? -0.053 8.323 -10.479 1.00 98.25 374 SER A N 1
ATOM 2918 C CA . SER A 1 374 ? 0.103 7.104 -11.284 1.00 98.25 374 SER A CA 1
ATOM 2919 C C . SER A 1 374 ? 1.491 7.034 -11.931 1.00 98.25 374 SER A C 1
ATOM 2921 O O . SER A 1 374 ? 2.128 5.984 -11.926 1.00 98.25 374 SER A O 1
ATOM 2923 N N . MET A 1 375 ? 1.997 8.167 -12.424 1.00 98.00 375 MET A N 1
ATOM 2924 C CA . MET A 1 375 ? 3.342 8.276 -12.989 1.00 98.00 375 MET A CA 1
ATOM 2925 C C . MET A 1 375 ? 4.450 8.110 -11.947 1.00 98.00 375 MET A C 1
ATOM 2927 O O . MET A 1 375 ? 5.455 7.477 -12.249 1.00 98.00 375 MET A O 1
ATOM 2931 N N . ALA A 1 376 ? 4.277 8.624 -10.727 1.00 97.62 376 ALA A N 1
ATOM 2932 C CA . ALA A 1 376 ? 5.242 8.436 -9.642 1.00 97.62 376 ALA A CA 1
ATOM 2933 C C . ALA A 1 376 ? 5.259 6.992 -9.096 1.00 97.62 376 ALA A C 1
ATOM 2935 O O . ALA A 1 376 ? 6.253 6.556 -8.524 1.00 97.62 376 ALA A O 1
ATOM 2936 N N . LEU A 1 377 ? 4.172 6.231 -9.265 1.00 97.69 377 LEU A N 1
ATOM 2937 C CA . LEU A 1 377 ? 4.069 4.843 -8.799 1.00 97.69 377 LEU A CA 1
ATOM 2938 C C . LEU A 1 377 ? 4.669 3.817 -9.770 1.00 97.69 377 LEU A C 1
ATOM 2940 O O . LEU A 1 377 ? 5.086 2.743 -9.330 1.00 97.69 377 LEU A O 1
ATOM 2944 N N . VAL A 1 378 ? 4.719 4.121 -11.071 1.00 97.12 378 VAL A N 1
ATOM 2945 C CA . VAL A 1 378 ? 4.987 3.116 -12.116 1.00 97.12 378 VAL A CA 1
ATOM 2946 C C . VAL A 1 378 ? 6.324 2.392 -11.932 1.00 97.12 378 VAL A C 1
ATOM 2948 O O . VAL A 1 378 ? 6.391 1.170 -12.062 1.00 97.12 378 VAL A O 1
ATOM 2951 N N . THR A 1 379 ? 7.389 3.115 -11.568 1.00 95.06 379 THR A N 1
ATOM 2952 C CA . THR A 1 379 ? 8.729 2.536 -11.397 1.00 95.06 379 THR A CA 1
ATOM 2953 C C . THR A 1 379 ? 8.752 1.533 -10.243 1.00 95.06 379 THR A C 1
ATOM 2955 O O . THR A 1 379 ? 9.317 0.446 -10.374 1.00 95.06 379 THR A O 1
ATOM 2958 N N . PHE A 1 380 ? 8.114 1.884 -9.121 1.00 95.94 380 PHE A N 1
ATOM 2959 C CA . PHE A 1 380 ? 7.951 0.992 -7.974 1.00 95.94 380 PHE A CA 1
ATOM 2960 C C . PHE A 1 380 ? 7.130 -0.240 -8.361 1.00 95.94 380 PHE A C 1
ATOM 2962 O O . PHE A 1 380 ? 7.561 -1.365 -8.122 1.00 95.94 380 PHE A O 1
ATOM 2969 N N . GLN A 1 381 ? 5.986 -0.040 -9.019 1.00 95.19 381 GLN A N 1
ATOM 2970 C CA . GLN A 1 381 ? 5.105 -1.132 -9.428 1.00 95.19 381 GLN A CA 1
ATOM 2971 C C . GLN A 1 381 ? 5.814 -2.117 -10.360 1.00 95.19 381 GLN A C 1
ATOM 2973 O O . GLN A 1 381 ? 5.680 -3.320 -10.170 1.00 95.19 381 GLN A O 1
ATOM 2978 N N . TRP A 1 382 ? 6.629 -1.643 -11.305 1.00 93.06 382 TRP A N 1
ATOM 2979 C CA . TRP A 1 382 ? 7.428 -2.522 -12.163 1.00 93.06 382 TRP A CA 1
ATOM 2980 C C . TRP A 1 382 ? 8.504 -3.305 -11.405 1.00 93.06 382 TRP A C 1
ATOM 2982 O O . TRP A 1 382 ? 8.743 -4.468 -11.714 1.00 93.06 382 TRP A O 1
ATOM 2992 N N . ARG A 1 383 ? 9.172 -2.693 -10.420 1.00 90.62 383 ARG A N 1
ATOM 2993 C CA . ARG A 1 383 ? 10.203 -3.380 -9.616 1.00 90.62 383 ARG A CA 1
ATOM 2994 C C . ARG A 1 383 ? 9.612 -4.386 -8.627 1.00 90.62 383 ARG A C 1
ATOM 2996 O O . ARG A 1 383 ? 10.302 -5.339 -8.271 1.00 90.62 383 ARG A O 1
ATOM 3003 N N . SER A 1 384 ? 8.359 -4.179 -8.232 1.00 88.50 384 SER A N 1
ATOM 3004 C CA . SER A 1 384 ? 7.591 -5.030 -7.318 1.00 88.50 384 SER A CA 1
ATOM 3005 C C . SER A 1 384 ? 6.631 -5.996 -8.033 1.00 88.50 384 SER A C 1
ATOM 3007 O O . SER A 1 384 ? 5.767 -6.560 -7.371 1.00 88.50 384 SER A O 1
ATOM 3009 N N . ASP A 1 385 ? 6.747 -6.161 -9.358 1.00 85.88 385 ASP A N 1
ATOM 3010 C CA . ASP A 1 385 ? 5.930 -7.067 -10.195 1.00 85.88 385 ASP A CA 1
ATOM 3011 C C . ASP A 1 385 ? 4.406 -6.785 -10.180 1.00 85.88 385 ASP A C 1
ATOM 3013 O O . ASP A 1 385 ? 3.566 -7.631 -10.475 1.00 85.88 385 ASP A O 1
ATOM 3017 N N . ARG A 1 386 ? 4.010 -5.543 -9.875 1.00 89.38 386 ARG A N 1
ATOM 3018 C CA . ARG A 1 386 ? 2.608 -5.081 -9.820 1.00 89.38 386 ARG A CA 1
ATOM 3019 C C . ARG A 1 386 ? 2.157 -4.477 -11.151 1.00 89.38 386 ARG A C 1
ATOM 3021 O O . ARG A 1 386 ? 1.602 -3.378 -11.203 1.00 89.38 386 ARG A O 1
ATOM 3028 N N . HIS A 1 387 ? 2.418 -5.176 -12.254 1.00 92.12 387 HIS A N 1
ATOM 3029 C CA . HIS A 1 387 ? 2.182 -4.654 -13.605 1.00 92.12 387 HIS A CA 1
ATOM 3030 C C . HIS A 1 387 ? 0.695 -4.409 -13.924 1.00 92.12 387 HIS A C 1
ATOM 3032 O O . HIS A 1 387 ? 0.372 -3.451 -14.624 1.00 92.12 387 HIS A O 1
ATOM 3038 N N . LEU A 1 388 ? -0.223 -5.214 -13.376 1.00 91.06 388 LEU A N 1
ATOM 3039 C CA . LEU A 1 388 ? -1.668 -4.996 -13.545 1.00 91.06 388 LEU A CA 1
ATOM 3040 C C . LEU A 1 388 ? -2.147 -3.710 -12.854 1.00 91.06 388 LEU A C 1
ATOM 3042 O O . LEU A 1 388 ? -2.951 -2.967 -13.418 1.00 91.06 388 LEU A O 1
ATOM 3046 N N . ASP A 1 389 ? -1.612 -3.408 -11.671 1.00 90.62 389 ASP A N 1
ATOM 3047 C CA . ASP A 1 389 ? -1.931 -2.171 -10.956 1.00 90.62 389 ASP A CA 1
ATOM 3048 C C . ASP A 1 389 ? -1.371 -0.948 -11.691 1.00 90.62 389 ASP A C 1
ATOM 3050 O O . ASP A 1 389 ? -2.067 0.063 -11.819 1.00 90.62 389 ASP A O 1
ATOM 3054 N N . ALA A 1 390 ? -0.148 -1.055 -12.227 1.00 96.81 390 ALA A N 1
ATOM 3055 C CA . ALA A 1 390 ? 0.436 -0.025 -13.084 1.00 96.81 390 ALA A CA 1
ATOM 3056 C C . ALA A 1 390 ? -0.437 0.235 -14.315 1.00 96.81 390 ALA A C 1
ATOM 3058 O O . ALA A 1 390 ? -0.739 1.387 -14.621 1.00 96.81 390 ALA A O 1
ATOM 3059 N N . LEU A 1 391 ? -0.916 -0.822 -14.980 1.00 97.62 391 LEU A N 1
ATOM 3060 C CA . LEU A 1 391 ? -1.797 -0.697 -16.141 1.00 97.62 391 LEU A CA 1
ATOM 3061 C C . LEU A 1 391 ? -3.098 0.021 -15.763 1.00 97.62 391 LEU A C 1
ATOM 3063 O O . LEU A 1 391 ? -3.520 0.948 -16.453 1.00 97.62 391 LEU A O 1
ATOM 3067 N N . CYS A 1 392 ? -3.708 -0.363 -14.640 1.00 94.06 392 CYS A N 1
ATOM 3068 C CA . CYS A 1 392 ? -4.935 0.243 -14.128 1.00 94.06 392 CYS A CA 1
ATOM 3069 C C . CYS A 1 392 ? -4.759 1.741 -13.810 1.00 94.06 392 CYS A C 1
ATOM 3071 O O . CYS A 1 392 ? -5.586 2.565 -14.212 1.00 94.06 392 CYS A O 1
ATOM 3073 N N . GLY A 1 393 ? -3.669 2.107 -13.128 1.00 93.88 393 GLY A N 1
ATOM 3074 C CA . GLY A 1 393 ? -3.332 3.498 -12.815 1.00 93.88 393 GLY A CA 1
ATOM 3075 C C . GLY A 1 393 ? -3.056 4.326 -14.069 1.00 93.88 393 GLY A C 1
ATOM 3076 O O . GLY A 1 393 ? -3.675 5.368 -14.274 1.00 93.88 393 GLY A O 1
ATOM 3077 N N . LEU A 1 394 ? -2.194 3.835 -14.960 1.00 98.06 394 LEU A N 1
ATOM 3078 C CA . LEU A 1 394 ? -1.803 4.543 -16.180 1.00 98.06 394 LEU A CA 1
ATOM 3079 C C . LEU A 1 394 ? -2.957 4.697 -17.184 1.00 98.06 394 LEU A C 1
ATOM 3081 O O . LEU A 1 394 ? -3.077 5.741 -17.821 1.00 98.06 394 LEU A O 1
ATOM 3085 N N . THR A 1 395 ? -3.861 3.717 -17.271 1.00 97.00 395 THR A N 1
ATOM 3086 C CA . THR A 1 395 ? -5.073 3.816 -18.108 1.00 97.00 395 THR A CA 1
ATOM 3087 C C . THR A 1 395 ? -5.983 4.956 -17.640 1.00 97.00 395 THR A C 1
ATOM 3089 O O . THR A 1 395 ? -6.633 5.616 -18.448 1.00 97.00 395 THR A O 1
ATOM 3092 N N . ARG A 1 396 ? -6.017 5.232 -16.328 1.00 94.88 396 ARG A N 1
ATOM 3093 C CA . ARG A 1 396 ? -6.724 6.391 -15.753 1.00 94.88 396 ARG A CA 1
ATOM 3094 C C . ARG A 1 396 ? -5.922 7.684 -15.906 1.00 94.88 396 ARG A C 1
ATOM 3096 O O . ARG A 1 396 ? -6.517 8.747 -16.073 1.00 94.88 396 ARG A O 1
ATOM 3103 N N . ALA A 1 397 ? -4.594 7.589 -15.857 1.00 97.81 397 ALA A N 1
ATOM 3104 C CA . ALA A 1 397 ? -3.678 8.711 -16.001 1.00 97.81 397 ALA A CA 1
ATOM 3105 C C . ALA A 1 397 ? -3.736 9.334 -17.397 1.00 97.81 397 ALA A C 1
ATOM 3107 O O . ALA A 1 397 ? -3.773 10.553 -17.495 1.00 97.81 397 ALA A O 1
ATOM 3108 N N . LEU A 1 398 ? -3.788 8.523 -18.458 1.00 98.00 398 LEU A N 1
ATOM 3109 C CA . LEU A 1 398 ? -3.747 9.007 -19.840 1.00 98.00 398 LEU A CA 1
ATOM 3110 C C . LEU A 1 398 ? -4.823 10.067 -20.146 1.00 98.00 398 LEU A C 1
ATOM 3112 O O . LEU A 1 398 ? -4.450 11.185 -20.491 1.00 98.00 398 LEU A O 1
ATOM 3116 N N . PRO A 1 399 ? -6.134 9.810 -19.955 1.00 97.94 399 PRO A N 1
ATOM 3117 C CA . PRO A 1 399 ? -7.150 10.824 -20.223 1.00 97.94 399 PRO A CA 1
ATOM 3118 C C . PRO A 1 399 ? -7.069 12.028 -19.272 1.00 97.94 399 PRO A C 1
ATOM 3120 O O . PRO A 1 399 ? -7.522 13.108 -19.641 1.00 97.94 399 PRO A O 1
ATOM 3123 N N . ALA A 1 400 ? -6.535 11.863 -18.055 1.00 98.00 400 ALA A N 1
ATOM 3124 C CA . ALA A 1 400 ? -6.313 12.972 -17.126 1.00 98.00 400 ALA A CA 1
ATOM 3125 C C . ALA A 1 400 ? -5.158 13.876 -17.592 1.00 98.00 400 ALA A C 1
ATOM 3127 O O . ALA A 1 400 ? -5.326 15.092 -17.627 1.00 98.00 400 ALA A O 1
ATOM 3128 N N . ALA A 1 401 ? -4.040 13.293 -18.032 1.00 97.94 401 ALA A N 1
ATOM 3129 C CA . ALA A 1 401 ? -2.925 14.012 -18.644 1.00 97.94 401 ALA A CA 1
ATOM 3130 C C . ALA A 1 401 ? -3.384 14.746 -19.914 1.00 97.94 401 ALA A C 1
ATOM 3132 O O . ALA A 1 401 ? -3.187 15.946 -20.033 1.00 97.94 401 ALA A O 1
ATOM 3133 N N . THR A 1 402 ? -4.137 14.091 -20.807 1.00 97.50 402 THR A N 1
ATOM 3134 C CA . THR A 1 402 ? -4.669 14.737 -22.025 1.00 97.50 402 THR A CA 1
ATOM 3135 C C . THR A 1 402 ? -5.511 15.992 -21.746 1.00 97.50 402 THR A C 1
ATOM 3137 O O . THR A 1 402 ? -5.591 16.868 -22.603 1.00 97.50 402 THR A O 1
ATOM 3140 N N . ARG A 1 403 ? -6.157 16.097 -20.575 1.00 97.44 403 ARG A N 1
ATOM 3141 C CA . ARG A 1 403 ? -6.955 17.276 -20.195 1.00 97.44 403 ARG A CA 1
ATOM 3142 C C . ARG A 1 403 ? -6.164 18.373 -19.480 1.00 97.44 403 ARG A C 1
ATOM 3144 O O . ARG A 1 403 ? -6.610 19.516 -19.511 1.00 97.44 403 ARG A O 1
ATOM 3151 N N . GLU A 1 404 ? -5.068 18.041 -18.798 1.00 95.50 404 GLU A N 1
ATOM 3152 C CA . GLU A 1 404 ? -4.380 18.957 -17.870 1.00 95.50 404 GLU A CA 1
ATOM 3153 C C . GLU A 1 404 ? -2.933 19.287 -18.257 1.00 95.50 404 GLU A C 1
ATOM 3155 O O . GLU A 1 404 ? -2.438 20.333 -17.844 1.00 95.50 404 GLU A O 1
ATOM 3160 N N . SER A 1 405 ? -2.268 18.447 -19.054 1.00 95.06 405 SER A N 1
ATOM 3161 C CA . SER A 1 405 ? -0.836 18.546 -19.356 1.00 95.06 405 SER A CA 1
ATOM 3162 C C . SER A 1 405 ? -0.540 18.780 -20.846 1.00 95.06 405 SER A C 1
ATOM 3164 O O . SER A 1 405 ? -1.440 18.802 -21.686 1.00 95.06 405 SER A O 1
ATOM 3166 N N . GLY A 1 406 ? 0.744 18.963 -21.180 1.00 95.38 406 GLY A N 1
ATOM 3167 C CA . GLY A 1 406 ? 1.204 19.151 -22.561 1.00 95.38 406 GLY A CA 1
ATOM 3168 C C . GLY A 1 406 ? 1.404 17.837 -23.337 1.00 95.38 406 GLY A C 1
ATOM 3169 O O . GLY A 1 406 ? 1.378 16.756 -22.737 1.00 95.38 406 GLY A O 1
ATOM 3170 N N . PRO A 1 407 ? 1.644 17.904 -24.662 1.00 96.31 407 PRO A N 1
ATOM 3171 C CA . PRO A 1 407 ? 1.835 16.723 -25.511 1.00 96.31 407 PRO A CA 1
ATOM 3172 C C . PRO A 1 407 ? 2.995 15.821 -25.063 1.00 96.31 407 PRO A C 1
ATOM 3174 O O . PRO A 1 407 ? 2.825 14.603 -25.009 1.00 96.31 407 PRO A O 1
ATOM 3177 N N . ALA A 1 408 ? 4.127 16.400 -24.647 1.00 95.12 408 ALA A N 1
ATOM 3178 C CA . ALA A 1 408 ? 5.272 15.653 -24.117 1.00 95.12 408 ALA A CA 1
ATOM 3179 C C . ALA A 1 408 ? 4.917 14.774 -22.894 1.00 95.12 408 ALA A C 1
ATOM 3181 O O . ALA A 1 408 ? 5.337 13.616 -22.800 1.00 95.12 408 ALA A O 1
ATOM 3182 N N . ASP A 1 409 ? 4.083 15.280 -21.977 1.00 96.25 409 ASP A N 1
ATOM 3183 C CA . ASP A 1 409 ? 3.615 14.516 -20.813 1.00 96.25 409 ASP A CA 1
ATOM 3184 C C . ASP A 1 409 ? 2.692 13.364 -21.238 1.00 96.25 409 ASP A C 1
ATOM 3186 O O . ASP A 1 409 ? 2.830 12.238 -20.755 1.00 96.25 409 ASP A O 1
ATOM 3190 N N . VAL A 1 410 ? 1.790 13.608 -22.195 1.00 97.75 410 VAL A N 1
ATOM 3191 C CA . VAL A 1 410 ? 0.897 12.577 -22.752 1.00 97.75 410 VAL A CA 1
ATOM 3192 C C . VAL A 1 410 ? 1.704 11.475 -23.447 1.00 97.75 410 VAL A C 1
ATOM 3194 O O . VAL A 1 410 ? 1.472 10.288 -23.199 1.00 97.75 410 VAL A O 1
ATOM 3197 N N . ALA A 1 411 ? 2.702 11.842 -24.256 1.00 97.44 411 ALA A N 1
ATOM 3198 C CA . ALA A 1 411 ? 3.616 10.894 -24.892 1.00 97.44 411 ALA A CA 1
ATOM 3199 C C . ALA A 1 411 ? 4.389 10.065 -23.852 1.00 97.44 411 ALA A C 1
ATOM 3201 O O . ALA A 1 411 ? 4.576 8.857 -24.016 1.00 97.44 411 ALA A O 1
ATOM 3202 N N . MET A 1 412 ? 4.797 10.674 -22.735 1.00 96.88 412 MET A N 1
ATOM 3203 C CA . MET A 1 412 ? 5.427 9.953 -21.632 1.00 96.88 412 MET A CA 1
ATOM 3204 C C . MET A 1 412 ? 4.481 8.932 -20.976 1.00 96.88 412 MET A C 1
ATOM 3206 O O . MET A 1 412 ? 4.924 7.814 -20.698 1.00 96.88 412 MET A O 1
ATOM 3210 N N . VAL A 1 413 ? 3.198 9.259 -20.766 1.00 98.06 413 VAL A N 1
ATOM 3211 C CA . VAL A 1 413 ? 2.213 8.289 -20.242 1.00 98.06 413 VAL A CA 1
ATOM 3212 C C . VAL A 1 413 ? 2.047 7.111 -21.205 1.00 98.06 413 VAL A C 1
ATOM 3214 O O . VAL A 1 413 ? 2.092 5.963 -20.760 1.00 98.06 413 VAL A O 1
ATOM 3217 N N . HIS A 1 414 ? 1.954 7.363 -22.514 1.00 98.25 414 HIS A N 1
ATOM 3218 C CA . HIS A 1 414 ? 1.927 6.307 -23.533 1.00 98.25 414 HIS A CA 1
ATOM 3219 C C . HIS A 1 414 ? 3.162 5.391 -23.460 1.00 98.25 414 HIS A C 1
ATOM 3221 O O . HIS A 1 414 ? 3.032 4.167 -23.476 1.00 98.25 414 HIS A O 1
ATOM 3227 N N . ARG A 1 415 ? 4.372 5.945 -23.284 1.00 97.12 415 ARG A N 1
ATOM 3228 C CA . ARG A 1 415 ? 5.591 5.130 -23.099 1.00 97.12 415 ARG A CA 1
ATOM 3229 C C . ARG A 1 415 ? 5.533 4.262 -21.839 1.00 97.12 415 ARG A C 1
ATOM 3231 O O . ARG A 1 415 ? 5.986 3.118 -21.864 1.00 97.12 415 ARG A O 1
ATOM 3238 N N . MET A 1 416 ? 4.973 4.768 -20.739 1.00 97.50 416 MET A N 1
ATOM 3239 C CA . MET A 1 416 ? 4.792 3.971 -19.517 1.00 97.50 416 MET A CA 1
ATOM 3240 C C . MET A 1 416 ? 3.715 2.889 -19.688 1.00 97.50 416 MET A C 1
ATOM 3242 O O . MET A 1 416 ? 3.895 1.763 -19.219 1.00 97.50 416 MET A O 1
ATOM 3246 N N . LEU A 1 417 ? 2.619 3.170 -20.399 1.00 98.19 417 LEU A N 1
ATOM 3247 C CA . LEU A 1 417 ? 1.630 2.147 -20.759 1.00 98.19 417 LEU A CA 1
ATOM 3248 C C . LEU A 1 417 ? 2.272 1.047 -21.600 1.00 98.19 417 LEU A C 1
ATOM 3250 O O . LEU A 1 417 ? 2.111 -0.131 -21.289 1.00 98.19 417 LEU A O 1
ATOM 3254 N N . ALA A 1 418 ? 3.078 1.418 -22.592 1.00 97.50 418 ALA A N 1
ATOM 3255 C CA . ALA A 1 418 ? 3.790 0.462 -23.423 1.00 97.50 418 ALA A CA 1
ATOM 3256 C C . ALA A 1 418 ? 4.756 -0.427 -22.636 1.00 97.50 418 ALA A C 1
ATOM 3258 O O . ALA A 1 418 ? 4.740 -1.645 -22.802 1.00 97.50 418 ALA A O 1
ATOM 3259 N N . GLY A 1 419 ? 5.569 0.161 -21.750 1.00 95.06 419 GLY A N 1
ATOM 3260 C CA . GLY A 1 419 ? 6.456 -0.601 -20.868 1.00 95.06 419 GLY A CA 1
ATOM 3261 C C . GLY A 1 419 ? 5.686 -1.587 -19.983 1.00 95.06 419 GLY A C 1
ATOM 3262 O O . GLY A 1 419 ? 6.129 -2.715 -19.775 1.00 95.06 419 GLY A O 1
ATOM 3263 N N . THR A 1 420 ? 4.492 -1.195 -19.533 1.00 97.25 420 THR A N 1
ATOM 3264 C CA . THR A 1 420 ? 3.613 -2.048 -18.727 1.00 97.25 420 THR A CA 1
ATOM 3265 C C . THR A 1 420 ? 2.980 -3.172 -19.551 1.00 97.25 420 THR A C 1
ATOM 3267 O O . THR A 1 420 ? 3.011 -4.326 -19.130 1.00 97.25 420 THR A O 1
ATOM 3270 N N . HIS A 1 421 ? 2.468 -2.876 -20.749 1.00 96.50 421 HIS A N 1
ATOM 3271 C CA . HIS A 1 421 ? 1.949 -3.885 -21.676 1.00 96.50 421 HIS A CA 1
ATOM 3272 C C . HIS A 1 421 ? 3.024 -4.893 -22.084 1.00 96.50 421 HIS A C 1
ATOM 3274 O O . HIS A 1 421 ? 2.755 -6.091 -22.097 1.00 96.50 421 HIS A O 1
ATOM 3280 N N . ARG A 1 422 ? 4.251 -4.427 -22.346 1.00 93.00 422 ARG A N 1
ATOM 3281 C CA . ARG A 1 422 ? 5.410 -5.281 -22.625 1.00 93.00 422 ARG A CA 1
ATOM 3282 C C . ARG A 1 422 ? 5.681 -6.246 -21.470 1.00 93.00 422 ARG A C 1
ATOM 3284 O O . ARG A 1 422 ? 5.819 -7.438 -21.713 1.00 93.00 422 ARG A O 1
ATOM 3291 N N . ALA A 1 423 ? 5.709 -5.757 -20.229 1.00 89.94 423 ALA A N 1
ATOM 3292 C CA . ALA A 1 423 ? 5.927 -6.607 -19.056 1.00 89.94 423 ALA A CA 1
ATOM 3293 C C . ALA A 1 423 ? 4.821 -7.663 -18.859 1.00 89.94 423 ALA A C 1
ATOM 3295 O O . ALA A 1 423 ? 5.098 -8.764 -18.396 1.00 89.94 423 ALA A O 1
ATOM 3296 N N . LEU A 1 424 ? 3.585 -7.353 -19.266 1.00 90.44 424 LEU A N 1
ATOM 3297 C CA . LEU A 1 424 ? 2.450 -8.283 -19.258 1.00 90.44 424 LEU A CA 1
ATOM 3298 C C . LEU A 1 424 ? 2.413 -9.233 -20.473 1.00 90.44 424 LEU A C 1
ATOM 3300 O O . LEU A 1 424 ? 1.528 -10.080 -20.546 1.00 90.44 424 LEU A O 1
ATOM 3304 N N . GLY A 1 425 ? 3.337 -9.102 -21.433 1.00 90.06 425 GLY A N 1
ATOM 3305 C CA . GLY A 1 425 ? 3.360 -9.900 -22.666 1.00 90.06 425 GLY A CA 1
ATOM 3306 C C . GLY A 1 425 ? 2.397 -9.426 -23.765 1.00 90.06 425 GLY A C 1
ATOM 3307 O O . GLY A 1 425 ? 2.275 -10.074 -24.804 1.00 90.06 425 GLY A O 1
ATOM 3308 N N . ASN A 1 426 ? 1.743 -8.274 -23.595 1.00 94.12 426 ASN A N 1
ATOM 3309 C CA . ASN A 1 426 ? 0.776 -7.718 -24.545 1.00 94.12 426 ASN A CA 1
ATOM 3310 C C . ASN A 1 426 ? 1.482 -6.882 -25.628 1.00 94.12 426 ASN A C 1
ATOM 3312 O O . ASN A 1 426 ? 1.321 -5.662 -25.701 1.00 94.12 426 ASN A O 1
ATOM 3316 N N . ALA A 1 427 ? 2.281 -7.534 -26.477 1.00 92.12 427 ALA A N 1
ATOM 3317 C CA . ALA A 1 427 ? 3.137 -6.857 -27.458 1.00 92.12 427 ALA A CA 1
ATOM 3318 C C . ALA A 1 427 ? 2.365 -5.943 -28.431 1.00 92.12 427 ALA A C 1
ATOM 3320 O O . ALA A 1 427 ? 2.808 -4.833 -28.717 1.00 92.12 427 ALA A O 1
ATOM 3321 N N . ALA A 1 428 ? 1.186 -6.368 -28.902 1.00 94.69 428 ALA A N 1
ATOM 3322 C CA . ALA A 1 428 ? 0.378 -5.581 -29.836 1.00 94.69 428 ALA A CA 1
ATOM 3323 C C . ALA A 1 428 ? -0.098 -4.248 -29.231 1.00 94.69 428 ALA A C 1
ATOM 3325 O O . ALA A 1 428 ? -0.069 -3.214 -29.901 1.00 94.69 428 ALA A O 1
ATOM 3326 N N . ASP A 1 429 ? -0.502 -4.262 -27.959 1.00 96.75 429 ASP A N 1
ATOM 3327 C CA . ASP A 1 429 ? -0.899 -3.047 -27.252 1.00 96.75 429 ASP A CA 1
ATOM 3328 C C . ASP A 1 429 ? 0.318 -2.165 -26.975 1.00 96.75 429 ASP A C 1
ATOM 3330 O O . ASP A 1 429 ? 0.272 -0.969 -27.246 1.00 96.75 429 ASP A O 1
ATOM 3334 N N . ALA A 1 430 ? 1.445 -2.756 -26.561 1.00 96.94 430 ALA A N 1
ATOM 3335 C CA . ALA A 1 430 ? 2.688 -2.017 -26.362 1.00 96.94 430 ALA A CA 1
ATOM 3336 C C . ALA A 1 430 ? 3.149 -1.280 -27.635 1.00 96.94 430 ALA A C 1
ATOM 3338 O O . ALA A 1 430 ? 3.516 -0.108 -27.558 1.00 96.94 430 ALA A O 1
ATOM 3339 N N . MET A 1 431 ? 3.067 -1.918 -28.811 1.00 96.25 431 MET A N 1
ATOM 3340 C CA . MET A 1 431 ? 3.366 -1.256 -30.088 1.00 96.25 431 MET A CA 1
ATOM 3341 C C . MET A 1 431 ? 2.408 -0.095 -30.372 1.00 96.25 431 MET A C 1
ATOM 3343 O O . MET A 1 431 ? 2.846 0.963 -30.821 1.00 96.25 431 MET A O 1
ATOM 3347 N N . ARG A 1 432 ? 1.103 -0.270 -30.119 1.00 97.06 432 ARG A N 1
ATOM 3348 C CA . ARG A 1 432 ? 0.100 0.781 -30.354 1.00 97.06 432 ARG A CA 1
ATOM 3349 C C . ARG A 1 432 ? 0.382 2.015 -29.502 1.00 97.06 432 ARG A C 1
ATOM 3351 O O . ARG A 1 432 ? 0.385 3.125 -30.029 1.00 97.06 432 ARG A O 1
ATOM 3358 N N . GLU A 1 433 ? 0.657 1.806 -28.219 1.00 98.06 433 GLU A N 1
ATOM 3359 C CA . GLU A 1 433 ? 0.984 2.877 -27.279 1.00 98.06 433 GLU A CA 1
ATOM 3360 C C . GLU A 1 433 ? 2.280 3.602 -27.680 1.00 98.06 433 GLU A C 1
ATOM 3362 O O . GLU A 1 433 ? 2.317 4.831 -27.704 1.00 98.06 433 GLU A O 1
ATOM 3367 N N . LEU A 1 434 ? 3.328 2.875 -28.088 1.00 96.88 434 LEU A N 1
ATOM 3368 C CA . LEU A 1 434 ? 4.587 3.492 -28.530 1.00 96.88 434 LEU A CA 1
ATOM 3369 C C . LEU A 1 434 ? 4.462 4.271 -29.835 1.00 96.88 434 LEU A C 1
ATOM 3371 O O . LEU A 1 434 ? 5.021 5.360 -29.938 1.00 96.88 434 LEU A O 1
ATOM 3375 N N . ASN A 1 435 ? 3.720 3.752 -30.812 1.00 96.19 435 ASN A N 1
ATOM 3376 C CA . ASN A 1 435 ? 3.442 4.485 -32.046 1.00 96.19 435 ASN A CA 1
ATOM 3377 C C . ASN A 1 435 ? 2.651 5.768 -31.755 1.00 96.19 435 ASN A C 1
ATOM 3379 O O . ASN A 1 435 ? 2.906 6.804 -32.367 1.00 96.19 435 ASN A O 1
ATOM 3383 N N . GLY A 1 436 ? 1.730 5.721 -30.785 1.00 96.25 436 GLY A N 1
ATOM 3384 C CA . GLY A 1 436 ? 1.060 6.904 -30.250 1.00 96.25 436 GLY A CA 1
ATOM 3385 C C . GLY A 1 436 ? 2.046 7.911 -29.660 1.00 96.25 436 GLY A C 1
ATOM 3386 O O . GLY A 1 436 ? 2.018 9.074 -30.052 1.00 96.25 436 GLY A O 1
ATOM 3387 N N . ALA A 1 437 ? 2.948 7.459 -28.783 1.00 97.50 437 ALA A N 1
ATOM 3388 C CA . ALA A 1 437 ? 3.962 8.309 -28.162 1.00 97.50 437 ALA A CA 1
ATOM 3389 C C . ALA A 1 437 ? 4.892 8.974 -29.188 1.00 97.50 437 ALA A C 1
ATOM 3391 O O . ALA A 1 437 ? 5.077 10.184 -29.132 1.00 97.50 437 ALA A O 1
ATOM 3392 N N . VAL A 1 438 ? 5.445 8.201 -30.131 1.00 97.44 438 VAL A N 1
ATOM 3393 C CA . VAL A 1 438 ? 6.359 8.719 -31.163 1.00 97.44 438 VAL A CA 1
ATOM 3394 C C . VAL A 1 438 ? 5.653 9.743 -32.041 1.00 97.44 438 VAL A C 1
ATOM 3396 O O . VAL A 1 438 ? 6.197 10.818 -32.247 1.00 97.44 438 VAL A O 1
ATOM 3399 N N . ARG A 1 439 ? 4.423 9.458 -32.488 1.00 97.50 439 ARG A N 1
ATOM 3400 C CA . ARG A 1 439 ? 3.641 10.402 -33.295 1.00 97.50 439 ARG A CA 1
ATOM 3401 C C . ARG A 1 439 ? 3.374 11.709 -32.552 1.00 97.50 439 ARG A C 1
ATOM 3403 O O . ARG A 1 439 ? 3.573 12.767 -33.127 1.00 97.50 439 ARG A O 1
ATOM 3410 N N . ILE A 1 440 ? 2.954 11.640 -31.286 1.00 97.75 440 ILE A N 1
ATOM 3411 C CA . ILE A 1 440 ? 2.706 12.842 -30.474 1.00 97.75 440 ILE A CA 1
ATOM 3412 C C . ILE A 1 440 ? 3.992 13.662 -30.324 1.00 97.75 440 ILE A C 1
ATOM 3414 O O . ILE A 1 440 ? 3.951 14.875 -30.486 1.00 97.75 440 ILE A O 1
ATOM 3418 N N . SER A 1 441 ? 5.123 13.012 -30.040 1.00 97.12 441 SER A N 1
ATOM 3419 C CA . SER A 1 441 ? 6.408 13.701 -29.913 1.00 97.12 441 SER A CA 1
ATOM 3420 C C . SER A 1 441 ? 6.906 14.286 -31.239 1.00 97.12 441 SER A C 1
ATOM 3422 O O . SER A 1 441 ? 7.412 15.401 -31.239 1.00 97.12 441 SER A O 1
ATOM 3424 N N . ASP A 1 442 ? 6.741 13.585 -32.365 1.00 96.19 442 ASP A N 1
ATOM 3425 C CA . ASP A 1 442 ? 7.102 14.106 -33.690 1.00 96.19 442 ASP A CA 1
ATOM 3426 C C . ASP A 1 442 ? 6.228 15.316 -34.073 1.00 96.19 442 ASP A C 1
ATOM 3428 O O . ASP A 1 442 ? 6.753 16.314 -34.564 1.00 96.19 442 ASP A O 1
ATOM 3432 N N . ASP A 1 443 ? 4.918 15.260 -33.800 1.00 96.88 443 ASP A N 1
ATOM 3433 C CA . ASP A 1 443 ? 3.977 16.358 -34.065 1.00 96.88 443 ASP A CA 1
ATOM 3434 C C . ASP A 1 443 ? 4.263 17.596 -33.182 1.00 96.88 443 ASP A C 1
ATOM 3436 O O . ASP A 1 443 ? 4.069 18.728 -33.626 1.00 96.88 443 ASP A O 1
ATOM 3440 N N . ASP A 1 444 ? 4.731 17.393 -31.942 1.00 95.94 444 ASP A N 1
ATOM 3441 C CA . ASP A 1 444 ? 5.087 18.454 -30.979 1.00 95.94 444 ASP A CA 1
ATOM 3442 C C . ASP A 1 444 ? 6.526 18.983 -31.159 1.00 95.94 444 ASP A C 1
ATOM 3444 O O . ASP A 1 444 ? 6.896 20.009 -30.589 1.00 95.94 444 ASP A O 1
ATOM 3448 N N . GLY A 1 445 ? 7.360 18.296 -31.949 1.00 94.94 445 GLY A N 1
ATOM 3449 C CA . GLY A 1 445 ? 8.788 18.600 -32.084 1.00 94.94 445 GLY A CA 1
ATOM 3450 C C . GLY A 1 445 ? 9.638 18.197 -30.868 1.00 94.94 445 GLY A C 1
ATOM 3451 O O . GLY A 1 445 ? 10.767 18.668 -30.719 1.00 94.94 445 GLY A O 1
ATOM 3452 N N . ASP A 1 446 ? 9.130 17.319 -29.999 1.00 95.12 446 ASP A N 1
ATOM 3453 C CA . ASP A 1 446 ? 9.853 16.758 -28.855 1.00 95.12 446 ASP A CA 1
ATOM 3454 C C . ASP A 1 446 ? 10.821 15.652 -29.312 1.00 95.12 446 ASP A C 1
ATOM 3456 O O . ASP A 1 446 ? 10.524 14.452 -29.273 1.00 95.12 446 ASP A O 1
ATOM 3460 N N . VAL A 1 447 ? 12.015 16.070 -29.740 1.00 95.88 447 VAL A N 1
ATOM 3461 C CA . VAL A 1 447 ? 13.082 15.174 -30.219 1.00 95.88 447 VAL A CA 1
ATOM 3462 C C . VAL A 1 447 ? 13.440 14.112 -29.172 1.00 95.88 447 VAL A C 1
ATOM 3464 O O . VAL A 1 447 ? 13.615 12.938 -29.511 1.00 95.88 447 VAL A O 1
ATOM 3467 N N . LEU A 1 448 ? 13.498 14.495 -27.891 1.00 94.69 448 LEU A N 1
ATOM 3468 C CA . LEU A 1 448 ? 13.843 13.586 -26.797 1.00 94.69 448 LEU A CA 1
ATOM 3469 C C . LEU A 1 448 ? 12.753 12.526 -26.593 1.00 94.69 448 LEU A C 1
ATOM 3471 O O . LEU A 1 448 ? 13.051 11.332 -26.496 1.00 94.69 448 LEU A O 1
ATOM 3475 N N . GLY A 1 449 ? 11.484 12.937 -26.545 1.00 93.62 449 GLY A N 1
ATOM 3476 C CA . GLY A 1 449 ? 10.348 12.026 -26.417 1.00 93.62 449 GLY A CA 1
ATOM 3477 C C . GLY A 1 449 ? 10.261 11.032 -27.572 1.00 93.62 449 GLY A C 1
ATOM 3478 O O . GLY A 1 449 ? 10.082 9.829 -27.338 1.00 93.62 449 GLY A O 1
ATOM 3479 N N . ALA A 1 450 ? 10.487 11.502 -28.801 1.00 95.88 450 ALA A N 1
ATOM 3480 C CA . ALA A 1 450 ? 10.482 10.659 -29.988 1.00 95.88 450 ALA A CA 1
ATOM 3481 C C . ALA A 1 450 ? 11.651 9.653 -29.976 1.00 95.88 450 ALA A C 1
ATOM 3483 O O . ALA A 1 450 ? 11.452 8.472 -30.276 1.00 95.88 450 ALA A O 1
ATOM 3484 N N . ALA A 1 451 ? 12.852 10.071 -29.553 1.00 96.94 451 ALA A N 1
ATOM 3485 C CA . ALA A 1 451 ? 14.012 9.189 -29.383 1.00 96.94 451 ALA A CA 1
ATOM 3486 C C . ALA A 1 451 ? 13.765 8.090 -28.332 1.00 96.94 451 ALA A C 1
ATOM 3488 O O . ALA A 1 451 ? 14.007 6.909 -28.595 1.00 96.94 451 ALA A O 1
ATOM 3489 N N . LEU A 1 452 ? 13.202 8.446 -27.171 1.00 95.19 452 LEU A N 1
ATOM 3490 C CA . LEU A 1 452 ? 12.830 7.492 -26.118 1.00 95.19 452 LEU A CA 1
ATOM 3491 C C . LEU A 1 452 ? 11.754 6.496 -26.587 1.00 95.19 452 LEU A C 1
ATOM 3493 O O . LEU A 1 452 ? 11.806 5.307 -26.251 1.00 95.19 452 LEU A O 1
ATOM 3497 N N . GLY A 1 453 ? 10.777 6.964 -27.370 1.00 95.56 453 GLY A N 1
ATOM 3498 C CA . GLY A 1 453 ? 9.753 6.115 -27.983 1.00 95.56 453 GLY A CA 1
ATOM 3499 C C . GLY A 1 453 ? 10.350 5.117 -28.978 1.00 95.56 453 GLY A C 1
ATOM 3500 O O . GLY A 1 453 ? 10.092 3.917 -28.873 1.00 95.56 453 GLY A O 1
ATOM 3501 N N . ARG A 1 454 ? 11.217 5.588 -29.883 1.00 97.19 454 ARG A N 1
ATOM 3502 C CA . ARG A 1 454 ? 11.921 4.755 -30.875 1.00 97.19 454 ARG A CA 1
ATOM 3503 C C . ARG A 1 454 ? 12.851 3.734 -30.226 1.00 97.19 454 ARG A C 1
ATOM 3505 O O . ARG A 1 454 ? 12.837 2.574 -30.625 1.00 97.19 454 ARG A O 1
ATOM 3512 N N . HIS A 1 455 ? 13.591 4.113 -29.183 1.00 96.94 455 HIS A N 1
ATOM 3513 C CA . HIS A 1 455 ? 14.385 3.160 -28.399 1.00 96.94 455 HIS A CA 1
ATOM 3514 C C . HIS A 1 455 ? 13.512 2.031 -27.846 1.00 96.94 455 HIS A C 1
ATOM 3516 O O . HIS A 1 455 ? 13.828 0.858 -28.031 1.00 96.94 455 HIS A O 1
ATOM 3522 N N . THR A 1 456 ? 12.376 2.370 -27.234 1.00 95.38 456 THR A N 1
ATOM 3523 C CA . THR A 1 456 ? 11.482 1.362 -26.648 1.00 95.38 456 THR A CA 1
ATOM 3524 C C . THR A 1 456 ? 10.826 0.478 -27.721 1.00 95.38 456 THR A C 1
ATOM 3526 O O . THR A 1 456 ? 10.674 -0.722 -27.492 1.00 95.38 456 THR A O 1
ATOM 3529 N N . LEU A 1 457 ? 10.500 1.025 -28.904 1.00 96.25 457 LEU A N 1
ATOM 3530 C CA . LEU A 1 457 ? 10.038 0.246 -30.067 1.00 96.25 457 LEU A CA 1
ATOM 3531 C C . LEU A 1 457 ? 11.093 -0.760 -30.520 1.00 96.25 457 LEU A C 1
ATOM 3533 O O . LEU A 1 457 ? 10.771 -1.931 -30.704 1.00 96.25 457 LEU A O 1
ATOM 3537 N N . GLY A 1 458 ? 12.351 -0.326 -30.636 1.00 96.38 458 GLY A N 1
ATOM 3538 C CA . GLY A 1 458 ? 13.461 -1.208 -30.990 1.00 96.38 458 GLY A CA 1
ATOM 3539 C C . GLY A 1 458 ? 13.595 -2.376 -30.013 1.00 96.38 458 GLY A C 1
ATOM 3540 O O . GLY A 1 458 ? 13.734 -3.523 -30.433 1.00 96.38 458 GLY A O 1
ATOM 3541 N N . VAL A 1 459 ? 13.465 -2.121 -28.706 1.00 94.62 459 VAL A N 1
ATOM 3542 C CA . VAL A 1 459 ? 13.498 -3.199 -27.704 1.00 94.62 459 VAL A CA 1
ATOM 3543 C C . VAL A 1 459 ? 12.327 -4.173 -27.882 1.00 94.62 459 VAL A C 1
ATOM 3545 O O . VAL A 1 459 ? 12.533 -5.383 -27.830 1.00 94.62 459 VAL A O 1
ATOM 3548 N N . LEU A 1 460 ? 11.113 -3.674 -28.126 1.00 94.56 460 LEU A N 1
ATOM 3549 C CA . LEU A 1 460 ? 9.934 -4.523 -28.315 1.00 94.56 460 LEU A CA 1
ATOM 3550 C C . LEU A 1 460 ? 10.032 -5.390 -29.583 1.00 94.56 460 LEU A C 1
ATOM 3552 O O . LEU A 1 460 ? 9.676 -6.566 -29.550 1.00 94.56 460 LEU A O 1
ATOM 3556 N N . LEU A 1 461 ? 10.548 -4.834 -30.682 1.00 94.50 461 LEU A N 1
ATOM 3557 C CA . LEU A 1 461 ? 10.789 -5.565 -31.931 1.00 94.50 461 LEU A CA 1
ATOM 3558 C C . LEU A 1 461 ? 11.869 -6.637 -31.764 1.00 94.50 461 LEU A C 1
ATOM 3560 O O . LEU A 1 461 ? 11.705 -7.752 -32.257 1.00 94.50 461 LEU A O 1
ATOM 3564 N N . GLN A 1 462 ? 12.944 -6.331 -31.031 1.00 94.19 462 GLN A N 1
ATOM 3565 C CA . GLN A 1 462 ? 13.992 -7.301 -30.717 1.00 94.19 462 GLN A CA 1
ATOM 3566 C C . GLN A 1 462 ? 13.424 -8.484 -29.918 1.00 94.19 462 GLN A C 1
ATOM 3568 O O . GLN A 1 462 ? 13.590 -9.631 -30.331 1.00 94.19 462 GLN A O 1
ATOM 3573 N N . GLU A 1 463 ? 12.676 -8.222 -28.844 1.00 90.19 463 GLU A N 1
ATOM 3574 C CA . GLU A 1 463 ? 12.024 -9.277 -28.053 1.00 90.19 463 GLU A CA 1
ATOM 3575 C C . GLU A 1 463 ? 10.983 -10.069 -28.860 1.00 90.19 463 GLU A C 1
ATOM 3577 O O . GLU A 1 463 ? 10.827 -11.274 -28.658 1.00 90.19 463 GLU A O 1
ATOM 3582 N N . GLY A 1 464 ? 10.310 -9.410 -29.808 1.00 90.50 464 GLY A N 1
ATOM 3583 C CA . GLY A 1 464 ? 9.371 -10.019 -30.752 1.00 90.50 464 GLY A CA 1
ATOM 3584 C C . GLY A 1 464 ? 10.020 -10.850 -31.865 1.00 90.50 464 GLY A C 1
ATOM 3585 O O . GLY A 1 464 ? 9.303 -11.457 -32.658 1.00 90.50 464 GLY A O 1
ATOM 3586 N N . GLY A 1 465 ? 11.355 -10.913 -31.936 1.00 92.44 465 GLY A N 1
ATOM 3587 C CA . GLY A 1 465 ? 12.081 -11.698 -32.937 1.00 92.44 465 GLY A CA 1
ATOM 3588 C C . GLY A 1 465 ? 12.321 -10.986 -34.272 1.00 92.44 465 GLY A C 1
ATOM 3589 O O . GLY A 1 465 ? 12.677 -11.649 -35.244 1.00 92.44 465 GLY A O 1
ATOM 3590 N N . ALA A 1 466 ? 12.189 -9.657 -34.313 1.00 95.56 466 ALA A N 1
ATOM 3591 C CA . ALA A 1 466 ? 12.501 -8.804 -35.462 1.00 95.56 466 ALA A CA 1
ATOM 3592 C C . ALA A 1 466 ? 13.726 -7.891 -35.193 1.00 95.56 466 ALA A C 1
ATOM 3594 O O . ALA A 1 466 ? 13.625 -6.664 -35.269 1.00 95.56 466 ALA A O 1
ATOM 3595 N N . PRO A 1 467 ? 14.920 -8.445 -34.883 1.00 95.19 467 PRO A N 1
ATOM 3596 C CA . PRO A 1 467 ? 16.098 -7.644 -34.539 1.00 95.19 467 PRO A CA 1
ATOM 3597 C C . PRO A 1 467 ? 16.625 -6.781 -35.700 1.00 95.19 467 PRO A C 1
ATOM 3599 O O . PRO A 1 467 ? 17.337 -5.813 -35.455 1.00 95.19 467 PRO A O 1
ATOM 3602 N N . GLY A 1 468 ? 16.285 -7.100 -36.956 1.00 95.75 468 GLY A N 1
ATOM 3603 C CA . GLY A 1 468 ? 16.615 -6.262 -38.116 1.00 95.75 468 GLY A CA 1
ATOM 3604 C C . GLY A 1 468 ? 15.872 -4.924 -38.096 1.00 95.75 468 GLY A C 1
ATOM 3605 O O . GLY A 1 468 ? 16.507 -3.876 -38.129 1.00 95.75 468 GLY A O 1
ATOM 3606 N N . GLU A 1 469 ? 14.545 -4.963 -37.949 1.00 96.00 469 GLU A N 1
ATOM 3607 C CA . GLU A 1 469 ? 13.701 -3.764 -37.813 1.00 96.00 469 GLU A CA 1
ATOM 3608 C C . GLU A 1 469 ? 14.047 -2.981 -36.537 1.00 96.00 469 GLU A C 1
ATOM 3610 O O . GLU A 1 469 ? 14.094 -1.751 -36.535 1.00 96.00 469 GLU A O 1
ATOM 3615 N N . ALA A 1 470 ? 14.387 -3.686 -35.451 1.00 96.88 470 ALA A N 1
ATOM 3616 C CA . ALA A 1 470 ? 14.848 -3.052 -34.220 1.00 96.88 470 ALA A CA 1
ATOM 3617 C C . ALA A 1 470 ? 16.069 -2.140 -34.439 1.00 96.88 470 ALA A C 1
ATOM 3619 O O . ALA A 1 470 ? 16.141 -1.062 -33.847 1.00 96.88 470 ALA A O 1
ATOM 3620 N N . LEU A 1 471 ? 17.018 -2.540 -35.297 1.00 97.62 471 LEU A N 1
ATOM 3621 C CA . LEU A 1 471 ? 18.214 -1.745 -35.598 1.00 97.62 471 LEU A CA 1
ATOM 3622 C C . LEU A 1 471 ? 17.890 -0.423 -36.301 1.00 97.62 471 LEU A C 1
ATOM 3624 O O . LEU A 1 471 ? 18.610 0.548 -36.076 1.00 97.62 471 LEU A O 1
ATOM 3628 N N . GLU A 1 472 ? 16.822 -0.350 -37.099 1.00 96.50 472 GLU A N 1
ATOM 3629 C CA . GLU A 1 472 ? 16.389 0.901 -37.736 1.00 96.50 472 GLU A CA 1
ATOM 3630 C C . GLU A 1 472 ? 15.897 1.901 -36.683 1.00 96.50 472 GLU A C 1
ATOM 3632 O O . GLU A 1 472 ? 16.349 3.048 -36.632 1.00 96.50 472 GLU A O 1
ATOM 3637 N N . HIS A 1 473 ? 15.043 1.436 -35.768 1.00 97.06 473 HIS A N 1
ATOM 3638 C CA . HIS A 1 473 ? 14.546 2.249 -34.659 1.00 97.06 473 HIS A CA 1
ATOM 3639 C C . HIS A 1 473 ? 15.655 2.662 -33.687 1.00 97.06 473 HIS A C 1
ATOM 3641 O O . HIS A 1 473 ? 15.692 3.815 -33.249 1.00 97.06 473 HIS A O 1
ATOM 3647 N N . PHE A 1 474 ? 16.584 1.755 -33.373 1.00 98.12 474 PHE A N 1
ATOM 3648 C CA . PHE A 1 474 ? 17.753 2.092 -32.568 1.00 98.12 474 PHE A CA 1
ATOM 3649 C C . PHE A 1 474 ? 18.671 3.092 -33.274 1.00 98.12 474 PHE A C 1
ATOM 3651 O O . PHE A 1 474 ? 19.156 4.007 -32.621 1.00 98.12 474 PHE A O 1
ATOM 3658 N N . GLY A 1 475 ? 18.886 2.967 -34.585 1.00 97.44 475 GLY A N 1
ATOM 3659 C CA . GLY A 1 475 ? 19.685 3.921 -35.355 1.00 97.44 475 GLY A CA 1
ATOM 3660 C C . GLY A 1 475 ? 19.112 5.336 -35.287 1.00 97.44 475 GLY A C 1
ATOM 3661 O O . GLY A 1 475 ? 19.825 6.269 -34.928 1.00 97.44 475 GLY A O 1
ATOM 3662 N N . ALA A 1 476 ? 17.806 5.478 -35.529 1.00 96.25 476 ALA A N 1
ATOM 3663 C CA . ALA A 1 476 ? 17.120 6.766 -35.432 1.00 96.25 476 ALA A CA 1
ATOM 3664 C C . ALA A 1 476 ? 17.168 7.359 -34.011 1.00 96.25 476 ALA A C 1
ATOM 3666 O O . ALA A 1 476 ? 17.386 8.558 -33.847 1.00 96.25 476 ALA A O 1
ATOM 3667 N N . ALA A 1 477 ? 16.994 6.528 -32.976 1.00 98.00 477 ALA A N 1
ATOM 3668 C CA . ALA A 1 477 ? 17.111 6.973 -31.588 1.00 98.00 477 ALA A CA 1
ATOM 3669 C C . ALA A 1 477 ? 18.545 7.406 -31.237 1.00 98.00 477 ALA A C 1
ATOM 3671 O O . ALA A 1 477 ? 18.722 8.421 -30.570 1.00 98.00 477 ALA A O 1
ATOM 3672 N N . LEU A 1 478 ? 19.564 6.669 -31.698 1.00 98.12 478 LEU A N 1
ATOM 3673 C CA . LEU A 1 478 ? 20.968 6.988 -31.432 1.00 98.12 478 LEU A CA 1
ATOM 3674 C C . LEU A 1 478 ? 21.343 8.352 -32.011 1.00 98.12 478 LEU A C 1
ATOM 3676 O O . LEU A 1 478 ? 21.899 9.166 -31.283 1.00 98.12 478 LEU A O 1
ATOM 3680 N N . SER A 1 479 ? 20.987 8.621 -33.271 1.00 97.62 479 SER A N 1
ATOM 3681 C CA . SER A 1 479 ? 21.262 9.916 -33.904 1.00 97.62 479 SER A CA 1
ATOM 3682 C C . SER A 1 479 ? 20.617 11.080 -33.150 1.00 97.62 479 SER A C 1
ATOM 3684 O O . SER A 1 479 ? 21.261 12.103 -32.947 1.00 97.62 479 SER A O 1
ATOM 3686 N N . ALA A 1 480 ? 19.382 10.908 -32.670 1.00 97.12 480 ALA A N 1
ATOM 3687 C CA . ALA A 1 480 ? 18.701 11.931 -31.880 1.00 97.12 480 ALA A CA 1
ATOM 3688 C C . ALA A 1 480 ? 19.364 12.156 -30.507 1.00 97.12 480 ALA A C 1
ATOM 3690 O O . ALA A 1 480 ? 19.539 13.296 -30.087 1.00 97.12 480 ALA A O 1
ATOM 3691 N N . PHE A 1 481 ? 19.779 11.097 -29.802 1.00 97.12 481 PHE A N 1
ATOM 3692 C CA . PHE A 1 481 ? 20.503 11.257 -28.533 1.00 97.12 481 PHE A CA 1
ATOM 3693 C C . PHE A 1 481 ? 21.926 11.811 -28.712 1.00 97.12 481 PHE A C 1
ATOM 3695 O O . PHE A 1 481 ? 22.450 12.433 -27.790 1.00 97.12 481 PHE A O 1
ATOM 3702 N N . GLU A 1 482 ? 22.563 11.592 -29.865 1.00 96.69 482 GLU A N 1
ATOM 3703 C CA . GLU A 1 482 ? 23.826 12.244 -30.232 1.00 96.69 482 GLU A CA 1
ATOM 3704 C C . GLU A 1 482 ? 23.624 13.745 -30.487 1.00 96.69 482 GLU A C 1
ATOM 3706 O O . GLU A 1 482 ? 24.396 14.543 -29.972 1.00 96.69 482 GLU A O 1
ATOM 3711 N N . GLU A 1 483 ? 22.558 14.146 -31.188 1.00 96.62 483 GLU A N 1
ATOM 3712 C CA . GLU A 1 483 ? 22.213 15.563 -31.401 1.00 96.62 483 GLU A CA 1
ATOM 3713 C C . GLU A 1 483 ? 21.882 16.301 -30.092 1.00 96.62 483 GLU A C 1
ATOM 3715 O O . GLU A 1 483 ? 22.197 17.479 -29.938 1.00 96.62 483 GLU A O 1
ATOM 3720 N N . LEU A 1 484 ? 21.264 15.603 -29.137 1.00 95.75 484 LEU A N 1
ATOM 3721 C CA . LEU A 1 484 ? 20.889 16.146 -27.829 1.00 95.75 484 LEU A CA 1
ATOM 3722 C C . LEU A 1 484 ? 22.014 16.098 -26.780 1.00 95.75 484 LEU A C 1
ATOM 3724 O O . LEU A 1 484 ? 21.778 16.501 -25.640 1.00 95.75 484 LEU A O 1
ATOM 3728 N N . ASP A 1 485 ? 23.192 15.562 -27.121 1.00 95.25 485 ASP A N 1
ATOM 3729 C CA . ASP A 1 485 ? 24.280 15.270 -26.174 1.00 95.25 485 ASP A CA 1
ATOM 3730 C C . ASP A 1 485 ? 23.827 14.427 -24.951 1.00 95.25 485 ASP A C 1
ATOM 3732 O O . ASP A 1 485 ? 24.383 14.513 -23.851 1.00 95.25 485 ASP A O 1
ATOM 3736 N N . ASP A 1 486 ? 22.810 13.571 -25.124 1.00 93.81 486 ASP A N 1
ATOM 3737 C CA . ASP A 1 486 ? 22.275 12.714 -24.061 1.00 93.81 486 ASP A CA 1
ATOM 3738 C C . ASP A 1 486 ? 23.076 11.410 -23.949 1.00 93.81 486 ASP A C 1
ATOM 3740 O O . ASP A 1 486 ? 22.759 10.380 -24.553 1.00 93.81 486 ASP A O 1
ATOM 3744 N N . ILE A 1 487 ? 24.122 11.450 -23.125 1.00 94.31 487 ILE A N 1
ATOM 3745 C CA . ILE A 1 487 ? 25.018 10.314 -22.860 1.00 94.31 487 ILE A CA 1
ATOM 3746 C C . ILE A 1 487 ? 24.254 9.081 -22.343 1.00 94.31 487 ILE A C 1
ATOM 3748 O O . ILE A 1 487 ? 24.599 7.950 -22.701 1.00 94.31 487 ILE A O 1
ATOM 3752 N N . LEU A 1 488 ? 23.214 9.273 -21.519 1.00 93.06 488 LEU A N 1
ATOM 3753 C CA . LEU A 1 488 ? 22.443 8.159 -20.955 1.00 93.06 488 LEU A CA 1
ATOM 3754 C C . LEU A 1 488 ? 21.604 7.487 -22.047 1.00 93.06 488 LEU A C 1
ATOM 3756 O O . LEU A 1 488 ? 21.623 6.260 -22.174 1.00 93.06 488 LEU A O 1
ATOM 3760 N N . GLY A 1 489 ? 20.936 8.291 -22.879 1.00 93.75 489 GLY A N 1
ATOM 3761 C CA . GLY A 1 489 ? 20.195 7.820 -24.048 1.00 93.75 489 GLY A CA 1
ATOM 3762 C C . GLY A 1 489 ? 21.084 7.073 -25.047 1.00 93.75 489 GLY A C 1
ATOM 3763 O O . GLY A 1 489 ? 20.764 5.948 -25.443 1.00 93.75 489 GLY A O 1
ATOM 3764 N N . GLN A 1 490 ? 22.253 7.632 -25.382 1.00 96.88 490 GLN A N 1
ATOM 3765 C CA . GLN A 1 490 ? 23.243 6.981 -26.252 1.00 96.88 490 GLN A CA 1
ATOM 3766 C C . GLN A 1 490 ? 23.686 5.621 -25.690 1.00 96.88 490 GLN A C 1
ATOM 3768 O O . GLN A 1 490 ? 23.682 4.613 -26.404 1.00 96.88 490 GLN A O 1
ATOM 3773 N N . GLY A 1 491 ? 24.024 5.564 -24.397 1.00 96.25 491 GLY A N 1
ATOM 3774 C CA . GLY A 1 491 ? 24.408 4.329 -23.717 1.00 96.25 491 GLY A CA 1
ATOM 3775 C C . GLY A 1 491 ? 23.306 3.265 -23.755 1.00 96.25 491 GLY A C 1
ATOM 3776 O O . GLY A 1 491 ? 23.577 2.108 -24.097 1.00 96.25 491 GLY A O 1
ATOM 3777 N N . ALA A 1 492 ? 22.059 3.647 -23.468 1.00 95.31 492 ALA A N 1
ATOM 3778 C CA . ALA A 1 492 ? 20.910 2.744 -23.481 1.00 95.31 492 ALA A CA 1
ATOM 3779 C C . ALA A 1 492 ? 20.602 2.193 -24.885 1.00 95.31 492 ALA A C 1
ATOM 3781 O O . ALA A 1 492 ? 20.318 0.998 -25.034 1.00 95.31 492 ALA A O 1
ATOM 3782 N N . VAL A 1 493 ? 20.690 3.030 -25.923 1.00 97.69 493 VAL A N 1
ATOM 3783 C CA . VAL A 1 493 ? 20.472 2.610 -27.315 1.00 97.69 493 VAL A CA 1
ATOM 3784 C C . VAL A 1 493 ? 21.588 1.698 -27.808 1.00 97.69 493 VAL A C 1
ATOM 3786 O O . VAL A 1 493 ? 21.300 0.673 -28.420 1.00 97.69 493 VAL A O 1
ATOM 3789 N N . LEU A 1 494 ? 22.852 1.991 -27.490 1.00 98.19 494 LEU A N 1
ATOM 3790 C CA . LEU A 1 494 ? 23.980 1.128 -27.855 1.00 98.19 494 LEU A CA 1
ATOM 3791 C C . LEU A 1 494 ? 23.867 -0.276 -27.241 1.00 98.19 494 LEU A C 1
ATOM 3793 O O . LEU A 1 494 ? 24.243 -1.253 -27.889 1.00 98.19 494 LEU A O 1
ATOM 3797 N N . ASN A 1 495 ? 23.301 -0.402 -26.036 1.00 97.56 495 ASN A N 1
ATOM 3798 C CA . ASN A 1 495 ? 22.984 -1.711 -25.458 1.00 97.56 495 ASN A CA 1
ATOM 3799 C C . ASN A 1 495 ? 21.792 -2.406 -26.155 1.00 97.56 495 ASN A C 1
ATOM 3801 O O . ASN A 1 495 ? 21.750 -3.631 -26.262 1.00 97.56 495 ASN A O 1
ATOM 3805 N N . GLY A 1 496 ? 20.822 -1.640 -26.660 1.00 96.94 496 GLY A N 1
ATOM 3806 C CA . GLY A 1 496 ? 19.764 -2.170 -27.527 1.00 96.94 496 GLY A CA 1
ATOM 3807 C C . GLY A 1 496 ? 20.329 -2.729 -28.837 1.00 96.94 496 GLY A C 1
ATOM 3808 O O . GLY A 1 496 ? 20.050 -3.871 -29.201 1.00 96.94 496 GLY A O 1
ATOM 3809 N N . ILE A 1 497 ? 21.214 -1.968 -29.490 1.00 98.31 497 ILE A N 1
ATOM 3810 C CA . ILE A 1 497 ? 21.928 -2.383 -30.707 1.00 98.31 497 ILE A CA 1
ATOM 3811 C C . ILE A 1 497 ? 22.759 -3.639 -30.439 1.00 98.31 497 ILE A C 1
ATOM 3813 O O . ILE A 1 497 ? 22.718 -4.573 -31.240 1.00 98.31 497 ILE A O 1
ATOM 3817 N N . SER A 1 498 ? 23.493 -3.696 -29.320 1.00 97.94 498 SER A N 1
ATOM 3818 C CA . SER A 1 498 ? 24.278 -4.885 -28.974 1.00 97.94 498 SER A CA 1
ATOM 3819 C C . SER A 1 498 ? 23.398 -6.124 -28.806 1.00 97.94 498 SER A C 1
ATOM 3821 O O . SER A 1 498 ? 23.753 -7.188 -29.312 1.00 97.94 498 SER A O 1
ATOM 3823 N N . SER A 1 499 ? 22.230 -5.981 -28.179 1.00 96.31 499 SER A N 1
ATOM 3824 C CA . SER A 1 499 ? 21.262 -7.069 -27.997 1.00 96.31 499 SER A CA 1
ATOM 3825 C C . SER A 1 499 ? 20.661 -7.532 -29.331 1.00 96.31 499 SER A C 1
ATOM 3827 O O . SER A 1 499 ? 20.636 -8.728 -29.608 1.00 96.31 499 SER A O 1
ATOM 3829 N N . ALA A 1 500 ? 20.276 -6.611 -30.219 1.00 97.06 500 ALA A N 1
ATOM 3830 C CA . ALA A 1 500 ? 19.779 -6.968 -31.552 1.00 97.06 500 ALA A CA 1
ATOM 3831 C C . ALA A 1 500 ? 20.855 -7.660 -32.413 1.00 97.06 500 ALA A C 1
ATOM 3833 O O . ALA A 1 500 ? 20.583 -8.650 -33.090 1.00 97.06 500 ALA A O 1
ATOM 3834 N N . ARG A 1 501 ? 22.108 -7.186 -32.359 1.00 97.25 501 ARG A N 1
ATOM 3835 C CA . ARG A 1 501 ? 23.246 -7.824 -33.047 1.00 97.25 501 ARG A CA 1
ATOM 3836 C C . ARG A 1 501 ? 23.568 -9.202 -32.466 1.00 97.25 501 ARG A C 1
ATOM 3838 O O . ARG A 1 501 ? 23.932 -10.100 -33.222 1.00 97.25 501 ARG A O 1
ATOM 3845 N N . TYR A 1 502 ? 23.413 -9.382 -31.153 1.00 96.31 502 TYR A N 1
ATOM 3846 C CA . TYR A 1 502 ? 23.539 -10.683 -30.496 1.00 96.31 502 TYR A CA 1
ATOM 3847 C C . TYR A 1 502 ? 22.507 -11.681 -31.037 1.00 96.31 502 TYR A C 1
ATOM 3849 O O . TYR A 1 502 ? 22.889 -12.779 -31.431 1.00 96.31 502 TYR A O 1
ATOM 3857 N N . ASP A 1 503 ? 21.238 -11.281 -31.155 1.00 94.81 503 ASP A N 1
ATOM 3858 C CA . ASP A 1 503 ? 20.173 -12.141 -31.695 1.00 94.81 503 ASP A CA 1
ATOM 3859 C C . ASP A 1 503 ? 20.371 -12.501 -33.175 1.00 94.81 503 ASP A C 1
ATOM 3861 O O . ASP A 1 503 ? 19.957 -13.570 -33.620 1.00 94.81 503 ASP A O 1
ATOM 3865 N N . LEU A 1 504 ? 21.050 -11.635 -33.933 1.00 96.00 504 LEU A N 1
ATOM 3866 C CA . LEU A 1 504 ? 21.469 -11.891 -35.316 1.00 96.00 504 LEU A CA 1
ATOM 3867 C C . LEU A 1 504 ? 22.725 -12.782 -35.424 1.00 96.00 504 LEU A C 1
ATOM 3869 O O . LEU A 1 504 ? 23.201 -13.028 -36.532 1.00 96.00 504 LEU A O 1
ATOM 3873 N N . GLY A 1 505 ? 23.302 -13.235 -34.305 1.00 95.56 505 GLY A N 1
ATOM 3874 C CA . GLY A 1 505 ? 24.529 -14.042 -34.270 1.00 95.56 505 GLY A CA 1
ATOM 3875 C C . GLY A 1 505 ? 25.821 -13.250 -34.517 1.00 95.56 505 GLY A C 1
ATOM 3876 O O . GLY A 1 505 ? 26.900 -13.827 -34.651 1.00 95.56 505 GLY A O 1
ATOM 3877 N N . GLN A 1 506 ? 25.749 -11.919 -34.568 1.00 96.94 506 GLN A N 1
ATOM 3878 C CA . GLN A 1 506 ? 26.871 -11.028 -34.877 1.00 96.94 506 GLN A CA 1
ATOM 3879 C C . GLN A 1 506 ? 27.618 -10.640 -33.595 1.00 96.94 506 GLN A C 1
ATOM 3881 O O . GLN A 1 506 ? 27.679 -9.474 -33.201 1.00 96.94 506 GLN A O 1
ATOM 3886 N N . HIS A 1 507 ? 28.173 -11.644 -32.910 1.00 96.12 507 HIS A N 1
ATOM 3887 C CA . HIS A 1 507 ? 28.684 -11.503 -31.542 1.00 96.12 507 HIS A CA 1
ATOM 3888 C C . HIS A 1 507 ? 29.860 -10.519 -31.400 1.00 96.12 507 HIS A C 1
ATOM 3890 O O . HIS A 1 507 ? 30.014 -9.907 -30.343 1.00 96.12 507 HIS A O 1
ATOM 3896 N N . GLU A 1 508 ? 30.689 -10.342 -32.434 1.00 95.44 508 GLU A N 1
ATOM 3897 C CA . GLU A 1 508 ? 31.796 -9.371 -32.409 1.00 95.44 508 GLU A CA 1
ATOM 3898 C C . GLU A 1 508 ? 31.300 -7.922 -32.447 1.00 95.44 508 GLU A C 1
ATOM 3900 O O . GLU A 1 508 ? 31.746 -7.095 -31.653 1.00 95.44 508 GLU A O 1
ATOM 3905 N N . GLU A 1 509 ? 30.330 -7.617 -33.311 1.00 96.50 509 GLU A N 1
ATOM 3906 C CA . GLU A 1 509 ? 29.713 -6.288 -33.368 1.00 96.50 509 GLU A CA 1
ATOM 3907 C C . GLU A 1 509 ? 28.876 -6.014 -32.116 1.00 96.50 509 GLU A C 1
ATOM 3909 O O . GLU A 1 509 ? 28.963 -4.930 -31.535 1.00 96.50 509 GLU A O 1
ATOM 3914 N N . ALA A 1 510 ? 28.142 -7.021 -31.628 1.00 97.38 510 ALA A N 1
ATOM 3915 C CA . ALA A 1 510 ? 27.431 -6.937 -30.355 1.00 97.38 510 ALA A CA 1
ATOM 3916 C C . ALA A 1 510 ? 28.379 -6.540 -29.211 1.00 97.38 510 ALA A C 1
ATOM 3918 O O . ALA A 1 510 ? 28.086 -5.622 -28.445 1.00 97.38 510 ALA A O 1
ATOM 3919 N N . MET A 1 511 ? 29.553 -7.177 -29.135 1.00 97.25 511 MET A N 1
ATOM 3920 C CA . MET A 1 511 ? 30.585 -6.864 -28.146 1.00 97.25 511 MET A CA 1
ATOM 3921 C C . MET A 1 511 ? 31.052 -5.404 -28.238 1.00 97.25 511 MET A C 1
ATOM 3923 O O . MET A 1 511 ? 31.094 -4.717 -27.219 1.00 97.25 511 MET A O 1
ATOM 3927 N N . LYS A 1 512 ? 31.366 -4.908 -29.444 1.00 97.69 512 LYS A N 1
ATOM 3928 C CA . LYS A 1 512 ? 31.823 -3.521 -29.656 1.00 97.69 512 LYS A CA 1
ATOM 3929 C C . LYS A 1 512 ? 30.799 -2.503 -29.153 1.00 97.69 512 LYS A C 1
ATOM 3931 O O . LYS A 1 512 ? 31.151 -1.603 -28.390 1.00 97.69 512 LYS A O 1
ATOM 3936 N N . HIS A 1 513 ? 29.531 -2.667 -29.531 1.00 97.88 513 HIS A N 1
ATOM 3937 C CA . HIS A 1 513 ? 28.458 -1.770 -29.094 1.00 97.88 513 HIS A CA 1
ATOM 3938 C C . HIS A 1 513 ? 28.199 -1.864 -27.586 1.00 97.88 513 HIS A C 1
ATOM 3940 O O . HIS A 1 513 ? 28.009 -0.839 -26.933 1.00 97.88 513 HIS A O 1
ATOM 3946 N N . CYS A 1 514 ? 28.265 -3.068 -27.010 1.00 97.50 514 CYS A N 1
ATOM 3947 C CA . CYS A 1 514 ? 28.094 -3.273 -25.574 1.00 97.50 514 CYS A CA 1
ATOM 3948 C C . CYS A 1 514 ? 29.211 -2.607 -24.753 1.00 97.50 514 CYS A C 1
ATOM 3950 O O . CYS A 1 514 ? 28.935 -1.977 -23.734 1.00 97.50 514 CYS A O 1
ATOM 3952 N N . LEU A 1 515 ? 30.467 -2.702 -25.200 1.00 97.44 515 LEU A N 1
ATOM 3953 C CA . LEU A 1 515 ? 31.602 -2.049 -24.540 1.00 97.44 515 LEU A CA 1
ATOM 3954 C C . LEU A 1 515 ? 31.536 -0.523 -24.664 1.00 97.44 515 LEU A C 1
ATOM 3956 O O . LEU A 1 515 ? 31.837 0.174 -23.699 1.00 97.44 515 LEU A O 1
ATOM 3960 N N . ARG A 1 516 ? 31.092 0.007 -25.813 1.00 97.38 516 ARG A N 1
ATOM 3961 C CA . ARG A 1 516 ? 30.858 1.452 -25.969 1.00 97.38 516 ARG A CA 1
ATOM 3962 C C . ARG A 1 516 ? 29.731 1.940 -25.056 1.00 97.38 516 ARG A C 1
ATOM 3964 O O . ARG A 1 516 ? 29.892 2.970 -24.415 1.00 97.38 516 ARG A O 1
ATOM 3971 N N . SER A 1 517 ? 28.635 1.183 -24.953 1.00 97.50 517 SER A N 1
ATOM 3972 C CA . SER A 1 517 ? 27.555 1.452 -23.992 1.00 97.50 517 SER A CA 1
ATOM 3973 C C . SER A 1 517 ? 28.090 1.512 -22.558 1.00 97.50 517 SER A C 1
ATOM 3975 O O . SER A 1 517 ? 27.872 2.505 -21.869 1.00 97.50 517 SER A O 1
ATOM 3977 N N . LEU A 1 518 ? 28.870 0.508 -22.135 1.00 95.62 518 LEU A N 1
ATOM 3978 C CA . LEU A 1 518 ? 29.501 0.504 -20.813 1.00 95.62 518 LEU A CA 1
ATOM 3979 C C . LEU A 1 518 ? 30.398 1.720 -20.608 1.00 95.62 518 LEU A C 1
ATOM 3981 O O . LEU A 1 518 ? 30.237 2.397 -19.606 1.00 95.62 518 LEU A O 1
ATOM 3985 N N . SER A 1 519 ? 31.274 2.040 -21.561 1.00 95.81 519 SER A N 1
ATOM 3986 C CA . SER A 1 519 ? 32.183 3.187 -21.459 1.00 95.81 519 SER A CA 1
ATOM 3987 C C . SER A 1 519 ? 31.463 4.529 -21.314 1.00 95.81 519 SER A C 1
ATOM 3989 O O . SER A 1 519 ? 32.018 5.425 -20.688 1.00 95.81 519 SER A O 1
ATOM 3991 N N . LEU A 1 520 ? 30.275 4.693 -21.907 1.00 94.94 520 LEU A N 1
ATOM 3992 C CA . LEU A 1 520 ? 29.478 5.916 -21.764 1.00 94.94 520 LEU A CA 1
ATOM 3993 C C . LEU A 1 520 ? 28.752 5.975 -20.420 1.00 94.94 520 LEU A C 1
ATOM 3995 O O . LEU A 1 520 ? 28.608 7.045 -19.840 1.00 94.94 520 LEU A O 1
ATOM 3999 N N . LEU A 1 521 ? 28.276 4.828 -19.935 1.00 93.44 521 LEU A N 1
ATOM 4000 C CA . LEU A 1 521 ? 27.507 4.748 -18.697 1.00 93.44 521 LEU A CA 1
ATOM 4001 C C . LEU A 1 521 ? 28.404 4.664 -17.454 1.00 93.44 521 LEU A C 1
ATOM 4003 O O . LEU A 1 521 ? 27.949 4.986 -16.353 1.00 93.44 521 LEU A O 1
ATOM 4007 N N . GLU A 1 522 ? 29.660 4.241 -17.594 1.00 89.25 522 GLU A N 1
ATOM 4008 C CA . GLU A 1 522 ? 30.620 4.139 -16.496 1.00 89.25 522 GLU A CA 1
ATOM 4009 C C . GLU A 1 522 ? 30.950 5.532 -15.940 1.00 89.25 522 GLU A C 1
ATOM 4011 O O . GLU A 1 522 ? 31.236 6.472 -16.674 1.00 89.25 522 GLU A O 1
ATOM 4016 N N . GLY A 1 523 ? 30.853 5.695 -14.618 1.00 81.62 523 GLY A N 1
ATOM 4017 C CA . GLY A 1 523 ? 31.004 7.001 -13.964 1.00 81.62 523 GLY A CA 1
ATOM 4018 C C . GLY A 1 523 ? 29.752 7.888 -13.992 1.00 81.62 523 GLY A C 1
ATOM 4019 O O . GLY A 1 523 ? 29.736 8.921 -13.325 1.00 81.62 523 GLY A O 1
ATOM 4020 N N . THR A 1 524 ? 28.680 7.478 -14.680 1.00 88.12 524 THR A N 1
ATOM 4021 C CA . THR A 1 524 ? 27.369 8.137 -14.573 1.00 88.12 524 THR A CA 1
ATOM 4022 C C . THR A 1 524 ? 26.570 7.616 -13.372 1.00 88.12 524 THR A C 1
ATOM 4024 O O . THR A 1 524 ? 26.881 6.575 -12.786 1.00 88.12 524 THR A O 1
ATOM 4027 N N . GLY A 1 525 ? 25.493 8.325 -13.019 1.00 83.69 525 GLY A N 1
ATOM 4028 C CA . GLY A 1 525 ? 24.529 7.882 -12.007 1.00 83.69 525 GLY A CA 1
ATOM 4029 C C . GLY A 1 525 ? 23.570 6.776 -12.471 1.00 83.69 525 GLY A C 1
ATOM 4030 O O . GLY A 1 525 ? 22.763 6.315 -11.662 1.00 83.69 525 GLY A O 1
ATOM 4031 N N . ASP A 1 526 ? 23.628 6.340 -13.737 1.00 88.00 526 ASP A N 1
ATOM 4032 C CA . ASP A 1 526 ? 22.715 5.329 -14.282 1.00 88.00 526 ASP A CA 1
ATOM 4033 C C . ASP A 1 526 ? 23.167 3.898 -13.955 1.00 88.00 526 ASP A C 1
ATOM 4035 O O . ASP A 1 526 ? 23.673 3.131 -14.779 1.00 88.00 526 ASP A O 1
ATOM 4039 N N . ILE A 1 527 ? 22.953 3.523 -12.696 1.00 91.00 527 ILE A N 1
ATOM 4040 C CA . ILE A 1 527 ? 23.244 2.182 -12.177 1.00 91.00 527 ILE A CA 1
ATOM 4041 C C . ILE A 1 527 ? 22.456 1.106 -12.947 1.00 91.00 527 ILE A C 1
ATOM 4043 O O . ILE A 1 527 ? 22.931 -0.021 -13.101 1.00 91.00 527 ILE A O 1
ATOM 4047 N N . ASN A 1 528 ? 21.256 1.434 -13.436 1.00 90.12 528 ASN A N 1
ATOM 4048 C CA . ASN A 1 528 ? 20.394 0.490 -14.140 1.00 90.12 528 ASN A CA 1
ATOM 4049 C C . ASN A 1 528 ? 20.933 0.191 -15.540 1.00 90.12 528 ASN A C 1
ATOM 4051 O O . ASN A 1 528 ? 21.101 -0.980 -15.879 1.00 90.12 528 ASN A O 1
ATOM 4055 N N . GLY A 1 529 ? 21.281 1.222 -16.312 1.00 91.94 529 GLY A N 1
ATOM 4056 C CA . GLY A 1 529 ? 21.938 1.067 -17.607 1.00 91.94 529 GLY A CA 1
ATOM 4057 C C . GLY A 1 529 ? 23.260 0.306 -17.499 1.00 91.94 529 GLY A C 1
ATOM 4058 O O . GLY A 1 529 ? 23.501 -0.621 -18.275 1.00 91.94 529 GLY A O 1
ATOM 4059 N N . GLN A 1 530 ? 24.077 0.596 -16.479 1.00 94.94 530 GLN A N 1
ATOM 4060 C CA . GLN A 1 530 ? 25.310 -0.159 -16.217 1.00 94.94 530 GLN A CA 1
ATOM 4061 C C . GLN A 1 530 ? 25.032 -1.646 -15.932 1.00 94.94 530 GLN A C 1
ATOM 4063 O O . GLN A 1 530 ? 25.713 -2.520 -16.471 1.00 94.94 530 GLN A O 1
ATOM 4068 N N . ALA A 1 531 ? 24.025 -1.962 -15.109 1.00 95.38 531 ALA A N 1
ATOM 4069 C CA . ALA A 1 531 ? 23.634 -3.345 -14.824 1.00 95.38 531 ALA A CA 1
ATOM 4070 C C . ALA A 1 531 ? 23.157 -4.078 -16.088 1.00 95.38 531 ALA A C 1
ATOM 4072 O O . ALA A 1 531 ? 23.514 -5.238 -16.307 1.00 95.38 531 ALA A O 1
ATOM 4073 N N . HIS A 1 532 ? 22.386 -3.383 -16.931 1.00 94.69 532 HIS A N 1
ATOM 4074 C CA . HIS A 1 532 ? 21.882 -3.881 -18.213 1.00 94.69 532 HIS A CA 1
ATOM 4075 C C . HIS A 1 532 ? 23.012 -4.219 -19.169 1.00 94.69 532 HIS A C 1
ATOM 4077 O O . HIS A 1 532 ? 23.078 -5.345 -19.654 1.00 94.69 532 HIS A O 1
ATOM 4083 N N . ALA A 1 533 ? 23.931 -3.282 -19.387 1.00 96.44 533 ALA A N 1
ATOM 4084 C CA . ALA A 1 533 ? 25.041 -3.483 -20.304 1.00 96.44 533 ALA A CA 1
ATOM 4085 C C . ALA A 1 533 ? 26.001 -4.585 -19.818 1.00 96.44 533 ALA A C 1
ATOM 4087 O O . ALA A 1 533 ? 26.453 -5.401 -20.618 1.00 96.44 533 ALA A O 1
ATOM 4088 N N . ARG A 1 534 ? 26.245 -4.709 -18.503 1.00 97.62 534 ARG A N 1
ATOM 4089 C CA . ARG A 1 534 ? 27.034 -5.829 -17.948 1.00 97.62 534 ARG A CA 1
ATOM 4090 C C . ARG A 1 534 ? 26.333 -7.179 -18.109 1.00 97.62 534 ARG A C 1
ATOM 4092 O O . ARG A 1 534 ? 26.978 -8.175 -18.430 1.00 97.62 534 ARG A O 1
ATOM 4099 N N . PHE A 1 535 ? 25.012 -7.224 -17.937 1.00 97.12 535 PHE A N 1
ATOM 4100 C CA . PHE A 1 535 ? 24.233 -8.437 -18.187 1.00 97.12 535 PHE A CA 1
ATOM 4101 C C . PHE A 1 535 ? 24.301 -8.859 -19.665 1.00 97.12 535 PHE A C 1
ATOM 4103 O O . PHE A 1 535 ? 24.590 -10.023 -19.954 1.00 97.12 535 PHE A O 1
ATOM 4110 N N . SER A 1 536 ? 24.112 -7.917 -20.596 1.00 96.81 536 SER A N 1
ATOM 4111 C CA . SER A 1 536 ? 24.274 -8.156 -22.036 1.00 96.81 536 SER A CA 1
ATOM 4112 C C . SER A 1 536 ? 25.680 -8.649 -22.371 1.00 96.81 536 SER A C 1
ATOM 4114 O O . SER A 1 536 ? 25.831 -9.640 -23.084 1.00 96.81 536 SER A O 1
ATOM 4116 N N . LEU A 1 537 ? 26.715 -8.025 -21.801 1.00 97.56 537 LEU A N 1
ATOM 4117 C CA . LEU A 1 537 ? 28.104 -8.435 -21.991 1.00 97.56 537 LEU A CA 1
ATOM 4118 C C . LEU A 1 537 ? 28.339 -9.879 -21.532 1.00 97.56 537 LEU A C 1
ATOM 4120 O O . LEU A 1 537 ? 28.957 -10.660 -22.256 1.00 97.56 537 LEU A O 1
ATOM 4124 N N . GLY A 1 538 ? 27.789 -10.261 -20.377 1.00 96.88 538 GLY A N 1
ATOM 4125 C CA . GLY A 1 538 ? 27.828 -11.638 -19.890 1.00 96.88 538 GLY A CA 1
ATOM 4126 C C . GLY A 1 538 ? 27.214 -12.632 -20.881 1.00 96.88 538 GLY A C 1
ATOM 4127 O O . GLY A 1 538 ? 27.821 -13.655 -21.198 1.00 96.88 538 GLY A O 1
ATOM 4128 N N . ARG A 1 539 ? 26.046 -12.307 -21.449 1.00 95.62 539 ARG A N 1
ATOM 4129 C CA . ARG A 1 539 ? 25.396 -13.136 -22.482 1.00 95.62 539 ARG A CA 1
ATOM 4130 C C . ARG A 1 539 ? 26.215 -13.234 -23.768 1.00 95.62 539 ARG A C 1
ATOM 4132 O O . ARG A 1 539 ? 26.322 -14.318 -24.341 1.00 95.62 539 ARG A O 1
ATOM 4139 N N . ILE A 1 540 ? 26.812 -12.129 -24.213 1.00 97.00 540 ILE A N 1
ATOM 4140 C CA . ILE A 1 540 ? 27.672 -12.106 -25.402 1.00 97.00 540 ILE A CA 1
ATOM 4141 C C . ILE A 1 540 ? 28.914 -12.979 -25.169 1.00 97.00 540 ILE A C 1
ATOM 4143 O O . ILE A 1 540 ? 29.273 -13.767 -26.042 1.00 97.00 540 ILE A O 1
ATOM 4147 N N . GLN A 1 541 ? 29.544 -12.910 -23.992 1.00 97.06 541 GLN A N 1
ATOM 4148 C CA . GLN A 1 541 ? 30.693 -13.762 -23.654 1.00 97.06 541 GLN A CA 1
ATOM 4149 C C . GLN A 1 541 ? 30.325 -15.251 -23.614 1.00 97.06 541 GLN A C 1
ATOM 4151 O O . GLN A 1 541 ? 31.092 -16.075 -24.112 1.00 97.06 541 GLN A O 1
ATOM 4156 N N . MET A 1 542 ? 29.130 -15.596 -23.117 1.00 94.94 542 MET A N 1
ATOM 4157 C CA . MET A 1 542 ? 28.606 -16.966 -23.197 1.00 94.94 542 MET A CA 1
ATOM 4158 C C . MET A 1 542 ? 28.527 -17.464 -24.644 1.00 94.94 542 MET A C 1
ATOM 4160 O O . MET A 1 542 ? 29.000 -18.557 -24.944 1.00 94.94 542 MET A O 1
ATOM 4164 N N . ALA A 1 543 ? 27.971 -16.663 -25.558 1.00 94.25 543 ALA A N 1
ATOM 4165 C CA . ALA A 1 543 ? 27.858 -17.042 -26.971 1.00 94.25 543 ALA A CA 1
ATOM 4166 C C . ALA A 1 543 ? 29.211 -17.109 -27.700 1.00 94.25 543 ALA A C 1
ATOM 4168 O O . ALA A 1 543 ? 29.326 -17.763 -28.735 1.00 94.25 543 ALA A O 1
ATOM 4169 N N . ARG A 1 544 ? 30.247 -16.469 -27.148 1.00 95.00 544 ARG A N 1
ATOM 4170 C CA . ARG A 1 544 ? 31.639 -16.549 -27.617 1.00 95.00 544 ARG A CA 1
ATOM 4171 C C . ARG A 1 544 ? 32.450 -17.659 -26.936 1.00 95.00 544 ARG A C 1
ATOM 4173 O O . ARG A 1 544 ? 33.664 -17.677 -27.092 1.00 95.00 544 ARG A O 1
ATOM 4180 N N . ALA A 1 545 ? 31.795 -18.560 -26.198 1.00 94.88 545 ALA A N 1
ATOM 4181 C CA . ALA A 1 545 ? 32.420 -19.662 -25.465 1.00 94.88 545 ALA A CA 1
ATOM 4182 C C . ALA A 1 545 ? 33.462 -19.221 -24.411 1.00 94.88 545 ALA A C 1
ATOM 4184 O O . ALA A 1 545 ? 34.413 -19.946 -24.135 1.00 94.88 545 ALA A O 1
ATOM 4185 N N . ASN A 1 546 ? 33.247 -18.059 -23.777 1.00 96.31 546 ASN A N 1
ATOM 4186 C CA . ASN A 1 546 ? 34.072 -17.540 -22.678 1.00 96.31 546 ASN A CA 1
ATOM 4187 C C . ASN A 1 546 ? 33.282 -17.514 -21.347 1.00 96.31 546 ASN A C 1
ATOM 4189 O O . ASN A 1 546 ? 32.951 -16.430 -20.850 1.00 96.31 546 ASN A O 1
ATOM 4193 N N . PRO A 1 547 ? 32.950 -18.677 -20.750 1.00 95.38 547 PRO A N 1
ATOM 4194 C CA . PRO A 1 547 ? 32.071 -18.755 -19.579 1.00 95.38 547 PRO A CA 1
ATOM 4195 C C . PRO A 1 547 ? 32.650 -18.081 -18.323 1.00 95.38 547 PRO A C 1
ATOM 4197 O O . PRO A 1 547 ? 31.903 -17.500 -17.538 1.00 95.38 547 PRO A O 1
ATOM 4200 N N . GLU A 1 548 ? 33.974 -18.064 -18.149 1.00 96.19 548 GLU A N 1
ATOM 4201 C CA . GLU A 1 548 ? 34.617 -17.372 -17.020 1.00 96.19 548 GLU A CA 1
ATOM 4202 C C . GLU A 1 548 ? 34.443 -15.848 -17.099 1.00 96.19 548 GLU A C 1
ATOM 4204 O O . GLU A 1 548 ? 34.036 -15.210 -16.125 1.00 96.19 548 GLU A O 1
ATOM 4209 N N . ALA A 1 549 ? 34.681 -15.263 -18.278 1.00 96.75 549 ALA A N 1
ATOM 4210 C CA . ALA A 1 549 ? 34.461 -13.838 -18.515 1.00 96.75 549 ALA A CA 1
ATOM 4211 C C . ALA A 1 549 ? 32.976 -13.472 -18.366 1.00 96.75 549 ALA A C 1
ATOM 4213 O O . ALA A 1 549 ? 32.646 -12.429 -17.802 1.00 96.75 549 ALA A O 1
ATOM 4214 N N . ALA A 1 550 ? 32.075 -14.353 -18.815 1.00 97.06 550 ALA A N 1
ATOM 4215 C CA . ALA A 1 550 ? 30.643 -14.179 -18.613 1.00 97.06 550 ALA A CA 1
ATOM 4216 C C . ALA A 1 550 ? 30.269 -14.141 -17.124 1.00 97.06 550 ALA A C 1
ATOM 4218 O O . ALA A 1 550 ? 29.522 -13.256 -16.702 1.00 97.06 550 ALA A O 1
ATOM 4219 N N . ALA A 1 551 ? 30.807 -15.061 -16.318 1.00 97.50 551 ALA A N 1
ATOM 4220 C CA . ALA A 1 551 ? 30.534 -15.121 -14.886 1.00 97.50 551 ALA A CA 1
ATOM 4221 C C . ALA A 1 551 ? 30.961 -13.832 -14.158 1.00 97.50 551 ALA A C 1
ATOM 4223 O O . ALA A 1 551 ? 30.210 -13.335 -13.318 1.00 97.50 551 ALA A O 1
ATOM 4224 N N . ILE A 1 552 ? 32.114 -13.250 -14.511 1.00 97.44 552 ILE A N 1
ATOM 4225 C CA . ILE A 1 552 ? 32.590 -11.977 -13.936 1.00 97.44 552 ILE A CA 1
ATOM 4226 C C . ILE A 1 552 ? 31.575 -10.854 -14.178 1.00 97.44 552 ILE A C 1
ATOM 4228 O O . ILE A 1 552 ? 31.179 -10.153 -13.241 1.00 97.44 552 ILE A O 1
ATOM 4232 N N . GLU A 1 553 ? 31.117 -10.698 -15.418 1.00 97.56 553 GLU A N 1
ATOM 4233 C CA . GLU A 1 553 ? 30.193 -9.621 -15.778 1.00 97.56 553 GLU A CA 1
ATOM 4234 C C . GLU A 1 553 ? 28.794 -9.829 -15.189 1.00 97.56 553 GLU A C 1
ATOM 4236 O O . GLU A 1 553 ? 28.174 -8.879 -14.709 1.00 97.56 553 GLU A O 1
ATOM 4241 N N . LEU A 1 554 ? 28.328 -11.077 -15.101 1.00 97.88 554 LEU A N 1
ATOM 4242 C CA . LEU A 1 554 ? 27.053 -11.413 -14.464 1.00 97.88 554 LEU A CA 1
ATOM 4243 C C . LEU A 1 554 ? 27.082 -11.185 -12.945 1.00 97.88 554 LEU A C 1
ATOM 4245 O O . LEU A 1 554 ? 26.097 -10.704 -12.382 1.00 97.88 554 LEU A O 1
ATOM 4249 N N . VAL A 1 555 ? 28.210 -11.442 -12.271 1.00 97.94 555 VAL A N 1
ATOM 4250 C CA . VAL A 1 555 ? 28.389 -11.074 -10.855 1.00 97.94 555 VAL A CA 1
ATOM 4251 C C . VAL A 1 555 ? 28.298 -9.559 -10.679 1.00 97.94 555 VAL A C 1
ATOM 4253 O O . VAL A 1 555 ? 27.572 -9.086 -9.801 1.00 97.94 555 VAL A O 1
ATOM 4256 N N . ARG A 1 556 ? 28.974 -8.782 -11.532 1.00 97.12 556 ARG A N 1
ATOM 4257 C CA . ARG A 1 556 ? 28.921 -7.313 -11.480 1.00 97.12 556 ARG A CA 1
ATOM 4258 C C . ARG A 1 556 ? 27.514 -6.780 -11.754 1.00 97.12 556 ARG A C 1
ATOM 4260 O O . ARG A 1 556 ? 27.053 -5.909 -11.021 1.00 97.12 556 ARG A O 1
ATOM 4267 N N . ALA A 1 557 ? 26.815 -7.311 -12.758 1.00 97.31 557 ALA A N 1
ATOM 4268 C CA . ALA A 1 557 ? 25.431 -6.947 -13.061 1.00 97.31 557 ALA A CA 1
ATOM 4269 C C . ALA A 1 557 ? 24.500 -7.235 -11.873 1.00 97.31 557 ALA A C 1
ATOM 4271 O O . ALA A 1 557 ? 23.694 -6.389 -11.486 1.00 97.31 557 ALA A O 1
ATOM 4272 N N . ARG A 1 558 ? 24.659 -8.400 -11.234 1.00 96.62 558 ARG A N 1
ATOM 4273 C CA . ARG A 1 558 ? 23.870 -8.791 -10.063 1.00 96.62 558 ARG A CA 1
ATOM 4274 C C . ARG A 1 558 ? 24.048 -7.822 -8.895 1.00 96.62 558 ARG A C 1
ATOM 4276 O O . ARG A 1 558 ? 23.054 -7.451 -8.275 1.00 96.62 558 ARG A O 1
ATOM 4283 N N . VAL A 1 559 ? 25.284 -7.419 -8.586 1.00 96.38 559 VAL A N 1
ATOM 4284 C CA . VAL A 1 559 ? 25.561 -6.455 -7.503 1.00 96.38 559 VAL A CA 1
ATOM 4285 C C . VAL A 1 559 ? 24.784 -5.155 -7.726 1.00 96.38 559 VAL A C 1
ATOM 4287 O O . VAL A 1 559 ? 24.169 -4.644 -6.790 1.00 96.38 559 VAL A O 1
ATOM 4290 N N . LEU A 1 560 ? 24.747 -4.666 -8.968 1.00 94.88 560 LEU A N 1
ATOM 4291 C CA . LEU A 1 560 ? 24.003 -3.459 -9.323 1.00 94.88 560 LEU A CA 1
ATOM 4292 C C . LEU A 1 560 ? 22.478 -3.667 -9.273 1.00 94.88 560 LEU A C 1
ATOM 4294 O O . LEU A 1 560 ? 21.767 -2.843 -8.710 1.00 94.88 560 LEU A O 1
ATOM 4298 N N . TYR A 1 561 ? 21.940 -4.779 -9.784 1.00 94.44 561 TYR A N 1
ATOM 4299 C CA . TYR A 1 561 ? 20.495 -5.039 -9.669 1.00 94.44 561 TYR A CA 1
ATOM 4300 C C . TYR A 1 561 ? 20.028 -5.193 -8.223 1.00 94.44 561 TYR A C 1
ATOM 4302 O O . TYR A 1 561 ? 18.934 -4.740 -7.876 1.00 94.44 561 TYR A O 1
ATOM 4310 N N . ARG A 1 562 ? 20.870 -5.780 -7.368 1.00 93.38 562 ARG A N 1
ATOM 4311 C CA . ARG A 1 562 ? 20.599 -5.887 -5.937 1.00 93.38 562 ARG A CA 1
ATOM 4312 C C . ARG A 1 562 ? 20.576 -4.513 -5.263 1.00 93.38 562 ARG A C 1
ATOM 4314 O O . ARG A 1 562 ? 19.683 -4.273 -4.456 1.00 93.38 562 ARG A O 1
ATOM 4321 N N . SER A 1 563 ? 21.495 -3.602 -5.603 1.00 92.06 563 SER A N 1
ATOM 4322 C CA . SER A 1 563 ? 21.483 -2.230 -5.058 1.00 92.06 563 SER A CA 1
ATOM 4323 C C . SER A 1 563 ? 20.297 -1.394 -5.558 1.00 92.06 563 SER A C 1
ATOM 4325 O O . SER A 1 563 ? 19.861 -0.462 -4.883 1.00 92.06 563 SER A O 1
ATOM 4327 N N . LEU A 1 564 ? 19.725 -1.757 -6.708 1.00 89.94 564 LEU A N 1
ATOM 4328 C CA . LEU A 1 564 ? 18.489 -1.180 -7.242 1.00 89.94 564 LEU A CA 1
ATOM 4329 C C . LEU A 1 564 ? 17.205 -1.794 -6.662 1.00 89.94 564 LEU A C 1
ATOM 4331 O O . LEU A 1 564 ? 16.115 -1.357 -7.040 1.00 89.94 564 LEU A O 1
ATOM 4335 N N . ALA A 1 565 ? 17.324 -2.808 -5.796 1.00 88.94 565 ALA A N 1
ATOM 4336 C CA . ALA A 1 565 ? 16.210 -3.612 -5.296 1.00 88.94 565 ALA A CA 1
ATOM 4337 C C . ALA A 1 565 ? 15.318 -4.179 -6.425 1.00 88.94 565 ALA A C 1
ATOM 4339 O O . ALA A 1 565 ? 14.106 -4.300 -6.275 1.00 88.94 565 ALA A O 1
ATOM 4340 N N . TYR A 1 566 ? 15.916 -4.533 -7.571 1.00 88.44 566 TYR A N 1
ATOM 4341 C CA . TYR A 1 566 ? 15.194 -5.047 -8.739 1.00 88.44 566 TYR A CA 1
ATOM 4342 C C . TYR A 1 566 ? 15.241 -6.581 -8.765 1.00 88.44 566 TYR A C 1
ATOM 4344 O O . TYR A 1 566 ? 16.018 -7.190 -9.505 1.00 88.44 566 TYR A O 1
ATOM 4352 N N . GLY A 1 567 ? 14.395 -7.211 -7.947 1.00 89.38 567 GLY A N 1
ATOM 4353 C CA . GLY A 1 567 ? 14.445 -8.654 -7.688 1.00 89.38 567 GLY A CA 1
ATOM 4354 C C . GLY A 1 567 ? 14.309 -9.533 -8.936 1.00 89.38 567 GLY A C 1
ATOM 4355 O O . GLY A 1 567 ? 15.083 -10.472 -9.100 1.00 89.38 567 GLY A O 1
ATOM 4356 N N . SER A 1 568 ? 13.388 -9.228 -9.856 1.00 88.44 568 SER A N 1
ATOM 4357 C CA . SER A 1 568 ? 13.197 -10.058 -11.058 1.00 88.44 568 SER A CA 1
ATOM 4358 C C . SER A 1 568 ? 14.426 -10.042 -11.980 1.00 88.44 568 SER A C 1
ATOM 4360 O O . SER A 1 568 ? 14.840 -11.085 -12.494 1.00 88.44 568 SER A O 1
ATOM 4362 N N . ARG A 1 569 ? 15.099 -8.889 -12.112 1.00 91.62 569 ARG A N 1
ATOM 4363 C CA . ARG A 1 569 ? 16.373 -8.766 -12.845 1.00 91.62 569 ARG A CA 1
ATOM 4364 C C . ARG A 1 569 ? 17.540 -9.425 -12.108 1.00 91.62 569 ARG A C 1
ATOM 4366 O O . ARG A 1 569 ? 18.384 -10.049 -12.755 1.00 91.62 569 ARG A O 1
ATOM 4373 N N . GLU A 1 570 ? 17.576 -9.350 -10.775 1.00 95.00 570 GLU A N 1
ATOM 4374 C CA . GLU A 1 570 ? 18.552 -10.088 -9.961 1.00 95.00 570 GLU A CA 1
ATOM 4375 C C . GLU A 1 570 ? 18.405 -11.607 -10.167 1.00 95.00 570 GLU A C 1
ATOM 4377 O O . GLU A 1 570 ? 19.392 -12.283 -10.463 1.00 95.00 570 GLU A O 1
ATOM 4382 N N . ALA A 1 571 ? 17.179 -12.136 -10.087 1.00 94.62 571 ALA A N 1
ATOM 4383 C CA . ALA A 1 571 ? 16.884 -13.553 -10.293 1.00 94.62 571 ALA A CA 1
ATOM 4384 C C . ALA A 1 571 ? 17.264 -14.019 -11.707 1.00 94.62 571 AL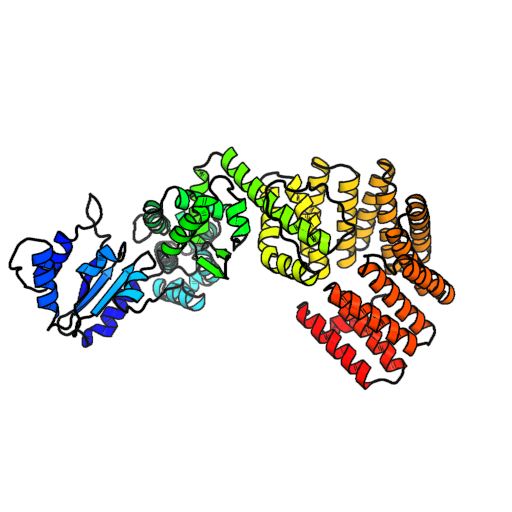A A C 1
ATOM 4386 O O . ALA A 1 571 ? 17.943 -15.036 -11.852 1.00 94.62 571 ALA A O 1
ATOM 4387 N N . ARG A 1 572 ? 16.917 -13.244 -12.747 1.00 94.50 572 ARG A N 1
ATOM 4388 C CA . ARG A 1 572 ? 17.334 -13.529 -14.131 1.00 94.50 572 ARG A CA 1
ATOM 4389 C C . ARG A 1 572 ? 18.855 -13.598 -14.253 1.00 94.50 572 ARG A C 1
ATOM 4391 O O . ARG A 1 572 ? 19.393 -14.531 -14.843 1.00 94.50 572 ARG A O 1
ATOM 4398 N N . THR A 1 573 ? 19.557 -12.631 -13.668 1.00 96.88 573 THR A N 1
ATOM 4399 C CA . THR A 1 573 ? 21.025 -12.573 -13.710 1.00 96.88 573 THR A CA 1
ATOM 4400 C C . THR A 1 573 ? 21.657 -13.780 -13.018 1.00 96.88 573 THR A C 1
ATOM 4402 O O . THR A 1 573 ? 22.630 -14.333 -13.523 1.00 96.88 573 THR A O 1
ATOM 4405 N N . LEU A 1 574 ? 21.080 -14.239 -11.905 1.00 97.31 574 LEU A N 1
ATOM 4406 C CA . LEU A 1 574 ? 21.522 -15.437 -11.188 1.00 97.31 574 LEU A CA 1
ATOM 4407 C C . LEU A 1 574 ? 21.354 -16.727 -12.001 1.00 97.31 574 LEU A C 1
ATOM 4409 O O . LEU A 1 574 ? 22.233 -17.584 -11.955 1.00 97.31 574 LEU A O 1
ATOM 4413 N N . VAL A 1 575 ? 20.274 -16.854 -12.776 1.00 96.56 575 VAL A N 1
ATOM 4414 C CA . VAL A 1 575 ? 20.064 -18.001 -13.680 1.00 96.56 575 VAL A CA 1
ATOM 4415 C C . VAL A 1 575 ? 21.138 -18.044 -14.770 1.00 96.56 575 VAL A C 1
ATOM 4417 O O . VAL A 1 575 ? 21.741 -19.091 -15.015 1.00 96.56 575 VAL A O 1
ATOM 4420 N N . TRP A 1 576 ? 21.439 -16.897 -15.383 1.00 96.19 576 TRP A N 1
ATOM 4421 C CA . TRP A 1 576 ? 22.521 -16.799 -16.366 1.00 96.19 576 TRP A CA 1
ATOM 4422 C C . TRP A 1 576 ? 23.899 -17.034 -15.739 1.00 96.19 576 TRP A C 1
ATOM 4424 O O . TRP A 1 576 ? 24.735 -17.703 -16.344 1.00 96.19 576 TRP A O 1
ATOM 4434 N N . LEU A 1 577 ? 24.127 -16.548 -14.514 1.00 97.44 577 LEU A N 1
ATOM 4435 C CA . LEU A 1 577 ? 25.366 -16.789 -13.775 1.00 97.44 577 LEU A CA 1
ATOM 4436 C C . LEU A 1 577 ? 25.557 -18.279 -13.479 1.00 97.44 577 LEU A C 1
ATOM 4438 O O . LEU A 1 577 ? 26.646 -18.802 -13.684 1.00 97.44 577 LEU A O 1
ATOM 4442 N N . ALA A 1 578 ? 24.503 -18.980 -13.057 1.00 96.75 578 ALA A N 1
ATOM 4443 C CA . ALA A 1 578 ? 24.557 -20.421 -12.830 1.00 96.75 578 ALA A CA 1
ATOM 4444 C C . ALA A 1 578 ? 24.929 -21.187 -14.108 1.00 96.75 578 ALA A C 1
ATOM 4446 O O . ALA A 1 578 ? 25.755 -22.099 -14.072 1.00 96.75 578 ALA A O 1
ATOM 4447 N N . LYS A 1 579 ? 24.371 -20.779 -15.257 1.00 95.75 579 LYS A N 1
ATOM 4448 C CA . LYS A 1 579 ? 24.739 -21.350 -16.556 1.00 95.75 579 LYS A CA 1
ATOM 4449 C C . LYS A 1 579 ? 26.224 -21.134 -16.864 1.00 95.75 579 LYS A C 1
ATOM 4451 O O . LYS A 1 579 ? 26.906 -22.107 -17.157 1.00 95.75 579 LYS A O 1
ATOM 4456 N N . ALA A 1 580 ? 26.723 -19.907 -16.722 1.00 96.50 580 ALA A N 1
ATOM 4457 C CA . ALA A 1 580 ? 28.135 -19.595 -16.942 1.00 96.50 580 ALA A CA 1
ATOM 4458 C C . ALA A 1 580 ? 29.068 -20.395 -16.016 1.00 96.50 580 ALA A C 1
ATOM 4460 O O . ALA A 1 580 ? 30.066 -20.950 -16.465 1.00 96.50 580 ALA A O 1
ATOM 4461 N N . LEU A 1 581 ? 28.717 -20.516 -14.731 1.00 97.19 581 LEU A N 1
ATOM 4462 C CA . LEU A 1 581 ? 29.504 -21.264 -13.749 1.00 97.19 581 LEU A CA 1
ATOM 4463 C C . LEU A 1 581 ? 29.563 -22.759 -14.077 1.00 97.19 581 LEU A C 1
ATOM 4465 O O . LEU A 1 581 ? 30.649 -23.337 -14.065 1.00 97.19 581 LEU A O 1
ATOM 4469 N N . ARG A 1 582 ? 28.431 -23.367 -14.441 1.00 96.25 582 ARG A N 1
ATOM 4470 C CA . ARG A 1 582 ? 28.375 -24.769 -14.882 1.00 96.25 582 ARG A CA 1
ATOM 4471 C C . ARG A 1 582 ? 29.209 -25.005 -16.141 1.00 96.25 582 ARG A C 1
ATOM 4473 O O . ARG A 1 582 ? 29.991 -25.947 -16.173 1.00 96.25 582 ARG A O 1
ATOM 4480 N N . ASP A 1 583 ? 29.111 -24.121 -17.133 1.00 95.12 583 ASP A N 1
ATOM 4481 C CA . ASP A 1 583 ? 29.878 -24.236 -18.382 1.00 95.12 583 ASP A CA 1
ATOM 4482 C C . ASP A 1 583 ? 31.396 -24.029 -18.151 1.00 95.12 583 ASP A C 1
ATOM 4484 O O . ASP A 1 583 ? 32.210 -24.447 -18.970 1.00 95.12 583 ASP A O 1
ATOM 4488 N N . SER A 1 584 ? 31.789 -23.444 -17.008 1.00 94.31 584 SER A N 1
ATOM 4489 C CA . SER A 1 584 ? 33.181 -23.358 -16.525 1.00 94.31 584 SER A CA 1
ATOM 4490 C C . SER A 1 584 ? 33.595 -24.471 -15.539 1.00 94.31 584 SER A C 1
ATOM 4492 O O . SER A 1 584 ? 34.675 -24.402 -14.961 1.00 94.31 584 SER A O 1
ATOM 4494 N N . GLY A 1 585 ? 32.749 -25.481 -15.298 1.00 93.69 585 GLY A N 1
ATOM 4495 C CA . GLY A 1 585 ? 33.035 -26.602 -14.385 1.00 93.69 585 GLY A CA 1
ATOM 4496 C C . GLY A 1 585 ? 32.893 -26.290 -12.885 1.00 93.69 585 GLY A C 1
ATOM 4497 O O . GLY A 1 585 ? 33.340 -27.067 -12.043 1.00 93.69 585 GLY A O 1
ATOM 4498 N N . ARG A 1 586 ? 32.275 -25.159 -12.521 1.00 96.00 586 ARG A N 1
ATOM 4499 C CA . ARG A 1 586 ? 32.094 -24.686 -11.133 1.00 96.00 586 ARG A CA 1
ATOM 4500 C C . ARG A 1 586 ? 30.701 -25.040 -10.602 1.00 96.00 586 ARG A C 1
ATOM 4502 O O . ARG A 1 586 ? 29.897 -24.167 -10.267 1.00 96.00 586 ARG A O 1
ATOM 4509 N N . ASP A 1 587 ? 30.401 -26.335 -10.530 1.00 95.12 587 ASP A N 1
ATOM 4510 C CA . ASP A 1 587 ? 29.049 -26.845 -10.243 1.00 95.12 587 ASP A CA 1
ATOM 4511 C C . ASP A 1 587 ? 28.502 -26.454 -8.863 1.00 95.12 587 ASP A C 1
ATOM 4513 O O . ASP A 1 587 ? 27.313 -26.159 -8.717 1.00 95.12 587 ASP A O 1
ATOM 4517 N N . THR A 1 588 ? 29.359 -26.399 -7.842 1.00 96.62 588 THR A N 1
ATOM 4518 C CA . THR A 1 588 ? 28.963 -26.006 -6.479 1.00 96.62 588 THR A CA 1
ATOM 4519 C C . THR A 1 588 ? 28.483 -24.556 -6.422 1.00 96.62 588 THR A C 1
ATOM 4521 O O . THR A 1 588 ? 27.471 -24.253 -5.787 1.00 96.62 588 THR A O 1
ATOM 4524 N N . GLU A 1 589 ? 29.169 -23.661 -7.128 1.00 96.75 589 GLU A N 1
ATOM 4525 C CA . GLU A 1 589 ? 28.823 -22.241 -7.205 1.00 96.75 589 GLU A CA 1
ATOM 4526 C C . GLU A 1 589 ? 27.611 -22.001 -8.109 1.00 96.75 589 GLU A C 1
ATOM 4528 O O . GLU A 1 589 ? 26.765 -21.162 -7.801 1.00 96.75 589 GLU A O 1
ATOM 4533 N N . SER A 1 590 ? 27.476 -22.785 -9.181 1.00 96.56 590 SER A N 1
ATOM 4534 C CA . SER A 1 590 ? 26.267 -22.820 -10.008 1.00 96.56 590 SER A CA 1
ATOM 4535 C C . SER A 1 590 ? 25.026 -23.183 -9.178 1.00 96.56 590 SER A C 1
ATOM 4537 O O . SER A 1 590 ? 24.017 -22.469 -9.209 1.00 96.56 590 SER A O 1
ATOM 4539 N N . ALA A 1 591 ? 25.111 -24.236 -8.357 1.00 96.44 591 ALA A N 1
ATOM 4540 C CA . ALA A 1 591 ? 24.024 -24.646 -7.470 1.00 96.44 591 ALA A CA 1
ATOM 4541 C C . ALA A 1 591 ? 23.675 -23.567 -6.427 1.00 96.44 591 ALA A C 1
ATOM 4543 O O . ALA A 1 591 ? 22.498 -23.369 -6.106 1.00 96.44 591 ALA A O 1
ATOM 4544 N N . GLU A 1 592 ? 24.672 -22.840 -5.915 1.00 97.06 592 GLU A N 1
ATOM 4545 C CA . GLU A 1 592 ? 24.448 -21.697 -5.025 1.00 97.06 592 GLU A CA 1
ATOM 4546 C C . GLU A 1 592 ? 23.740 -20.538 -5.740 1.00 97.06 592 GLU A C 1
ATOM 4548 O O . GLU A 1 592 ? 22.784 -19.978 -5.201 1.00 97.06 592 GLU A O 1
ATOM 4553 N N . ALA A 1 593 ? 24.132 -20.208 -6.973 1.00 96.50 593 ALA A N 1
ATOM 4554 C CA . ALA A 1 593 ? 23.476 -19.159 -7.750 1.00 96.50 593 ALA A CA 1
ATOM 4555 C C . ALA A 1 593 ? 21.984 -19.469 -7.997 1.00 96.50 593 ALA A C 1
ATOM 4557 O O . ALA A 1 593 ? 21.134 -18.596 -7.803 1.00 96.50 593 ALA A O 1
ATOM 4558 N N . ILE A 1 594 ? 21.633 -20.722 -8.316 1.00 96.81 594 ILE A N 1
ATOM 4559 C CA . ILE A 1 594 ? 20.226 -21.149 -8.432 1.00 96.81 594 ILE A CA 1
ATOM 4560 C C . ILE A 1 594 ? 19.492 -21.056 -7.090 1.00 96.81 594 ILE A C 1
ATOM 4562 O O . ILE A 1 594 ? 18.358 -20.577 -7.038 1.00 96.81 594 ILE A O 1
ATOM 4566 N N . ARG A 1 595 ? 20.119 -21.466 -5.981 1.00 96.69 595 ARG A N 1
ATOM 4567 C CA . ARG A 1 595 ? 19.522 -21.354 -4.639 1.00 96.69 595 ARG A CA 1
ATOM 4568 C C . ARG A 1 595 ? 19.197 -19.904 -4.285 1.00 96.69 595 ARG A C 1
ATOM 4570 O O . ARG A 1 595 ? 18.120 -19.620 -3.761 1.00 96.69 595 ARG A O 1
ATOM 4577 N N . GLN A 1 596 ? 20.098 -18.987 -4.621 1.00 96.69 596 GLN A N 1
ATOM 4578 C CA . GLN A 1 596 ? 19.896 -17.556 -4.431 1.00 96.69 596 GLN A CA 1
ATOM 4579 C C . GLN A 1 596 ? 18.786 -17.016 -5.343 1.00 96.69 596 GLN A C 1
ATOM 4581 O O . GLN A 1 596 ? 17.956 -16.244 -4.866 1.00 96.69 596 GLN A O 1
ATOM 4586 N N . ALA A 1 597 ? 18.697 -17.466 -6.602 1.00 95.81 597 ALA A N 1
ATOM 4587 C CA . ALA A 1 597 ? 17.605 -17.086 -7.504 1.00 95.81 597 ALA A CA 1
ATOM 4588 C C . ALA A 1 597 ? 16.242 -17.500 -6.926 1.00 95.81 597 ALA A C 1
ATOM 4590 O O . ALA A 1 597 ? 15.329 -16.681 -6.848 1.00 95.81 597 ALA A O 1
ATOM 4591 N N . ARG A 1 598 ? 16.134 -18.734 -6.411 1.00 95.62 598 ARG A N 1
ATOM 4592 C CA . ARG A 1 598 ? 14.929 -19.231 -5.721 1.00 95.62 598 ARG A CA 1
ATOM 4593 C C . ARG A 1 598 ? 14.561 -18.371 -4.512 1.00 95.62 598 ARG A C 1
ATOM 4595 O O . ARG A 1 598 ? 13.389 -18.078 -4.305 1.00 95.62 598 ARG A O 1
ATOM 4602 N N . ALA A 1 599 ? 15.543 -17.959 -3.710 1.00 94.69 599 ALA A N 1
ATOM 4603 C CA . ALA A 1 599 ? 15.307 -17.101 -2.549 1.00 94.69 599 ALA A CA 1
ATOM 4604 C C . ALA A 1 599 ? 14.827 -15.692 -2.940 1.00 94.69 599 ALA A C 1
ATOM 4606 O O . ALA A 1 599 ? 14.011 -15.102 -2.234 1.00 94.69 599 ALA A O 1
ATOM 4607 N N . VAL A 1 600 ? 15.311 -15.146 -4.059 1.00 92.88 600 VAL A N 1
ATOM 4608 C CA . VAL A 1 600 ? 14.810 -13.879 -4.610 1.00 92.88 600 VAL A CA 1
ATOM 4609 C C . VAL A 1 600 ? 13.366 -14.041 -5.089 1.00 92.88 600 VAL A C 1
ATOM 4611 O O . VAL A 1 600 ? 12.518 -13.271 -4.653 1.00 92.88 600 VAL A O 1
ATOM 4614 N N . LEU A 1 601 ? 13.063 -15.072 -5.885 1.00 90.69 601 LEU A N 1
ATOM 4615 C CA . LEU A 1 601 ? 11.709 -15.333 -6.397 1.00 90.69 601 LEU A CA 1
ATOM 4616 C C . LEU A 1 601 ? 10.686 -15.544 -5.269 1.00 90.69 601 LEU A C 1
ATOM 4618 O O . LEU A 1 601 ? 9.614 -14.950 -5.297 1.00 90.69 601 LEU A O 1
ATOM 4622 N N . ARG A 1 602 ? 11.046 -16.280 -4.206 1.00 90.88 602 ARG A N 1
ATOM 4623 C CA . ARG A 1 602 ? 10.193 -16.421 -3.008 1.00 90.88 602 ARG A CA 1
ATOM 4624 C C . ARG A 1 602 ? 9.859 -15.084 -2.356 1.00 90.88 602 ARG A C 1
ATOM 4626 O O . ARG A 1 602 ? 8.725 -14.876 -1.946 1.00 90.88 602 ARG A O 1
ATOM 4633 N N . ARG A 1 603 ? 10.840 -14.182 -2.248 1.00 87.75 603 ARG A N 1
ATOM 4634 C CA . ARG A 1 603 ? 10.620 -12.841 -1.679 1.00 87.75 603 ARG A CA 1
ATOM 4635 C C . ARG A 1 603 ? 9.719 -11.973 -2.557 1.00 87.75 603 ARG A C 1
ATOM 4637 O O . ARG A 1 603 ? 9.073 -11.085 -2.021 1.00 87.75 603 ARG A O 1
ATOM 4644 N N . LEU A 1 604 ? 9.667 -12.238 -3.862 1.00 82.75 604 LEU A N 1
ATOM 4645 C CA . LEU A 1 604 ? 8.745 -11.588 -4.798 1.00 82.75 604 LEU A CA 1
ATOM 4646 C C . LEU A 1 604 ? 7.331 -12.193 -4.769 1.00 82.75 604 LEU A C 1
ATOM 4648 O O . LEU A 1 604 ? 6.450 -11.687 -5.449 1.00 82.75 604 LEU A O 1
ATOM 4652 N N . GLY A 1 605 ? 7.099 -13.251 -3.984 1.00 83.25 605 GLY A N 1
ATOM 4653 C CA . GLY A 1 605 ? 5.793 -13.904 -3.892 1.00 83.25 605 GLY A CA 1
ATOM 4654 C C . GLY A 1 605 ? 5.506 -14.904 -5.014 1.00 83.25 605 GLY A C 1
ATOM 4655 O O . GLY A 1 605 ? 4.358 -15.317 -5.163 1.00 83.25 605 GLY A O 1
ATOM 4656 N N . GLU A 1 606 ? 6.520 -15.323 -5.781 1.00 84.94 606 GLU A N 1
ATOM 4657 C CA . GLU A 1 606 ? 6.346 -16.347 -6.816 1.00 84.94 606 GLU A CA 1
ATOM 4658 C C . GLU A 1 606 ? 5.936 -17.687 -6.195 1.00 84.94 606 GLU A C 1
ATOM 4660 O O . GLU A 1 606 ? 6.621 -18.233 -5.323 1.00 84.94 606 GLU A O 1
ATOM 4665 N N . THR A 1 607 ? 4.797 -18.205 -6.655 1.00 84.19 607 THR A N 1
ATOM 4666 C CA . THR A 1 607 ? 4.163 -19.413 -6.108 1.00 84.19 607 THR A CA 1
ATOM 4667 C C . THR A 1 607 ? 4.733 -20.686 -6.728 1.00 84.19 607 THR A C 1
ATOM 4669 O O . THR A 1 607 ? 4.992 -21.649 -6.006 1.00 84.19 607 THR A O 1
ATOM 4672 N N . ASP A 1 608 ? 5.012 -20.666 -8.035 1.00 90.19 608 ASP A N 1
ATOM 4673 C CA . ASP A 1 608 ? 5.697 -21.737 -8.760 1.00 90.19 608 ASP A CA 1
ATOM 4674 C C . ASP A 1 608 ? 7.111 -21.296 -9.156 1.00 90.19 608 ASP A C 1
ATOM 4676 O O . ASP A 1 608 ? 7.368 -20.708 -10.211 1.00 90.19 608 ASP A O 1
ATOM 4680 N N . ILE A 1 609 ? 8.051 -21.569 -8.254 1.00 91.25 609 ILE A N 1
ATOM 4681 C CA . ILE A 1 609 ? 9.450 -21.167 -8.410 1.00 91.25 609 ILE A CA 1
ATOM 4682 C C . ILE A 1 609 ? 10.118 -21.925 -9.561 1.00 91.25 609 ILE A C 1
ATOM 4684 O O . ILE A 1 609 ? 10.985 -21.361 -10.224 1.00 91.25 609 ILE A O 1
ATOM 4688 N N . ASP A 1 610 ? 9.755 -23.188 -9.789 1.00 88.88 610 ASP A N 1
ATOM 4689 C CA . ASP A 1 610 ? 10.377 -24.005 -10.833 1.00 88.88 610 ASP A CA 1
ATOM 4690 C C . ASP A 1 610 ? 9.947 -23.511 -12.214 1.00 88.88 610 ASP A C 1
ATOM 4692 O O . ASP A 1 610 ? 10.805 -23.197 -13.041 1.00 88.88 610 ASP A O 1
ATOM 4696 N N . ALA A 1 611 ? 8.647 -23.270 -12.414 1.00 88.12 611 ALA A N 1
ATOM 4697 C CA . ALA A 1 611 ? 8.159 -22.645 -13.640 1.00 88.12 611 ALA A CA 1
ATOM 4698 C C . ALA A 1 611 ? 8.729 -21.229 -13.840 1.00 88.12 611 ALA A C 1
ATOM 4700 O O . ALA A 1 611 ? 9.021 -20.822 -14.967 1.00 88.12 611 ALA A O 1
ATOM 4701 N N . ALA A 1 612 ? 8.909 -20.446 -12.769 1.00 86.31 612 ALA A N 1
ATOM 4702 C CA . ALA A 1 612 ? 9.551 -19.134 -12.852 1.00 86.31 612 ALA A CA 1
ATOM 4703 C C . ALA A 1 612 ? 11.022 -19.227 -13.294 1.00 86.31 612 ALA A C 1
ATOM 4705 O O . ALA A 1 612 ? 11.452 -18.455 -14.153 1.00 86.31 612 ALA A O 1
ATOM 4706 N N . LEU A 1 613 ? 11.791 -20.181 -12.764 1.00 89.62 613 LEU A N 1
ATOM 4707 C CA . LEU A 1 613 ? 13.171 -20.411 -13.195 1.00 89.62 613 LEU A CA 1
ATOM 4708 C C . LEU A 1 613 ? 13.244 -20.833 -14.665 1.00 89.62 613 LEU A C 1
ATOM 4710 O O . LEU A 1 613 ? 14.063 -20.281 -15.400 1.00 89.62 613 LEU A O 1
ATOM 4714 N N . ASP A 1 614 ? 12.369 -21.736 -15.105 1.00 87.25 614 ASP A N 1
ATOM 4715 C CA . ASP A 1 614 ? 12.321 -22.180 -16.501 1.00 87.25 614 ASP A CA 1
ATOM 4716 C C . ASP A 1 614 ? 11.992 -21.015 -17.447 1.00 87.25 614 ASP A C 1
ATOM 4718 O O . ASP A 1 614 ? 12.674 -20.814 -18.458 1.00 87.25 614 ASP A O 1
ATOM 4722 N N . ARG A 1 615 ? 11.029 -20.154 -17.080 1.00 86.62 615 ARG A N 1
ATOM 4723 C CA . ARG A 1 615 ? 10.745 -18.907 -17.818 1.00 86.62 615 ARG A CA 1
ATOM 4724 C C . ARG A 1 615 ? 11.995 -18.026 -17.940 1.00 86.62 615 ARG A C 1
ATOM 4726 O O . ARG A 1 615 ? 12.289 -17.525 -19.025 1.00 86.62 615 ARG A O 1
ATOM 4733 N N . LEU A 1 616 ? 12.764 -17.861 -16.860 1.00 86.12 616 LEU A N 1
ATOM 4734 C CA . LEU A 1 616 ? 13.982 -17.035 -16.845 1.00 86.12 616 LEU A CA 1
ATOM 4735 C C . LEU A 1 616 ? 15.126 -17.592 -17.706 1.00 86.12 616 LEU A C 1
ATOM 4737 O O . LEU A 1 616 ? 15.948 -16.806 -18.186 1.00 86.12 616 LEU A O 1
ATOM 4741 N N . VAL A 1 617 ? 15.179 -18.909 -17.927 1.00 77.94 617 VAL A N 1
ATOM 4742 C CA . VAL A 1 617 ? 16.142 -19.548 -18.842 1.00 77.94 617 VAL A CA 1
ATOM 4743 C C . VAL A 1 617 ? 15.810 -19.240 -20.306 1.00 77.94 617 VAL A C 1
ATOM 4745 O O . VAL A 1 617 ? 16.722 -19.072 -21.117 1.00 77.94 617 VAL A O 1
ATOM 4748 N N . HIS A 1 618 ? 14.521 -19.153 -20.642 1.00 70.31 618 HIS A N 1
ATOM 4749 C CA . HIS A 1 618 ? 14.038 -19.024 -22.021 1.00 70.31 618 HIS A CA 1
ATOM 4750 C C . HIS A 1 618 ? 13.702 -17.590 -22.459 1.00 70.31 618 HIS A C 1
ATOM 4752 O O . HIS A 1 618 ? 13.505 -17.352 -23.651 1.00 70.31 618 HIS A O 1
ATOM 4758 N N . LEU A 1 619 ? 13.682 -16.629 -21.532 1.00 67.25 619 LEU A N 1
ATOM 4759 C CA . LEU A 1 619 ? 13.540 -15.205 -21.839 1.00 67.25 619 LEU A CA 1
ATOM 4760 C C . LEU A 1 619 ? 14.754 -14.694 -22.638 1.00 67.25 619 LEU A C 1
ATOM 4762 O O . LEU A 1 619 ? 15.865 -14.584 -22.095 1.00 67.25 619 LEU A O 1
ATOM 4766 N N . ARG A 1 620 ? 14.516 -14.385 -23.922 1.00 52.62 620 ARG A N 1
ATOM 4767 C CA . ARG A 1 620 ? 15.489 -13.774 -24.842 1.00 52.62 620 ARG A CA 1
ATOM 4768 C C . ARG A 1 620 ? 15.924 -12.380 -24.406 1.00 52.62 620 ARG A C 1
ATOM 4770 O O . ARG A 1 620 ? 15.237 -11.727 -23.589 1.00 52.62 620 ARG A O 1
#

Secondary structure (DSSP, 8-state):
-TTSSHHHHHHHHHHHHGGG-TTEEEEEETTS--TTSSPPHHHHHHHHHHHTT---SSSSHHHHHHHHHHHHHT--EEEEEEEE--HHHHGGGSPPSSS-EEEEEESS--HHHHHHH-----PPPPP-HHHHHHHHHHHH-HHHHHHHGGGHHHHHHHTTT-HHHHHHHHHHHHHS-GGGHHHHHHHHHSHHHHHHHTB-SSGGGBHHHHHHHHHTTS-HHHHHHHHHHHH--SSEEEHHHHHHH-STTTTTHHHHHHHHHHTTSSEEEETTEEE--HHHHHHHHHHHTTS-HHHHHHHHHHHHHHHHHHHHHHHHHH-TT---S-PPPSS------SSHHHHHHHHHHHHHHHHHHHHHHHHTT-HHHHHHHHHHHHHHHHHTT-HHHHHHHHHHHHHHHHHHS-HHHHHHHHHHHHHHHHHTT-HHHHHHHHHHHHHHHHHHT-HHHHHHHHHHHHHHHHHTT-HHHHHHHHHHHHHHHHHTT-HHHHHHHHHHHHHHHHHTT-HHHHHHHHHHHHHHHTTSS-HHHHHHHHHHHHHHHHHTT-HHHHHHHHHHHHHHHHHTT-HHHHHHHHHHHHHHHHHTT-HHHHHHHHHHHHHHHHHTT-S-HHHHHHHHHH--

Mean predicted aligned error: 8.25 Å

Sequence (620 aa):
MPGVGKSALAVEVAVALDQYFADGILRVDFAGVVPEGLLRHEHVVARLLNDLGVRPATPTLDGMISAYRTALADRAVLLILDNARNEEHVRPLLPPAGPSAAIVVGRRHLDGLGIREDADLIALEPLDRADATELLRVRLGEDRMRTAAPFVADIVEHCSGLPLAIKIMAARITRRSAQALPDMVRELRVESTRLRSLDLGSEDLSVRLSLDASHRQLSAPASRLLRRLAIHPGPTISWAALRAIDPEDAAHAGEATDELLRMSLVTESSFERYALHDLVRVYAEALSYEWTRVERLRIVRRVLHFLLHQAWACDRRLEPGRRLPIDRPDTLSVMTPTDTADAMKWFEAEYSTLTNAVALAQRHGLDRYTWLLSMALVTFQWRSDRHLDALCGLTRALPAATRESGPADVAMVHRMLAGTHRALGNAADAMRELNGAVRISDDDGDVLGAALGRHTLGVLLQEGGAPGEALEHFGAALSAFEELDDILGQGAVLNGISSARYDLGQHEEAMKHCLRSLSLLEGTGDINGQAHARFSLGRIQMARANPEAAAIELVRARVLYRSLAYGSREARTLVWLAKALRDSGRDTESAEAIRQARAVLRRLGETDIDAALDRLVHLR

Nearest PDB structures (foldseek):
  3sf4-assembly2_B  TM=5.823E-01  e=1.641E-07  Homo sapiens
  7ep7-assembly1_A  TM=6.910E-01  e=1.098E-06  Mus musculus
  5a6c-assembly2_A  TM=6.915E-01  e=7.632E-07  Homo sapiens
  3ro2-assembly1_A  TM=6.501E-01  e=8.275E-07  Mus musculus
  5a7d-assembly4_D  TM=4.907E-01  e=1.453E-07  Drosophila melanogaster

Solvent-accessible surface area (backbone atoms only — not comparable to full-atom values): 32288 Å² total; per-residue (Å²): 77,77,54,44,44,63,70,58,51,54,50,52,50,48,65,74,45,43,91,72,20,84,71,37,76,49,79,45,60,47,75,56,98,49,102,87,53,72,72,54,66,62,62,56,52,53,50,53,24,57,77,69,72,53,82,48,92,38,98,44,62,69,33,37,42,49,44,45,40,60,62,37,41,87,30,22,33,38,35,37,40,32,58,38,79,50,53,81,74,46,60,75,74,53,62,49,88,54,64,25,47,71,49,77,35,50,60,37,72,54,63,65,38,39,74,74,67,70,42,88,84,81,86,71,66,58,41,53,76,66,56,34,48,48,56,38,37,72,65,46,36,71,76,52,34,66,74,40,55,94,46,47,68,60,52,40,58,66,34,62,21,25,52,48,41,41,52,39,44,30,53,52,51,74,76,46,62,80,84,51,48,68,60,55,52,53,38,36,70,39,65,94,39,25,56,68,59,26,47,75,87,43,64,95,43,17,59,53,50,44,49,48,63,56,55,74,72,49,52,72,65,28,52,53,48,47,27,54,57,38,67,48,58,29,76,55,44,42,53,70,56,61,39,58,52,39,68,88,54,39,85,50,48,58,63,23,47,54,50,32,42,34,46,36,57,31,46,75,82,46,94,64,25,38,28,50,53,68,73,50,31,49,50,23,40,60,59,39,66,76,48,54,73,66,59,49,50,50,44,51,50,36,46,50,49,53,53,39,51,44,40,41,41,28,30,43,59,71,41,70,86,68,82,70,103,68,77,84,69,92,84,61,92,63,66,76,56,88,45,38,55,51,25,53,51,49,47,66,79,40,43,65,28,54,56,36,39,32,54,51,23,53,79,70,69,36,34,67,53,21,20,52,43,30,62,34,42,37,67,57,24,59,47,67,72,36,41,68,59,37,42,57,36,39,66,56,11,44,67,23,28,68,74,72,52,56,61,66,57,39,23,49,45,26,44,52,44,14,56,34,27,46,76,72,66,37,53,72,58,16,51,53,28,26,54,50,12,25,51,40,11,59,76,71,66,37,59,67,54,26,22,56,26,28,35,53,50,14,51,53,31,33,75,72,72,37,32,71,65,12,46,55,30,25,49,58,18,34,55,42,21,58,76,66,69,33,53,66,55,34,19,53,29,29,33,47,46,14,51,25,29,41,78,72,69,38,47,69,63,12,48,54,32,22,52,52,14,38,65,53,30,57,94,51,90,48,54,62,57,40,21,50,27,28,40,52,46,14,53,47,28,45,78,68,75,34,24,64,65,10,29,55,28,20,52,55,14,30,56,38,25,56,63,58,53,27,45,68,61,27,26,39,34,23,51,53,29,19,51,21,26,42,75,59,72,36,52,72,60,15,53,48,29,46,53,50,22,51,55,40,41,49,74,72,64,51,86,57,56,67,63,49,52,54,51,50,74,69,60,126

pLDDT: mean 90.73, std 7.88, range [35.59, 98.44]

Foldseek 3Di:
DFLQCLLVVLVVVCVVCQVLFVLEEEEDAQPDDDPPHTDDLLVVLVVLCVSLVWDFPDSDSVSSLVRNLVSLAAGQYEYEAHADAEPVRCVSVAHDPHNYGYDYHYLFDHVVCCVPVVDDDDDRDAADLVVLLVLLCVLQDDVLCVLCVVLSNLQCVLCLSRSLQSNLLSVVSNVDDSVCNVVLSVLCNDLLSNQVSQDPPDCSRGPLNSVVVLLVPADPLLLVLLLLQLLQQDQKDALLLSCQLDVPCSVCSVVSVVSCCRSVQWDAPDVRIIGGRSSSSSNSPVVNVVDDPVVSVSSLCSNLLLLLQQLQLLLCQLPVPDDDPNDDDPPGDHDHQPHLVSSLVVCVVCVSSLLSSLVSCVVVLVLSSLQSSLVSCLSSCQLLVVLVSNLVSLVRNLVSCVVPHDLLSNLVSLCSNLVSCVSVVNLVSSLVSLVSSLVSCVVVVVLLSNLSSLLSVLQSCLLVVNLVVSVVSLVSSLVSCVVVVPLLSNLSSLQSNLSSCVSVVVLVSSLVSLVSSCVSCPPPPPLVSNLSSLQSNLVSCVSVLNLVSSLVSLVVSLVSCVSSSRLLSNLLSLLSNLVSCVSVVNNVVSVVSNVVSLVSCVVSVNPDSPVSSVCSVPRD

Radius of gyration: 32.86 Å; Cα contacts (8 Å, |Δi|>4): 924; chains: 1; bounding box: 72×53×99 Å